Protein AF-0000000086515849 (afdb_homodimer)

Secondary structure (DSSP, 8-state):
-----HHHHHHHHHSTT---EEEETTEEEEEEE----GGGB-TTS-B-HHHHHHHHHHHHHHHHHS--S-GGG-S---TTT-SSEEEEEEEEEEEE-GGGG-TTS--SSEEEEEEEEEE-SSEEEEEEEEE-SS-SS-SEEEEEEEEEEETTT--B-PPPHHHHHHHGGG-S-SS---PPP-PPPS--EEEEEEPPHHHHHTTS-S--S-S-------HHHHHH--TTPPTTHHHHHHH-EEEEEEEE-S---TT-EEEEEEE--TT-TTEEEEEEEETTEEEEEEEEEEPPP----/-----HHHHHHHHHSTT---EEEETTEEEEEEE----GGGB-TTS-B-HHHHHHHHHHHHHHHHHS--S-GGG-S---TTT-SSEEEEEEEEEEEE-GGGG-TTS--SSEEEEEEEEEE-SSEEEEEEEEE-SS-SS-SEEEEEEEEEEETTT--B-PPPHHHHHHHGGG-S-SS---PPP-PPPS--EEEEEEPPHHHHHTT--S--S-S-------SHHHHH--TTPPTTHHHHHHH-EEEEEEEE-S---TT-EEEEEEE--TT-TTEEEEEEEETTEEEEEEEEEEPPP----

Nearest PDB structures (foldseek):
  5x04-assembly1_A  TM=7.134E-01  e=1.764E-13  Umbellularia californica
  8qs0-assembly2_CCC  TM=6.717E-01  e=4.637E-13  Lemna aequinoctialis
  8qrt-assembly2_DDD  TM=6.974E-01  e=6.341E-12  Lemna aequinoctialis
  8qs0-assembly2_DDD  TM=6.654E-01  e=2.702E-12  Lemna aequinoctialis
  8qrt-assembly2_CCC  TM=6.962E-01  e=2.215E-11  Lemna aequinoctialis

pLDDT: mean 80.99, std 18.85, range [27.3, 98.69]

Solvent-accessible surface area (backbone atoms only — not comparable to full-atom values): 31401 Å² total; per-residue (Å²): 67,88,60,78,37,66,44,54,56,48,51,40,67,63,38,91,69,15,71,75,45,70,45,63,84,42,25,29,35,35,32,36,39,75,45,65,34,73,42,56,37,47,88,61,25,35,59,51,55,56,38,47,41,32,44,50,22,52,63,62,43,41,64,65,65,51,87,62,90,50,72,89,67,53,73,60,81,56,83,88,61,49,84,63,35,39,67,40,69,38,15,38,38,37,41,42,33,72,58,63,33,33,58,71,46,62,48,58,52,23,38,39,38,38,30,39,23,20,64,56,63,35,32,38,26,44,30,39,41,31,27,39,82,87,44,93,59,53,34,30,38,36,42,37,17,33,34,29,18,26,62,85,80,64,40,83,34,66,62,54,67,70,54,51,69,64,45,48,82,17,34,70,41,94,57,81,66,80,49,77,84,74,90,78,71,92,79,52,34,71,46,80,44,66,38,45,60,73,36,10,39,49,60,46,40,68,69,71,59,67,86,75,52,38,33,28,74,58,59,47,62,51,67,65,46,60,63,61,58,59,87,60,43,65,58,22,58,51,54,17,71,29,35,40,38,33,23,44,72,45,80,38,50,71,66,37,60,33,38,42,32,32,38,63,52,86,90,36,79,50,35,43,36,36,41,35,25,45,83,90,42,63,25,36,38,37,41,39,31,31,33,70,70,71,75,79,122,64,86,62,75,38,64,42,56,56,49,51,40,67,62,39,90,70,16,71,76,46,68,45,63,83,42,26,29,34,34,34,34,38,75,44,66,35,73,40,55,37,45,90,61,24,36,60,52,56,56,37,47,41,33,42,50,24,52,63,62,44,43,64,65,67,51,86,63,90,51,70,88,68,52,74,61,83,55,82,86,60,50,84,63,36,38,65,40,68,38,16,38,38,38,40,40,33,73,56,62,31,33,61,71,48,61,49,60,54,23,40,39,37,38,30,39,22,21,62,58,64,36,34,36,25,44,32,38,40,31,28,40,82,86,43,93,60,53,34,32,39,36,42,39,16,33,34,30,17,26,62,85,80,64,39,82,34,66,62,55,67,68,55,48,70,64,44,48,82,16,33,69,42,93,56,80,64,80,48,76,82,76,89,75,69,92,78,54,35,72,47,79,44,66,36,47,59,72,35,9,40,49,60,45,37,76,67,72,54,68,86,76,54,38,32,28,72,57,60,45,62,52,67,65,46,59,63,61,59,59,90,61,44,64,57,21,59,50,55,17,69,28,35,41,37,34,23,44,72,43,82,37,50,70,67,38,61,32,37,40,32,32,39,62,53,89,92,37,80,49,35,43,38,35,41,33,22,45,84,91,41,63,25,35,38,38,42,39,31,30,32,71,69,71,75,80,123

Structure (mmCIF, N/CA/C/O backbone):
data_AF-0000000086515849-model_v1
#
loop_
_entity.id
_entity.type
_entity.pdbx_description
1 polymer 'Uncharacterized protein'
#
loop_
_atom_site.group_PDB
_atom_site.id
_atom_site.type_symbol
_atom_site.label_atom_id
_atom_site.label_alt_id
_atom_site.label_comp_id
_atom_site.label_asym_id
_atom_site.label_entity_id
_atom_site.label_seq_id
_atom_site.pdbx_PDB_ins_code
_atom_site.Cartn_x
_atom_site.Cartn_y
_atom_site.Cartn_z
_atom_site.occupancy
_atom_site.B_iso_or_equiv
_atom_site.auth_seq_id
_atom_site.auth_comp_id
_atom_site.auth_asym_id
_atom_site.auth_atom_id
_atom_site.pdbx_PDB_model_num
ATOM 1 N N . MET A 1 1 ? -14.836 15.953 -0.819 1 27.3 1 MET A N 1
ATOM 2 C CA . MET A 1 1 ? -13.844 15.32 0.049 1 27.3 1 MET A CA 1
ATOM 3 C C . MET A 1 1 ? -13.789 13.82 -0.191 1 27.3 1 MET A C 1
ATOM 5 O O . MET A 1 1 ? -14.82 13.141 -0.162 1 27.3 1 MET A O 1
ATOM 9 N N . ALA A 1 2 ? -13 13.359 -0.81 1 33.69 2 ALA A N 1
ATOM 10 C CA . ALA A 1 2 ? -13.336 11.938 -0.845 1 33.69 2 ALA A CA 1
ATOM 11 C C . ALA A 1 2 ? -13.375 11.344 0.562 1 33.69 2 ALA A C 1
ATOM 13 O O . ALA A 1 2 ? -12.414 11.492 1.328 1 33.69 2 ALA A O 1
ATOM 14 N N . ILE A 1 3 ? -14.242 11.516 1.343 1 40.44 3 ILE A N 1
ATOM 15 C CA . ILE A 1 3 ? -14.664 11.016 2.646 1 40.44 3 ILE A CA 1
ATOM 16 C C . ILE A 1 3 ? -14.008 9.664 2.914 1 40.44 3 ILE A C 1
ATOM 18 O O . ILE A 1 3 ? -14.07 8.758 2.078 1 40.44 3 ILE A O 1
ATOM 22 N N . PRO A 1 4 ? -12.812 9.75 3.682 1 51.56 4 PRO A N 1
ATOM 23 C CA . PRO A 1 4 ? -12.594 8.383 4.172 1 51.56 4 PRO A CA 1
ATOM 24 C C . PRO A 1 4 ? -13.883 7.574 4.262 1 51.56 4 PRO A C 1
ATOM 26 O O . PRO A 1 4 ? -14.961 8.141 4.48 1 51.56 4 PRO A O 1
ATOM 29 N N . GLN A 1 5 ? -13.734 6.355 3.611 1 65 5 GLN A N 1
ATOM 30 C CA . GLN A 1 5 ? -14.812 5.402 3.336 1 65 5 GLN A CA 1
ATOM 31 C C . GLN A 1 5 ? -15.578 5.062 4.605 1 65 5 GLN A C 1
ATOM 33 O O . GLN A 1 5 ? -14.984 4.703 5.625 1 65 5 GLN A O 1
ATOM 38 N N . VAL A 1 6 ? -16.641 5.758 4.805 1 73.38 6 VAL A N 1
ATOM 39 C CA . VAL A 1 6 ? -17.625 5.473 5.848 1 73.38 6 VAL A CA 1
ATOM 40 C C . VAL A 1 6 ? -17.5 4.02 6.293 1 73.38 6 VAL A C 1
ATOM 42 O O . VAL A 1 6 ? -17.484 3.729 7.492 1 73.38 6 VAL A O 1
ATOM 45 N N . ALA A 1 7 ? -17.141 3.246 5.414 1 80.5 7 ALA A N 1
ATOM 46 C CA . ALA A 1 7 ? -17.078 1.823 5.734 1 80.5 7 ALA A CA 1
ATOM 47 C C . ALA A 1 7 ? -15.836 1.509 6.574 1 80.5 7 ALA A C 1
ATOM 49 O O . ALA A 1 7 ? -15.906 0.716 7.516 1 80.5 7 ALA A O 1
ATOM 50 N N . TRP A 1 8 ? -14.797 2.135 6.27 1 86.62 8 TRP A N 1
ATOM 51 C CA . TRP A 1 8 ? -13.562 1.903 7.012 1 86.62 8 TRP A CA 1
ATOM 52 C C . TRP A 1 8 ? -13.656 2.484 8.414 1 86.62 8 TRP A C 1
ATOM 54 O O . TRP A 1 8 ? -13.258 1.838 9.391 1 86.62 8 TRP A O 1
ATOM 64 N N . MET A 1 9 ? -14.234 3.65 8.531 1 86.88 9 MET A N 1
ATOM 65 C CA . MET A 1 9 ? -14.414 4.273 9.836 1 86.88 9 MET A CA 1
ATOM 66 C C . MET A 1 9 ? -15.312 3.422 10.727 1 86.88 9 MET A C 1
ATOM 68 O O . MET A 1 9 ? -15.039 3.266 11.922 1 86.88 9 MET A O 1
ATOM 72 N N . GLN A 1 10 ? -16.25 2.891 10.117 1 85.81 10 GLN A N 1
ATOM 73 C CA . GLN A 1 10 ? -17.141 2.002 10.852 1 85.81 10 GLN A CA 1
ATOM 74 C C . GLN A 1 10 ? -16.422 0.729 11.281 1 85.81 10 GLN A C 1
ATOM 76 O O . GLN A 1 10 ? -16.672 0.211 12.375 1 85.81 10 GLN A O 1
ATOM 81 N N . HIS A 1 11 ? -15.578 0.316 10.461 1 88.62 11 HIS A N 1
ATOM 82 C CA . HIS A 1 11 ? -14.797 -0.87 10.797 1 88.62 11 HIS A CA 1
ATOM 83 C C . HIS A 1 11 ? -13.922 -0.625 12.023 1 88.62 11 HIS A C 1
ATOM 85 O O . HIS A 1 11 ? -13.906 -1.438 12.953 1 88.62 11 HIS A O 1
ATOM 91 N N . ILE A 1 12 ? -13.281 0.52 12.031 1 91.81 12 ILE A N 1
ATOM 92 C CA . ILE A 1 12 ? -12.445 0.849 13.18 1 91.81 12 ILE A CA 1
ATOM 93 C C . ILE A 1 12 ? -13.297 0.915 14.438 1 91.81 12 ILE A C 1
ATOM 95 O O . ILE A 1 12 ? -12.969 0.291 15.453 1 91.81 12 ILE A O 1
ATOM 99 N N . ALA A 1 13 ? -14.375 1.555 14.328 1 91.31 13 ALA A N 1
ATOM 100 C CA . ALA A 1 13 ? -15.234 1.798 15.477 1 91.31 13 ALA A CA 1
ATOM 101 C C . ALA A 1 13 ? -15.844 0.496 15.992 1 91.31 13 ALA A C 1
ATOM 103 O O . ALA A 1 13 ? -16.156 0.374 17.172 1 91.31 13 ALA A O 1
ATOM 104 N N . SER A 1 14 ? -15.977 -0.464 15.109 1 86.88 14 SER A N 1
ATOM 105 C CA . SER A 1 14 ? -16.688 -1.689 15.469 1 86.88 14 SER A CA 1
ATOM 106 C C . SER A 1 14 ? -15.734 -2.705 16.094 1 86.88 14 SER A C 1
ATOM 108 O O . SER A 1 14 ? -16.172 -3.742 16.594 1 86.88 14 SER A O 1
ATOM 110 N N . GLN A 1 15 ? -14.484 -2.375 16.047 1 87.5 15 GLN A N 1
ATOM 111 C CA . GLN A 1 15 ? -13.562 -3.307 16.672 1 87.5 15 GLN A CA 1
ATOM 112 C C . GLN A 1 15 ? -13.828 -3.406 18.172 1 87.5 15 GLN A C 1
ATOM 114 O O . GLN A 1 15 ? -14 -2.389 18.844 1 87.5 15 GLN A O 1
ATOM 119 N N . PRO A 1 16 ? -13.852 -4.605 18.672 1 82.25 16 PRO A N 1
ATOM 120 C CA . PRO A 1 16 ? -14.133 -4.77 20.094 1 82.25 16 PRO A CA 1
ATOM 121 C C . PRO A 1 16 ? -13.156 -4.008 20.984 1 82.25 16 PRO A C 1
ATOM 123 O O . PRO A 1 16 ? -13.539 -3.502 22.047 1 82.25 16 PRO A O 1
ATOM 126 N N . GLU A 1 17 ? -11.984 -3.846 20.5 1 85.38 17 GLU A N 1
ATOM 127 C CA . GLU A 1 17 ? -10.953 -3.229 21.328 1 85.38 17 GLU A CA 1
ATOM 128 C C . GLU A 1 17 ? -10.703 -1.781 20.906 1 85.38 17 GLU A C 1
ATOM 130 O O . GLU A 1 17 ? -9.656 -1.215 21.219 1 85.38 17 GLU A O 1
ATOM 135 N N . CYS A 1 18 ? -11.586 -1.183 20.188 1 90.88 18 CYS A N 1
ATOM 136 C CA . CYS A 1 18 ? -11.344 0.178 19.734 1 90.88 18 CYS A CA 1
ATOM 137 C C . CYS A 1 18 ? -11.078 1.118 20.906 1 90.88 18 CYS A C 1
ATOM 139 O O . CYS A 1 18 ? -10.203 1.978 20.828 1 90.88 18 CYS A O 1
ATOM 141 N N . ASN A 1 19 ? -11.773 1.131 22.078 1 92.31 19 ASN A N 1
ATOM 142 C CA . ASN A 1 19 ? -11.594 1.867 23.312 1 92.31 19 ASN A CA 1
ATOM 143 C C . ASN A 1 19 ? -11.383 3.357 23.062 1 92.31 19 ASN A C 1
ATOM 145 O O . ASN A 1 19 ? -10.43 3.949 23.562 1 92.31 19 ASN A O 1
ATOM 149 N N . PHE A 1 20 ? -12.352 4.035 22.438 1 94.88 20 PHE A N 1
ATOM 150 C CA . PHE A 1 20 ? -12.242 5.445 22.078 1 94.88 20 PHE A CA 1
ATOM 151 C C . PHE A 1 20 ? -12.523 6.332 23.281 1 94.88 20 PHE A C 1
ATOM 153 O O . PHE A 1 20 ? -13.539 6.164 23.953 1 94.88 20 PHE A O 1
ATOM 160 N N . THR A 1 21 ? -11.578 7.227 23.562 1 93.31 21 THR A N 1
ATOM 161 C CA . THR A 1 21 ? -11.75 8.172 24.656 1 93.31 21 THR A CA 1
ATOM 162 C C . THR A 1 21 ? -11.273 9.562 24.25 1 93.31 21 THR A C 1
ATOM 164 O O . THR A 1 21 ? -10.469 9.703 23.328 1 93.31 21 THR A O 1
ATOM 167 N N . VAL A 1 22 ? -11.852 10.578 24.969 1 94.12 22 VAL A N 1
ATOM 168 C CA . VAL A 1 22 ? -11.438 11.961 24.734 1 94.12 22 VAL A CA 1
ATOM 169 C C . VAL A 1 22 ? -11.102 12.617 26.078 1 94.12 22 VAL A C 1
ATOM 171 O O . VAL A 1 22 ? -11.844 12.469 27.047 1 94.12 22 VAL A O 1
ATOM 174 N N . THR A 1 23 ? -9.93 13.211 26.078 1 93.12 23 THR A N 1
ATOM 175 C CA . THR A 1 23 ? -9.57 14.086 27.172 1 93.12 23 THR A CA 1
ATOM 176 C C . THR A 1 23 ? -9.555 15.547 26.734 1 93.12 23 THR A C 1
ATOM 178 O O . THR A 1 23 ? -9.273 15.844 25.578 1 93.12 23 THR A O 1
ATOM 181 N N . GLN A 1 24 ? -9.711 16.453 27.719 1 91.25 24 GLN A N 1
ATOM 182 C CA . GLN A 1 24 ? -9.961 17.828 27.312 1 91.25 24 GLN A CA 1
ATOM 183 C C . GLN A 1 24 ? -8.734 18.719 27.562 1 91.25 24 GLN A C 1
ATOM 185 O O . GLN A 1 24 ? -8.617 19.797 26.984 1 91.25 24 GLN A O 1
ATOM 190 N N . GLN A 1 25 ? -7.859 18.344 28.453 1 91.75 25 GLN A N 1
ATOM 191 C CA . GLN A 1 25 ? -6.719 19.203 28.766 1 91.75 25 GLN A CA 1
ATOM 192 C C . GLN A 1 25 ? -5.426 18.391 28.844 1 91.75 25 GLN A C 1
ATOM 194 O O . GLN A 1 25 ? -5.062 17.906 29.922 1 91.75 25 GLN A O 1
ATOM 199 N N . PRO A 1 26 ? -4.734 18.344 27.656 1 95.19 26 PRO A N 1
ATOM 200 C CA . PRO A 1 26 ? -5.074 18.844 26.312 1 95.19 26 PRO A CA 1
ATOM 201 C C . PRO A 1 26 ? -6.16 18.016 25.641 1 95.19 26 PRO A C 1
ATOM 203 O O . PRO A 1 26 ? -6.43 16.891 26.047 1 95.19 26 PRO A O 1
ATOM 206 N N . LEU A 1 27 ? -6.805 18.672 24.672 1 95.94 27 LEU A N 1
ATOM 207 C CA . LEU A 1 27 ? -7.789 17.922 23.906 1 95.94 27 LEU A CA 1
ATOM 208 C C . LEU A 1 27 ? -7.121 16.781 23.141 1 95.94 27 LEU A C 1
ATOM 210 O O . LEU A 1 27 ? -6.297 17.016 22.25 1 95.94 27 LEU A O 1
ATOM 214 N N . ARG A 1 28 ? -7.473 15.555 23.5 1 96.56 28 ARG A N 1
ATOM 215 C CA . ARG A 1 28 ? -6.824 14.367 22.953 1 96.56 28 ARG A CA 1
ATOM 216 C C . ARG A 1 28 ? -7.824 13.234 22.781 1 96.56 28 ARG A C 1
ATOM 218 O O . ARG A 1 28 ? -8.609 12.945 23.688 1 96.56 28 ARG A O 1
ATOM 225 N N . ALA A 1 29 ? -7.863 12.719 21.578 1 96.56 29 ALA A N 1
ATOM 226 C CA . ALA A 1 29 ? -8.586 11.477 21.328 1 96.56 29 ALA A CA 1
ATOM 227 C C . ALA A 1 29 ? -7.645 10.281 21.328 1 96.56 29 ALA A C 1
ATOM 229 O O . ALA A 1 29 ? -6.562 10.336 20.734 1 96.56 29 ALA A O 1
ATOM 230 N N . SER A 1 30 ? -8.031 9.242 22 1 96.31 30 SER A N 1
ATOM 231 C CA . SER A 1 30 ? -7.266 8 22.047 1 96.31 30 SER A CA 1
ATOM 232 C C . SER A 1 30 ? -8.117 6.809 21.625 1 96.31 30 SER A C 1
ATOM 234 O O . SER A 1 30 ? -9.289 6.719 22 1 96.31 30 SER A O 1
ATOM 236 N N . TYR A 1 31 ? -7.594 5.938 20.828 1 96.88 31 TYR A N 1
ATOM 237 C CA . TYR A 1 31 ? -8.32 4.75 20.406 1 96.88 31 TYR A CA 1
ATOM 238 C C . TYR A 1 31 ? -7.371 3.689 19.859 1 96.88 31 TYR A C 1
ATOM 240 O O . TYR A 1 31 ? -6.191 3.963 19.641 1 96.88 31 TYR A O 1
ATOM 248 N N . THR A 1 32 ? -7.891 2.516 19.672 1 96.44 32 THR A N 1
ATOM 249 C CA . THR A 1 32 ? -7.129 1.418 19.094 1 96.44 32 THR A CA 1
ATOM 250 C C . THR A 1 32 ? -7.469 1.248 17.609 1 96.44 32 THR A C 1
ATOM 252 O O . THR A 1 32 ? -8.633 1.087 17.25 1 96.44 32 THR A O 1
ATOM 255 N N . HIS A 1 33 ? -6.5 1.369 16.797 1 95.88 33 HIS A N 1
ATOM 256 C CA . HIS A 1 33 ? -6.598 1.188 15.359 1 95.88 33 HIS A CA 1
ATOM 257 C C . HIS A 1 33 ? -6.234 -0.239 14.953 1 95.88 33 HIS A C 1
ATOM 259 O O . HIS A 1 33 ? -5.32 -0.834 15.523 1 95.88 33 HIS A O 1
ATOM 265 N N . PRO A 1 34 ? -6.883 -0.816 13.938 1 92.44 34 PRO A N 1
ATOM 266 C CA . PRO A 1 34 ? -6.578 -2.191 13.531 1 92.44 34 PRO A CA 1
ATOM 267 C C . PRO A 1 34 ? -5.141 -2.357 13.039 1 92.44 34 PRO A C 1
ATOM 269 O O . PRO A 1 34 ? -4.625 -3.477 13 1 92.44 34 PRO A O 1
ATOM 272 N N . GLY A 1 35 ? -4.496 -1.295 12.617 1 92.56 35 GLY A N 1
ATOM 273 C CA . GLY A 1 35 ? -3.096 -1.349 12.227 1 92.56 35 GLY A CA 1
ATOM 274 C C . GLY A 1 35 ? -2.896 -1.518 10.734 1 92.56 35 GLY A C 1
ATOM 275 O O . GLY A 1 35 ? -3.727 -1.075 9.938 1 92.56 35 GLY A O 1
ATOM 276 N N . LEU A 1 36 ? -1.711 -1.99 10.352 1 91.94 36 LEU A N 1
ATOM 277 C CA . LEU A 1 36 ? -1.284 -2.066 8.953 1 91.94 36 LEU A CA 1
ATOM 278 C C . LEU A 1 36 ? -1.395 -3.492 8.43 1 91.94 36 LEU A C 1
ATOM 280 O O . LEU A 1 36 ? -1.175 -4.453 9.172 1 91.94 36 LEU A O 1
ATOM 284 N N . SER A 1 37 ? -1.759 -3.57 7.168 1 89.75 37 SER A N 1
ATOM 285 C CA . SER A 1 37 ? -1.664 -4.855 6.48 1 89.75 37 SER A CA 1
ATOM 286 C C . SER A 1 37 ? -0.246 -5.113 5.984 1 89.75 37 SER A C 1
ATOM 288 O O . SER A 1 37 ? 0.506 -4.172 5.723 1 89.75 37 SER A O 1
ATOM 290 N N . TYR A 1 38 ? 0.026 -6.297 5.789 1 85.56 38 TYR A N 1
ATOM 291 C CA . TYR A 1 38 ? 1.383 -6.691 5.426 1 85.56 38 TYR A CA 1
ATOM 292 C C . TYR A 1 38 ? 1.766 -6.129 4.062 1 85.56 38 TYR A C 1
ATOM 294 O O . TYR A 1 38 ? 2.924 -5.766 3.838 1 85.56 38 TYR A O 1
ATOM 302 N N . CYS A 1 39 ? 0.812 -6.059 3.236 1 85.75 39 CYS A N 1
ATOM 303 C CA . CYS A 1 39 ? 1.121 -5.711 1.854 1 85.75 39 CYS A CA 1
ATOM 304 C C . CYS A 1 39 ? 1.473 -4.234 1.729 1 85.75 39 CYS A C 1
ATOM 306 O O . CYS A 1 39 ? 1.875 -3.773 0.658 1 85.75 39 CYS A O 1
ATOM 308 N N . VAL A 1 40 ? 1.41 -3.518 2.848 1 86.38 40 VAL A N 1
ATOM 309 C CA . VAL A 1 40 ? 1.782 -2.107 2.834 1 86.38 40 VAL A CA 1
ATOM 310 C C . VAL A 1 40 ? 3.303 -1.974 2.805 1 86.38 40 VAL A C 1
ATOM 312 O O . VAL A 1 40 ? 3.836 -0.972 2.322 1 86.38 40 VAL A O 1
ATOM 315 N N . PHE A 1 41 ? 3.977 -2.986 3.275 1 84.88 41 PHE A N 1
ATOM 316 C CA . PHE A 1 41 ? 5.43 -2.955 3.398 1 84.88 41 PHE A CA 1
ATOM 317 C C . PHE A 1 41 ? 6.094 -3.484 2.133 1 84.88 41 PHE A C 1
ATOM 319 O O . PHE A 1 41 ? 5.574 -4.398 1.49 1 84.88 41 PHE A O 1
ATOM 326 N N . ASP A 1 42 ? 7.191 -2.809 1.904 1 74.69 42 ASP A N 1
ATOM 327 C CA . ASP A 1 42 ? 7.996 -3.383 0.831 1 74.69 42 ASP A CA 1
ATOM 328 C C . ASP A 1 42 ? 8.914 -4.48 1.361 1 74.69 42 ASP A C 1
ATOM 330 O O . ASP A 1 42 ? 8.789 -4.906 2.512 1 74.69 42 ASP A O 1
ATOM 334 N N . ARG A 1 43 ? 9.711 -5.016 0.658 1 68.56 43 ARG A N 1
ATOM 335 C CA . ARG A 1 43 ? 10.547 -6.164 1.007 1 68.56 43 ARG A CA 1
ATOM 336 C C . ARG A 1 43 ? 11.453 -5.848 2.191 1 68.56 43 ARG A C 1
ATOM 338 O O . ARG A 1 43 ? 11.773 -6.73 2.988 1 68.56 43 ARG A O 1
ATOM 345 N N . ASP A 1 44 ? 11.836 -4.531 2.201 1 73 44 ASP A N 1
ATOM 346 C CA . ASP A 1 44 ? 12.758 -4.145 3.266 1 73 44 ASP A CA 1
ATOM 347 C C . ASP A 1 44 ? 11.992 -3.682 4.508 1 73 44 ASP A C 1
ATOM 349 O O . ASP A 1 44 ? 12.602 -3.223 5.477 1 73 44 ASP A O 1
ATOM 353 N N . GLY A 1 45 ? 10.68 -3.816 4.348 1 79.5 45 GLY A N 1
ATOM 354 C CA . GLY A 1 45 ? 9.852 -3.441 5.484 1 79.5 45 GLY A CA 1
ATOM 355 C C . GLY A 1 45 ? 9.461 -1.976 5.48 1 79.5 45 GLY A C 1
ATOM 356 O O . GLY A 1 45 ? 8.859 -1.486 6.438 1 79.5 45 GLY A O 1
ATOM 357 N N . ASN A 1 46 ? 9.805 -1.298 4.434 1 81.81 46 ASN A N 1
ATOM 358 C CA . ASN A 1 46 ? 9.523 0.132 4.371 1 81.81 46 ASN A CA 1
ATOM 359 C C . ASN A 1 46 ? 8.125 0.403 3.809 1 81.81 46 ASN A C 1
ATOM 361 O O . ASN A 1 46 ? 7.609 -0.389 3.021 1 81.81 46 ASN A O 1
ATOM 365 N N . ILE A 1 47 ? 7.605 1.488 4.25 1 84.31 47 ILE A N 1
ATOM 366 C CA . ILE A 1 47 ? 6.34 2.002 3.734 1 84.31 47 ILE A CA 1
ATOM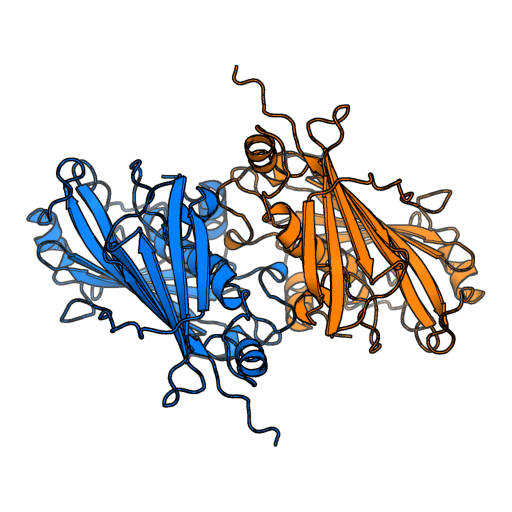 367 C C . ILE A 1 47 ? 6.602 3.195 2.818 1 84.31 47 ILE A C 1
ATOM 369 O O . ILE A 1 47 ? 7.328 4.121 3.188 1 84.31 47 ILE A O 1
ATOM 373 N N . ASP A 1 48 ? 6.047 3.096 1.656 1 75.94 48 ASP A N 1
ATOM 374 C CA . ASP A 1 48 ? 6.215 4.254 0.786 1 75.94 48 ASP A CA 1
ATOM 375 C C . ASP A 1 48 ? 5.594 5.504 1.406 1 75.94 48 ASP A C 1
ATOM 377 O O . ASP A 1 48 ? 4.617 5.41 2.15 1 75.94 48 ASP A O 1
ATOM 381 N N . VAL A 1 49 ? 6.141 6.605 1.067 1 79.12 49 VAL A N 1
ATOM 382 C CA . VAL A 1 49 ? 5.801 7.867 1.723 1 79.12 49 VAL A CA 1
ATOM 383 C C . VAL A 1 49 ? 4.316 8.164 1.529 1 79.12 49 VAL A C 1
ATOM 385 O O . VAL A 1 49 ? 3.643 8.625 2.455 1 79.12 49 VAL A O 1
ATOM 388 N N . PHE A 1 50 ? 3.797 7.824 0.399 1 75.06 50 PHE A N 1
ATOM 389 C CA . PHE A 1 50 ? 2.396 8.117 0.127 1 75.06 50 PHE A CA 1
ATOM 390 C C . PHE A 1 50 ? 1.485 7.285 1.02 1 75.06 50 PHE A C 1
ATOM 392 O O . PHE A 1 50 ? 0.526 7.805 1.595 1 75.06 50 PHE A O 1
ATOM 399 N N . ARG A 1 51 ? 1.779 6.133 1.113 1 82.25 51 ARG A N 1
ATOM 400 C CA . ARG A 1 51 ? 0.981 5.238 1.946 1 82.25 51 ARG A CA 1
ATOM 401 C C . ARG A 1 51 ? 1.134 5.586 3.424 1 82.25 51 ARG A C 1
ATOM 403 O O . ARG A 1 51 ? 0.177 5.477 4.195 1 82.25 51 ARG A O 1
ATOM 410 N N . LEU A 1 52 ? 2.346 5.938 3.715 1 87.25 52 LEU A N 1
ATOM 411 C CA . LEU A 1 52 ? 2.588 6.371 5.086 1 87.25 52 LEU A CA 1
ATOM 412 C C . LEU A 1 52 ? 1.719 7.574 5.438 1 87.25 52 LEU A C 1
ATOM 414 O O . LEU A 1 52 ? 1.072 7.594 6.488 1 87.25 52 LEU A O 1
ATOM 418 N N . LEU A 1 53 ? 1.701 8.516 4.57 1 85.56 53 LEU A N 1
ATOM 419 C CA . LEU A 1 53 ? 0.909 9.719 4.824 1 85.56 53 LEU A CA 1
ATOM 420 C C . LEU A 1 53 ? -0.582 9.398 4.82 1 85.56 53 LEU A C 1
ATOM 422 O O . LEU A 1 53 ? -1.347 9.961 5.602 1 85.56 53 LEU A O 1
ATOM 426 N N . SER A 1 54 ? -0.987 8.469 3.938 1 84.5 54 SER A N 1
ATOM 427 C CA . SER A 1 54 ? -2.375 8.016 3.934 1 84.5 54 SER A CA 1
ATOM 428 C C . SER A 1 54 ? -2.74 7.332 5.246 1 84.5 54 SER A C 1
ATOM 430 O O . SER A 1 54 ? -3.836 7.527 5.773 1 84.5 54 SER A O 1
ATOM 432 N N . PHE A 1 55 ? -1.884 6.539 5.715 1 90.5 55 PHE A N 1
ATOM 433 C CA . PHE A 1 55 ? -2.078 5.848 6.984 1 90.5 55 PHE A CA 1
ATOM 434 C C . PHE A 1 55 ? -2.223 6.844 8.125 1 90.5 55 PHE A C 1
ATOM 436 O O . PHE A 1 55 ? -3.121 6.711 8.961 1 90.5 55 PHE A O 1
ATOM 443 N N . ILE A 1 56 ? -1.376 7.824 8.125 1 91.69 56 ILE A N 1
ATOM 444 C CA . ILE A 1 56 ? -1.383 8.867 9.148 1 91.69 56 ILE A CA 1
ATOM 445 C C . ILE A 1 56 ? -2.691 9.648 9.07 1 91.69 56 ILE A C 1
ATOM 447 O O . ILE A 1 56 ? -3.32 9.914 10.102 1 91.69 56 ILE A O 1
ATOM 451 N N . ALA A 1 57 ? -3.078 9.977 7.898 1 87.62 57 ALA A N 1
ATOM 452 C CA . ALA A 1 57 ? -4.324 10.719 7.715 1 87.62 57 ALA A CA 1
ATOM 453 C C . ALA A 1 57 ? -5.516 9.914 8.227 1 87.62 57 ALA A C 1
ATOM 455 O O . ALA A 1 57 ? -6.402 10.461 8.891 1 87.62 57 ALA A O 1
ATOM 456 N N . ASP A 1 58 ? -5.473 8.703 7.926 1 86.81 58 ASP A N 1
ATOM 457 C CA . ASP A 1 58 ? -6.527 7.793 8.359 1 86.81 58 ASP A CA 1
ATOM 458 C C . ASP A 1 58 ? -6.68 7.824 9.883 1 86.81 58 ASP A C 1
ATOM 460 O O . ASP A 1 58 ? -7.793 7.973 10.398 1 86.81 58 ASP A O 1
ATOM 464 N N . MET A 1 59 ? -5.617 7.758 10.531 1 92.62 59 MET A N 1
ATOM 465 C CA . MET A 1 59 ? -5.621 7.73 11.992 1 92.62 59 MET A CA 1
ATOM 466 C C . MET A 1 59 ? -6.004 9.094 12.555 1 92.62 59 MET A C 1
ATOM 468 O O . MET A 1 59 ? -6.723 9.172 13.555 1 92.62 59 MET A O 1
ATOM 472 N N . ARG A 1 60 ? -5.578 10.109 11.93 1 89.75 60 ARG A N 1
ATOM 473 C CA . ARG A 1 60 ? -5.859 11.453 12.406 1 89.75 60 ARG A CA 1
ATOM 474 C C . ARG A 1 60 ? -7.332 11.805 12.234 1 89.75 60 ARG A C 1
ATOM 476 O O . ARG A 1 60 ? -7.914 12.5 13.062 1 89.75 60 ARG A O 1
ATOM 483 N N . PHE A 1 61 ? -7.953 11.281 11.195 1 85.38 61 PHE A N 1
ATOM 484 C CA . PHE A 1 61 ? -9.305 11.68 10.828 1 85.38 61 PHE A CA 1
ATOM 485 C C . PHE A 1 61 ? -10.336 10.875 11.617 1 85.38 61 PHE A C 1
ATOM 487 O O . PHE A 1 61 ? -11.477 11.312 11.789 1 85.38 61 PHE A O 1
ATOM 494 N N . PHE A 1 62 ? -9.969 9.836 12.07 1 90.75 62 PHE A N 1
ATOM 495 C CA . PHE A 1 62 ? -10.945 8.922 12.656 1 90.75 62 PHE A CA 1
ATOM 496 C C . PHE A 1 62 ? -11.727 9.609 13.766 1 90.75 62 PHE A C 1
ATOM 498 O O . PHE A 1 62 ? -12.953 9.516 13.812 1 90.75 62 PHE A O 1
ATOM 505 N N . PRO A 1 63 ? -11.109 10.312 14.68 1 91 63 PRO A N 1
ATOM 506 C CA . PRO A 1 63 ? -11.875 10.938 15.758 1 91 63 PRO A CA 1
ATOM 507 C C . PRO A 1 63 ? -12.922 11.922 15.242 1 91 63 PRO A C 1
ATOM 509 O O . PRO A 1 63 ? -13.938 12.148 15.906 1 91 63 PRO A O 1
ATOM 512 N N . GLU A 1 64 ? -12.68 12.438 14.133 1 80.75 64 GLU A N 1
ATOM 513 C CA . GLU A 1 64 ? -13.641 13.391 13.57 1 80.75 64 GLU A CA 1
ATOM 514 C C . GLU A 1 64 ? -14.898 12.68 13.086 1 80.75 64 GLU A C 1
ATOM 516 O O . GLU A 1 64 ? -15.977 13.281 13.031 1 80.75 64 GLU A O 1
ATOM 521 N N . TYR A 1 65 ? -14.742 11.461 12.766 1 78.62 65 TYR A N 1
ATOM 522 C CA . TYR A 1 65 ? -15.852 10.734 12.156 1 78.62 65 TYR A CA 1
ATOM 523 C C . TYR A 1 65 ? -16.453 9.742 13.141 1 78.62 65 TYR A C 1
ATOM 525 O O . TYR A 1 65 ? -17.406 9.023 12.805 1 78.62 65 TYR A O 1
ATOM 533 N N . TYR A 1 66 ? -15.875 9.727 14.227 1 84.81 66 TYR A N 1
ATOM 534 C CA . TYR A 1 66 ? -16.422 8.828 15.242 1 84.81 66 TYR A CA 1
ATOM 535 C C . TYR A 1 66 ? -17.844 9.234 15.625 1 84.81 66 TYR A C 1
ATOM 537 O O . TYR A 1 66 ? -18.172 10.422 15.664 1 84.81 66 TYR A O 1
ATOM 545 N N . SER A 1 67 ? -18.625 8.211 15.781 1 80.12 67 SER A N 1
ATOM 546 C CA . SER A 1 67 ? -20 8.453 16.188 1 80.12 67 SER A CA 1
ATOM 547 C C . SER A 1 67 ? -20.094 8.734 17.688 1 80.12 67 SER A C 1
ATOM 549 O O . SER A 1 67 ? -20.109 7.801 18.484 1 80.12 67 SER A O 1
ATOM 551 N N . TYR A 1 68 ? -20.25 10.008 17.984 1 82.12 68 TYR A N 1
ATOM 552 C CA . TYR A 1 68 ? -20.312 10.414 19.391 1 82.12 68 TYR A CA 1
ATOM 553 C C . TYR A 1 68 ? -21.734 10.352 19.906 1 82.12 68 TYR A C 1
ATOM 555 O O . TYR A 1 68 ? -22.672 10.797 19.234 1 82.12 68 TYR A O 1
ATOM 563 N N . THR A 1 69 ? -21.906 9.719 21.047 1 78 69 THR A N 1
ATOM 564 C CA . THR A 1 69 ? -23.203 9.75 21.703 1 78 69 THR A CA 1
ATOM 565 C C . THR A 1 69 ? -23.484 11.133 22.297 1 78 69 THR A C 1
ATOM 567 O O . THR A 1 69 ? -24.625 11.594 22.297 1 78 69 THR A O 1
ATOM 570 N N . ASP A 1 70 ? -22.469 11.727 22.828 1 75.75 70 ASP A N 1
ATOM 571 C CA . ASP A 1 70 ? -22.516 13.086 23.344 1 75.75 70 ASP A CA 1
ATOM 572 C C . ASP A 1 70 ? -21.812 14.062 22.422 1 75.75 70 ASP A C 1
ATOM 574 O O . ASP A 1 70 ? -20.578 14.133 22.406 1 75.75 70 ASP A O 1
ATOM 578 N N . GLN A 1 71 ? -22.641 14.75 21.734 1 69.56 71 GLN A N 1
ATOM 579 C CA . GLN A 1 71 ? -22.125 15.641 20.703 1 69.56 71 GLN A CA 1
ATOM 580 C C . GLN A 1 71 ? -21.344 16.797 21.328 1 69.56 71 GLN A C 1
ATOM 582 O O . GLN A 1 71 ? -20.484 17.391 20.672 1 69.56 71 GLN A O 1
ATOM 587 N N . GLU A 1 72 ? -21.641 17.062 22.516 1 67 72 GLU A N 1
ATOM 588 C CA . GLU A 1 72 ? -21 18.188 23.188 1 67 72 GLU A CA 1
ATOM 589 C C . GLU A 1 72 ? -19.547 17.859 23.531 1 67 72 GLU A C 1
ATOM 591 O O . GLU A 1 72 ? -18.719 18.766 23.703 1 67 72 GLU A O 1
ATOM 596 N N . ASN A 1 73 ? -19.312 16.531 23.547 1 72 73 ASN A N 1
ATOM 597 C CA . ASN A 1 73 ? -17.969 16.125 23.938 1 72 73 ASN A CA 1
ATOM 598 C C . ASN A 1 73 ? -17.219 15.477 22.797 1 72 73 ASN A C 1
ATOM 600 O O . ASN A 1 73 ? -16.453 14.523 23 1 72 73 ASN A O 1
ATOM 604 N N . LYS A 1 74 ? -17.484 16.094 21.688 1 81.19 74 LYS A N 1
ATOM 605 C CA . LYS A 1 74 ? -16.734 15.625 20.516 1 81.19 74 LYS A CA 1
ATOM 606 C C . LYS A 1 74 ? -15.289 16.094 20.562 1 81.19 74 LYS A C 1
ATOM 608 O O . LYS A 1 74 ? -14.984 17.141 21.156 1 81.19 74 LYS A O 1
ATOM 613 N N . TRP A 1 75 ? -14.352 15.352 20.062 1 85.31 75 TRP A N 1
ATOM 614 C CA . TRP A 1 75 ? -12.93 15.688 20.062 1 85.31 75 TRP A CA 1
ATOM 615 C C . TRP A 1 75 ? -12.68 17.016 19.359 1 85.31 75 TRP A C 1
ATOM 617 O O . TRP A 1 75 ? -11.984 17.891 19.891 1 85.31 75 TRP A O 1
ATOM 627 N N . PHE A 1 76 ? -13.156 17.172 18.078 1 81.62 76 PHE A N 1
ATOM 628 C CA . PHE A 1 76 ? -12.938 18.422 17.344 1 81.62 76 PHE A CA 1
ATOM 629 C C . PHE A 1 76 ? -14.117 18.719 16.438 1 81.62 76 PHE A C 1
ATOM 631 O O . PHE A 1 76 ? -14.539 17.875 15.648 1 81.62 76 PHE A O 1
ATOM 638 N N . GLN A 1 77 ? -14.703 19.875 16.594 1 78.12 77 GLN A N 1
ATOM 639 C CA . GLN A 1 77 ? -15.891 20.234 15.82 1 78.12 77 GLN A CA 1
ATOM 640 C C . GLN A 1 77 ? -15.523 21.078 14.594 1 78.12 77 GLN A C 1
ATOM 642 O O . GLN A 1 77 ? -15.477 22.297 14.664 1 78.12 77 GLN A O 1
ATOM 647 N N . TRP A 1 78 ? -15.383 20.391 13.469 1 75.75 78 TRP A N 1
ATOM 648 C CA . TRP A 1 78 ? -15.039 21.062 12.219 1 75.75 78 TRP A CA 1
ATOM 649 C C . TRP A 1 78 ? -16.281 21.688 11.578 1 75.75 78 TRP A C 1
ATOM 651 O O . TRP A 1 78 ? -16.172 22.688 10.867 1 75.75 78 TRP A O 1
ATOM 661 N N . ASP A 1 79 ? -17.391 21.078 11.68 1 69.81 79 ASP A N 1
ATOM 662 C CA . ASP A 1 79 ? -18.625 21.422 10.977 1 69.81 79 ASP A CA 1
ATOM 663 C C . ASP A 1 79 ? -18.953 22.906 11.141 1 69.81 79 ASP A C 1
ATOM 665 O O . ASP A 1 79 ? -19.438 23.547 10.203 1 69.81 79 ASP A O 1
ATOM 669 N N . GLY A 1 80 ? -18.625 23.578 12.195 1 69.06 80 GLY A N 1
ATOM 670 C CA . GLY A 1 80 ? -19.016 24.969 12.383 1 69.06 80 GLY A CA 1
ATOM 671 C C . GLY A 1 80 ? -18 25.938 11.82 1 69.06 80 GLY A C 1
ATOM 672 O O . GLY A 1 80 ? -18.234 27.156 11.812 1 69.06 80 GLY A O 1
ATOM 673 N N . VAL A 1 81 ? -16.938 25.359 11.164 1 80.25 81 VAL A N 1
ATOM 674 C CA . VAL A 1 81 ? -15.906 26.312 10.781 1 80.25 81 VAL A CA 1
ATOM 675 C C . VAL A 1 81 ? -15.586 26.156 9.297 1 80.25 81 VAL A C 1
ATOM 677 O O . VAL A 1 81 ? -15.031 27.062 8.672 1 80.25 81 VAL A O 1
ATOM 680 N N . LEU A 1 82 ? -16.109 25.156 8.602 1 79.75 82 LEU A N 1
ATOM 681 C CA . LEU A 1 82 ? -15.594 24.844 7.273 1 79.75 82 LEU A CA 1
ATOM 682 C C . LEU A 1 82 ? -16.531 25.375 6.184 1 79.75 82 LEU A C 1
ATOM 684 O O . LEU A 1 82 ? -16.266 25.172 4.992 1 79.75 82 LEU A O 1
ATOM 688 N N . HIS A 1 83 ? -17.516 26.062 6.488 1 81.38 83 HIS A N 1
ATOM 689 C CA . HIS A 1 83 ? -18.5 26.469 5.492 1 81.38 83 HIS A CA 1
ATOM 690 C C . HIS A 1 83 ? -17.906 27.5 4.527 1 81.38 83 HIS A C 1
ATOM 692 O O . HIS A 1 83 ? -18.266 27.516 3.348 1 81.38 83 HIS A O 1
ATOM 698 N N . ASP A 1 84 ? -17.062 28.391 4.938 1 85.12 84 ASP A N 1
ATOM 699 C CA . ASP A 1 84 ? -16.562 29.469 4.109 1 85.12 84 ASP A CA 1
ATOM 700 C C . ASP A 1 84 ? -15.039 29.406 3.979 1 85.12 84 ASP A C 1
ATOM 702 O O . ASP A 1 84 ? -14.414 30.297 3.402 1 85.12 84 ASP A O 1
ATOM 706 N N . ARG A 1 85 ? -14.477 28.406 4.609 1 86.75 85 ARG A N 1
ATOM 707 C CA . ARG A 1 85 ? -13.016 28.359 4.609 1 86.75 85 ARG A CA 1
ATOM 708 C C . ARG A 1 85 ? -12.508 26.984 4.223 1 86.75 85 ARG A C 1
ATOM 710 O O . ARG A 1 85 ? -13.258 26 4.266 1 86.75 85 ARG A O 1
ATOM 717 N N . THR A 1 86 ? -11.242 27 3.82 1 81.88 86 THR A N 1
ATOM 718 C CA . THR A 1 86 ? -10.469 25.797 3.559 1 81.88 86 THR A CA 1
ATOM 719 C C . THR A 1 86 ? -9.227 25.734 4.445 1 81.88 86 THR A C 1
ATOM 721 O O . THR A 1 86 ? -8.586 26.766 4.688 1 81.88 86 THR A O 1
ATOM 724 N N . LEU A 1 87 ? -9.031 24.641 5 1 84.56 87 LEU A N 1
ATOM 725 C CA . LEU A 1 87 ? -7.781 24.422 5.727 1 84.56 87 LEU A CA 1
ATOM 726 C C . LEU A 1 87 ? -6.707 23.859 4.812 1 84.56 87 LEU A C 1
ATOM 728 O O . LEU A 1 87 ? -6.906 22.797 4.203 1 84.56 87 LEU A O 1
ATOM 732 N N . VAL A 1 88 ? -5.621 24.547 4.727 1 85.19 88 VAL A N 1
ATOM 733 C CA . VAL A 1 88 ? -4.516 24.062 3.906 1 85.19 88 VAL A CA 1
ATOM 734 C C . VAL A 1 88 ? -3.332 23.688 4.797 1 85.19 88 VAL A C 1
ATOM 736 O O . VAL A 1 88 ? -3.102 24.328 5.828 1 85.19 88 VAL A O 1
ATOM 739 N N . THR A 1 89 ? -2.65 22.672 4.355 1 88.12 89 THR A N 1
ATOM 740 C CA . THR A 1 89 ? -1.464 22.266 5.098 1 88.12 89 THR A CA 1
ATOM 741 C C . THR A 1 89 ? -0.276 23.156 4.758 1 88.12 89 THR A C 1
ATOM 743 O O . THR A 1 89 ? -0.001 23.422 3.582 1 88.12 89 THR A O 1
ATOM 746 N N . SER A 1 90 ? 0.35 23.672 5.758 1 90 90 SER A N 1
ATOM 747 C CA . SER A 1 90 ? 1.533 24.484 5.512 1 90 90 SER A CA 1
ATOM 748 C C . SER A 1 90 ? 2.811 23.734 5.879 1 90 90 SER A C 1
ATOM 750 O O . SER A 1 90 ? 3.861 23.969 5.273 1 90 90 SER A O 1
ATOM 752 N N . SER A 1 91 ? 2.668 22.922 6.926 1 92.62 91 SER A N 1
ATOM 753 C CA . SER A 1 91 ? 3.84 22.219 7.426 1 92.62 91 SER A CA 1
ATOM 754 C C . SER A 1 91 ? 3.463 20.844 7.965 1 92.62 91 SER A C 1
ATOM 756 O O . SER A 1 91 ? 2.404 20.672 8.57 1 92.62 91 SER A O 1
ATOM 758 N N . LEU A 1 92 ? 4.367 19.891 7.73 1 93 92 LEU A N 1
ATOM 759 C CA . LEU A 1 92 ? 4.137 18.516 8.18 1 93 92 LEU A CA 1
ATOM 760 C C . LEU A 1 92 ? 5.449 17.844 8.57 1 93 92 LEU A C 1
ATOM 762 O O . LEU A 1 92 ? 6.465 18.016 7.891 1 93 92 LEU A O 1
ATOM 766 N N . GLN A 1 93 ? 5.414 17.172 9.656 1 96.62 93 GLN A N 1
ATOM 767 C CA . GLN A 1 93 ? 6.551 16.344 10.078 1 96.62 93 GLN A CA 1
ATOM 768 C C . GLN A 1 93 ? 6.102 14.945 10.469 1 96.62 93 GLN A C 1
ATOM 770 O O . GLN A 1 93 ? 5.074 14.781 11.133 1 96.62 93 GLN A O 1
ATOM 775 N N . VAL A 1 94 ? 6.832 13.977 10.039 1 96.38 94 VAL A N 1
ATOM 776 C CA . VAL A 1 94 ? 6.68 12.594 10.484 1 96.38 94 VAL A CA 1
ATOM 777 C C . VAL A 1 94 ? 8.008 12.078 11.031 1 96.38 94 VAL A C 1
ATOM 779 O O . VAL A 1 94 ? 9.047 12.219 10.383 1 96.38 94 VAL A O 1
ATOM 782 N N . ALA A 1 95 ? 7.98 11.586 12.188 1 98.44 95 ALA A N 1
ATOM 783 C CA . ALA A 1 95 ? 9.133 10.891 12.758 1 98.44 95 ALA A CA 1
ATOM 784 C C . ALA A 1 95 ? 8.82 9.422 13.016 1 98.44 95 ALA A C 1
ATOM 786 O O . ALA A 1 95 ? 7.789 9.094 13.602 1 98.44 95 ALA A O 1
ATOM 787 N N . LEU A 1 96 ? 9.75 8.617 12.586 1 97.31 96 LEU A N 1
ATOM 788 C CA . LEU A 1 96 ? 9.516 7.18 12.656 1 97.31 96 LEU A CA 1
ATOM 789 C C . LEU A 1 96 ? 10.555 6.504 13.539 1 97.31 96 LEU A C 1
ATOM 791 O O . LEU A 1 96 ? 11.734 6.867 13.508 1 97.31 96 LEU A O 1
ATOM 795 N N . SER A 1 97 ? 10.047 5.539 14.281 1 96.38 97 SER A N 1
ATOM 796 C CA . SER A 1 97 ? 10.969 4.609 14.938 1 96.38 97 SER A CA 1
ATOM 797 C C . SER A 1 97 ? 11.477 3.555 13.961 1 96.38 97 SER A C 1
ATOM 799 O O . SER A 1 97 ? 10.773 3.191 13.008 1 96.38 97 SER A O 1
ATOM 801 N N . ARG A 1 98 ? 12.617 3.008 14.281 1 92.75 98 ARG A N 1
ATOM 802 C CA . ARG A 1 98 ? 13.133 1.917 13.453 1 92.75 98 ARG A CA 1
ATOM 803 C C . ARG A 1 98 ? 12.188 0.718 13.484 1 92.75 98 ARG A C 1
ATOM 805 O O . ARG A 1 98 ? 12.133 -0.06 12.531 1 92.75 98 ARG A O 1
ATOM 812 N N . ASN A 1 99 ? 11.445 0.632 14.5 1 92.62 99 ASN A N 1
ATOM 813 C CA . ASN A 1 99 ? 10.555 -0.501 14.703 1 92.62 99 ASN A CA 1
ATOM 814 C C . ASN A 1 99 ? 9.43 -0.52 13.68 1 92.62 99 ASN A C 1
ATOM 816 O O . ASN A 1 99 ? 8.828 -1.567 13.422 1 92.62 99 ASN A O 1
ATOM 820 N N . ILE A 1 100 ? 9.156 0.612 13.078 1 93.31 100 ILE A N 1
ATOM 821 C CA . ILE A 1 100 ? 8.094 0.644 12.078 1 93.31 100 ILE A CA 1
ATOM 822 C C . ILE A 1 100 ? 8.531 -0.116 10.828 1 93.31 100 ILE A C 1
ATOM 824 O O . ILE A 1 100 ? 7.699 -0.635 10.086 1 93.31 100 ILE A O 1
ATOM 828 N N . HIS A 1 101 ? 9.852 -0.218 10.664 1 89.81 101 HIS A N 1
ATOM 829 C CA . HIS A 1 101 ? 10.414 -0.851 9.477 1 89.81 101 HIS A CA 1
ATOM 830 C C . HIS A 1 101 ? 10.781 -2.307 9.75 1 89.81 101 HIS A C 1
ATOM 832 O O . HIS A 1 101 ? 11.227 -3.016 8.844 1 89.81 101 HIS A O 1
ATOM 838 N N . ASN A 1 102 ? 10.57 -2.727 10.969 1 87.5 102 ASN A N 1
ATOM 839 C CA . ASN A 1 102 ? 10.914 -4.086 11.367 1 87.5 102 ASN A CA 1
ATOM 840 C C . ASN A 1 102 ? 9.719 -5.023 11.258 1 87.5 102 ASN A C 1
ATOM 842 O O . ASN A 1 102 ? 8.758 -4.902 12.016 1 87.5 102 ASN A O 1
ATOM 846 N N . TYR A 1 103 ? 9.836 -6.031 10.438 1 79.69 103 TYR A N 1
ATOM 847 C CA . TYR A 1 103 ? 8.742 -6.953 10.148 1 79.69 103 TYR A CA 1
ATOM 848 C C . TYR A 1 103 ? 8.375 -7.766 11.383 1 79.69 103 TYR A C 1
ATOM 850 O O . TYR A 1 103 ? 7.273 -8.312 11.469 1 79.69 103 TYR A O 1
ATOM 858 N N . GLN A 1 104 ? 9.234 -7.824 12.266 1 82.81 104 GLN A N 1
ATOM 859 C CA . GLN A 1 104 ? 9 -8.672 13.438 1 82.81 104 GLN A CA 1
ATOM 860 C C . GLN A 1 104 ? 8.258 -7.902 14.531 1 82.81 104 GLN A C 1
ATOM 862 O O . GLN A 1 104 ? 7.793 -8.5 15.5 1 82.81 104 GLN A O 1
ATOM 867 N N . VAL A 1 105 ? 8.188 -6.637 14.336 1 88.94 105 VAL A N 1
ATOM 868 C CA . VAL A 1 105 ? 7.441 -5.832 15.297 1 88.94 105 VAL A CA 1
ATOM 869 C C . VAL A 1 105 ? 5.984 -5.707 14.852 1 88.94 105 VAL A C 1
ATOM 871 O O . VAL A 1 105 ? 5.707 -5.219 13.758 1 88.94 105 VAL A O 1
ATOM 874 N N . PRO A 1 106 ? 5.16 -6.16 15.703 1 89.94 106 PRO A N 1
ATOM 875 C CA . PRO A 1 106 ? 3.742 -6.098 15.336 1 89.94 106 PRO A CA 1
ATOM 876 C C . PRO A 1 106 ? 3.246 -4.664 15.141 1 89.94 106 PRO A C 1
ATOM 878 O O . PRO A 1 106 ? 3.57 -3.785 15.945 1 89.94 106 PRO A O 1
ATOM 881 N N . LYS A 1 107 ? 2.494 -4.48 14.102 1 92.44 107 LYS A N 1
ATOM 882 C CA . LYS A 1 107 ? 1.857 -3.195 13.82 1 92.44 107 LYS A CA 1
ATOM 883 C C . LYS A 1 107 ? 0.337 -3.33 13.797 1 92.44 107 LYS A C 1
ATOM 885 O O . LYS A 1 107 ? -0.337 -2.668 13.008 1 92.44 107 LYS A O 1
ATOM 890 N N . TRP A 1 108 ? -0.161 -4.305 14.633 1 88.94 108 TRP A N 1
ATOM 891 C CA . TRP A 1 108 ? -1.584 -4.613 14.727 1 88.94 108 TRP A CA 1
ATOM 892 C C . TRP A 1 108 ? -1.922 -5.219 16.078 1 88.94 108 TRP A C 1
ATOM 894 O O . TRP A 1 108 ? -1.287 -6.184 16.516 1 88.94 108 TRP A O 1
ATOM 904 N N . PRO A 1 109 ? -2.752 -4.688 16.828 1 91.81 109 PRO A N 1
ATOM 905 C CA . PRO A 1 109 ? -3.348 -3.361 16.641 1 91.81 109 PRO A CA 1
ATOM 906 C C . PRO A 1 109 ? -2.412 -2.23 17.062 1 91.81 109 PRO A C 1
ATOM 908 O O . PRO A 1 109 ? -1.324 -2.486 17.578 1 91.81 109 PRO A O 1
ATOM 911 N N . LEU A 1 110 ? -2.766 -1.04 16.75 1 96 110 LEU A N 1
ATOM 912 C CA . LEU A 1 110 ? -1.984 0.138 17.109 1 96 110 LEU A CA 1
ATOM 913 C C . LEU A 1 110 ? -2.803 1.092 17.969 1 96 110 LEU A C 1
ATOM 915 O O . LEU A 1 110 ? -4.004 1.261 17.75 1 96 110 LEU A O 1
ATOM 919 N N . GLN A 1 111 ? -2.133 1.699 18.875 1 97.38 111 GLN A N 1
ATOM 920 C CA . GLN A 1 111 ? -2.75 2.758 19.672 1 97.38 111 GLN A CA 1
ATOM 921 C C . GLN A 1 111 ? -2.467 4.133 19.078 1 97.38 111 GLN A C 1
ATOM 923 O O . GLN A 1 111 ? -1.314 4.469 18.797 1 97.38 111 GLN A O 1
ATOM 928 N N . ALA A 1 112 ? -3.518 4.852 18.906 1 97.81 112 ALA A N 1
ATOM 929 C CA . ALA A 1 112 ? -3.396 6.188 18.328 1 97.81 112 ALA A CA 1
ATOM 930 C C . ALA A 1 112 ? -3.801 7.262 19.344 1 97.81 112 ALA A C 1
ATOM 932 O O . ALA A 1 112 ? -4.785 7.098 20.062 1 97.81 112 ALA A O 1
ATOM 933 N N . GLU A 1 113 ? -3.047 8.297 19.391 1 98.12 113 GLU A N 1
ATOM 934 C CA . GLU A 1 113 ? -3.371 9.508 20.141 1 98.12 113 GLU A CA 1
ATOM 935 C C . GLU A 1 113 ? -3.336 10.742 19.25 1 98.12 113 GLU A C 1
ATOM 937 O O . GLU A 1 113 ? -2.268 11.148 18.781 1 98.12 113 GLU A O 1
ATOM 942 N N . VAL A 1 114 ? -4.484 11.297 19.062 1 97.38 114 VAL A N 1
ATOM 943 C CA . VAL A 1 114 ? -4.617 12.523 18.281 1 97.38 114 VAL A CA 1
ATOM 944 C C . VAL A 1 114 ? -4.832 13.719 19.203 1 97.38 114 VAL A C 1
ATOM 946 O O . VAL A 1 114 ? -5.816 13.766 19.938 1 97.38 114 VAL A O 1
ATOM 949 N N . THR A 1 115 ? -3.939 14.68 19.125 1 97.94 115 THR A N 1
ATOM 950 C CA . THR A 1 115 ? -3.961 15.781 20.078 1 97.94 115 THR A CA 1
ATOM 951 C C . THR A 1 115 ? -4.008 17.125 19.359 1 97.94 115 THR A C 1
ATOM 953 O O . THR A 1 115 ? -3.316 17.328 18.359 1 97.94 115 THR A O 1
ATOM 956 N N . LEU A 1 116 ? -4.832 17.984 19.906 1 96.81 116 LEU A N 1
ATOM 957 C CA . LEU A 1 116 ? -4.789 19.359 19.422 1 96.81 116 LEU A CA 1
ATOM 958 C C . LEU A 1 116 ? -3.49 20.047 19.844 1 96.81 116 LEU A C 1
ATOM 960 O O . LEU A 1 116 ? -3.209 20.172 21.047 1 96.81 116 LEU A O 1
ATOM 964 N N . GLY A 1 117 ? -2.729 20.438 18.906 1 97.38 117 GLY A N 1
ATOM 965 C CA . GLY A 1 117 ? -1.44 21.047 19.188 1 97.38 117 GLY A CA 1
ATOM 966 C C . GLY A 1 117 ? -1.546 22.516 19.516 1 97.38 117 GLY A C 1
ATOM 967 O O . GLY A 1 117 ? -1.267 22.922 20.656 1 97.38 117 GLY A O 1
ATOM 968 N N . TYR A 1 118 ? -2.072 23.234 18.547 1 97.56 118 TYR A N 1
ATOM 969 C CA . TYR A 1 118 ? -2.064 24.688 18.641 1 97.56 118 TYR A CA 1
ATOM 970 C C . TYR A 1 118 ? -3.227 25.297 17.859 1 97.56 118 TYR A C 1
ATOM 972 O O . TYR A 1 118 ? -3.629 24.75 16.828 1 97.56 118 TYR A O 1
ATOM 980 N N . VAL A 1 119 ? -3.771 26.344 18.438 1 96.38 119 VAL A N 1
ATOM 981 C CA . VAL A 1 119 ? -4.727 27.172 17.703 1 96.38 119 VAL A CA 1
ATOM 982 C C . VAL A 1 119 ? -4.285 28.625 17.75 1 96.38 119 VAL A C 1
ATOM 984 O O . VAL A 1 119 ? -4.145 29.219 18.828 1 96.38 119 VAL A O 1
ATOM 987 N N . GLY A 1 120 ? -3.99 29.062 16.562 1 96 120 GLY A N 1
ATOM 988 C CA . GLY A 1 120 ? -3.73 30.484 16.391 1 96 120 GLY A CA 1
ATOM 989 C C . GLY A 1 120 ? -4.891 31.234 15.773 1 96 120 GLY A C 1
ATOM 990 O O . GLY A 1 120 ? -6.02 30.734 15.75 1 96 120 GLY A O 1
ATOM 991 N N . LYS A 1 121 ? -4.602 32.438 15.305 1 95.31 121 LYS A N 1
ATOM 992 C CA . LYS A 1 121 ? -5.652 33.281 14.711 1 95.31 121 LYS A CA 1
ATOM 993 C C . LYS A 1 121 ? -6.227 32.625 13.461 1 95.31 121 LYS A C 1
ATOM 995 O O . LYS A 1 121 ? -7.445 32.531 13.297 1 95.31 121 LYS A O 1
ATOM 1000 N N . SER A 1 122 ? -5.367 32.156 12.617 1 95.12 122 SER A N 1
ATOM 1001 C CA . SER A 1 122 ? -5.793 31.547 11.367 1 95.12 122 SER A CA 1
ATOM 1002 C C . SER A 1 122 ? -5.047 30.25 11.117 1 95.12 122 SER A C 1
ATOM 1004 O O . SER A 1 122 ? -4.887 29.828 9.961 1 95.12 122 SER A O 1
ATOM 1006 N N . SER A 1 123 ? -4.527 29.656 12.188 1 94.69 123 SER A N 1
ATOM 1007 C CA . SER A 1 123 ? -3.773 28.422 12.016 1 94.69 123 SER A CA 1
ATOM 1008 C C . SER A 1 123 ? -4.035 27.453 13.164 1 94.69 123 SER A C 1
ATOM 1010 O O . SER A 1 123 ? -4.484 27.859 14.242 1 94.69 123 SER A O 1
ATOM 1012 N N . LEU A 1 124 ? -3.838 26.219 12.891 1 94.62 124 LEU A N 1
ATOM 1013 C CA . LEU A 1 124 ? -3.941 25.203 13.945 1 94.62 124 LEU A CA 1
ATOM 1014 C C . LEU A 1 124 ? -3.061 24 13.633 1 94.62 124 LEU A C 1
ATOM 1016 O O . LEU A 1 124 ? -2.727 23.766 12.469 1 94.62 124 LEU A O 1
ATOM 1020 N N . SER A 1 125 ? -2.635 23.359 14.672 1 96.62 125 SER A N 1
ATOM 1021 C CA . SER A 1 125 ? -1.825 22.156 14.5 1 96.62 125 SER A CA 1
ATOM 1022 C C . SER A 1 125 ? -2.449 20.969 15.219 1 96.62 125 SER A C 1
ATOM 1024 O O . SER A 1 125 ? -3.133 21.125 16.234 1 96.62 125 SER A O 1
ATOM 1026 N N . ILE A 1 126 ? -2.303 19.844 14.648 1 95.75 126 ILE A N 1
ATOM 1027 C CA . ILE A 1 126 ? -2.707 18.562 15.219 1 95.75 126 ILE A CA 1
ATOM 1028 C C . ILE A 1 126 ? -1.511 17.609 15.266 1 95.75 126 ILE A C 1
ATOM 1030 O O . ILE A 1 126 ? -0.717 17.562 14.328 1 95.75 126 ILE A O 1
ATOM 1034 N N . SER A 1 127 ? -1.38 16.938 16.375 1 97.69 127 SER A N 1
ATOM 1035 C CA . SER A 1 127 ? -0.324 15.93 16.5 1 97.69 127 SER A CA 1
ATOM 1036 C C . SER A 1 127 ? -0.904 14.523 16.641 1 97.69 127 SER A C 1
ATOM 1038 O O . SER A 1 127 ? -2.047 14.359 17.062 1 97.69 127 SER A O 1
ATOM 1040 N N . LEU A 1 128 ? -0.17 13.547 16.188 1 98.06 128 LEU A N 1
ATOM 1041 C CA . LEU A 1 128 ? -0.503 12.133 16.281 1 98.06 128 LEU A CA 1
ATOM 1042 C C . LEU A 1 128 ? 0.678 11.328 16.828 1 98.06 128 LEU A C 1
ATOM 1044 O O . LEU A 1 128 ? 1.819 11.547 16.406 1 98.06 128 LEU A O 1
ATOM 1048 N N . ALA A 1 129 ? 0.424 10.539 17.781 1 98.69 129 ALA A N 1
ATOM 1049 C CA . ALA A 1 129 ? 1.367 9.516 18.219 1 98.69 129 ALA A CA 1
ATOM 1050 C C . ALA A 1 129 ? 0.77 8.117 18.078 1 98.69 129 ALA A C 1
ATOM 1052 O O . ALA A 1 129 ? -0.396 7.895 18.406 1 98.69 129 ALA A O 1
ATOM 1053 N N . VAL A 1 130 ? 1.533 7.211 17.531 1 98.44 130 VAL A N 1
ATOM 1054 C CA . VAL A 1 130 ? 1.088 5.844 17.281 1 98.44 130 VAL A CA 1
ATOM 1055 C C . VAL A 1 130 ? 1.993 4.863 18.031 1 98.44 130 VAL A C 1
ATOM 1057 O O . VAL A 1 130 ? 3.217 4.906 17.875 1 98.44 130 VAL A O 1
ATOM 1060 N N . TYR A 1 131 ? 1.391 3.988 18.734 1 97.94 131 TYR A N 1
ATOM 1061 C CA . TYR A 1 131 ? 2.139 3.051 19.578 1 97.94 131 TYR A CA 1
ATOM 1062 C C . TYR A 1 131 ? 1.81 1.61 19.203 1 97.94 131 TYR A C 1
ATOM 1064 O O . TYR A 1 131 ? 0.669 1.298 18.844 1 97.94 131 TYR A O 1
ATOM 1072 N N . GLY A 1 132 ? 2.855 0.807 19.234 1 93.88 132 GLY A N 1
ATOM 1073 C CA . GLY A 1 132 ? 2.656 -0.631 19.156 1 93.88 132 GLY A CA 1
ATOM 1074 C C . GLY A 1 132 ? 2.531 -1.297 20.516 1 93.88 132 GLY A C 1
ATOM 1075 O O . GLY A 1 132 ? 2.389 -0.619 21.531 1 93.88 132 GLY A O 1
ATOM 1076 N N . SER A 1 133 ? 2.592 -2.596 20.469 1 87 133 SER A N 1
ATOM 1077 C CA . SER A 1 133 ? 2.359 -3.352 21.703 1 87 133 SER A CA 1
ATOM 1078 C C . SER A 1 133 ? 3.67 -3.643 22.422 1 87 133 SER A C 1
ATOM 1080 O O . SER A 1 133 ? 3.666 -3.992 23.609 1 87 133 SER A O 1
ATOM 1082 N N . ILE A 1 134 ? 4.738 -3.445 21.797 1 86.56 134 ILE A N 1
ATOM 1083 C CA . ILE A 1 134 ? 5.977 -3.994 22.344 1 86.56 134 ILE A CA 1
ATOM 1084 C C . ILE A 1 134 ? 6.73 -2.908 23.109 1 86.56 134 ILE A C 1
ATOM 1086 O O . ILE A 1 134 ? 7.473 -3.203 24.047 1 86.56 134 ILE A O 1
ATOM 1090 N N . SER A 1 135 ? 6.602 -1.647 22.719 1 88.5 135 SER A N 1
ATOM 1091 C CA . SER A 1 135 ? 7.363 -0.548 23.297 1 88.5 135 SER A CA 1
ATOM 1092 C C . SER A 1 135 ? 6.453 0.618 23.672 1 88.5 135 SER A C 1
ATOM 1094 O O . SER A 1 135 ? 5.48 0.9 22.969 1 88.5 135 SER A O 1
ATOM 1096 N N . PRO A 1 136 ? 6.816 1.212 24.781 1 92.75 136 PRO A N 1
ATOM 1097 C CA . PRO A 1 136 ? 6.07 2.426 25.125 1 92.75 136 PRO A CA 1
ATOM 1098 C C . PRO A 1 136 ? 6.441 3.613 24.234 1 92.75 136 PRO A C 1
ATOM 1100 O O . PRO A 1 136 ? 5.75 4.637 24.25 1 92.75 136 PRO A O 1
ATOM 1103 N N . GLU A 1 137 ? 7.539 3.488 23.562 1 95.81 137 GLU A N 1
ATOM 1104 C CA . GLU A 1 137 ? 7.914 4.547 22.625 1 95.81 137 GLU A CA 1
ATOM 1105 C C . GLU A 1 137 ? 7.07 4.488 21.359 1 95.81 137 GLU A C 1
ATOM 1107 O O . GLU A 1 137 ? 6.785 3.402 20.844 1 95.81 137 GLU A O 1
ATOM 1112 N N . PRO A 1 138 ? 6.727 5.629 20.938 1 98 138 PRO A N 1
ATOM 1113 C CA . PRO A 1 138 ? 5.883 5.605 19.734 1 98 138 PRO A CA 1
ATOM 1114 C C . PRO A 1 138 ? 6.613 5.051 18.516 1 98 138 PRO A C 1
ATOM 1116 O O . PRO A 1 138 ? 7.812 5.285 18.344 1 98 138 PRO A O 1
ATOM 1119 N N . LEU A 1 139 ? 5.895 4.336 17.703 1 97.56 139 LEU A N 1
ATOM 1120 C CA . LEU A 1 139 ? 6.375 3.889 16.406 1 97.56 139 LEU A CA 1
ATOM 1121 C C . LEU A 1 139 ? 6.473 5.055 15.43 1 97.56 139 LEU A C 1
ATOM 1123 O O . LEU A 1 139 ? 7.32 5.055 14.531 1 97.56 139 LEU A O 1
ATOM 1127 N N . LEU A 1 140 ? 5.602 5.988 15.602 1 97.69 140 LEU A N 1
ATOM 1128 C CA . LEU A 1 140 ? 5.477 7.125 14.703 1 97.69 140 LEU A CA 1
ATOM 1129 C C . LEU A 1 140 ? 4.887 8.336 15.422 1 97.69 140 LEU A C 1
ATOM 1131 O O . LEU A 1 140 ? 3.961 8.188 16.219 1 97.69 140 LEU A O 1
ATOM 1135 N N . THR A 1 141 ? 5.465 9.484 15.203 1 98.5 141 THR A N 1
ATOM 1136 C CA . THR A 1 141 ? 4.832 10.742 15.578 1 98.5 141 THR A CA 1
ATOM 1137 C C . THR A 1 141 ? 4.641 11.641 14.359 1 98.5 141 THR A C 1
ATOM 1139 O O . THR A 1 141 ? 5.387 11.539 13.383 1 98.5 141 THR A O 1
ATOM 1142 N N . HIS A 1 142 ? 3.645 12.398 14.438 1 97.75 142 HIS A N 1
ATOM 1143 C CA . HIS A 1 142 ? 3.266 13.273 13.328 1 97.75 142 HIS A CA 1
ATOM 1144 C C . HIS A 1 142 ? 2.764 14.617 13.836 1 97.75 142 HIS A C 1
ATOM 1146 O O . HIS A 1 142 ? 2.072 14.688 14.852 1 97.75 142 HIS A O 1
ATOM 1152 N N . LEU A 1 143 ? 3.211 15.664 13.18 1 97.81 143 LEU A N 1
ATOM 1153 C CA . LEU A 1 143 ? 2.74 17.016 13.43 1 97.81 143 LEU A CA 1
ATOM 1154 C C . LEU A 1 143 ? 2.391 17.719 12.117 1 97.81 143 LEU A C 1
ATOM 1156 O O . LEU A 1 143 ? 3.176 17.703 11.172 1 97.81 143 LEU A O 1
ATOM 1160 N N . ILE A 1 144 ? 1.164 18.25 12.125 1 94.25 144 ILE A N 1
ATOM 1161 C CA . ILE A 1 144 ? 0.714 18.938 10.922 1 94.25 144 ILE A CA 1
ATOM 1162 C C . ILE A 1 144 ? 0.179 20.328 11.297 1 94.25 144 ILE A C 1
ATOM 1164 O O . ILE A 1 144 ? -0.481 20.484 12.328 1 94.25 144 ILE A O 1
ATOM 1168 N N . GLN A 1 145 ? 0.534 21.297 10.445 1 94.56 145 GLN A N 1
ATOM 1169 C CA . GLN A 1 145 ? 0.054 22.672 10.602 1 94.56 145 GLN A CA 1
ATOM 1170 C C . GLN A 1 145 ? -0.882 23.062 9.469 1 94.56 145 GLN A C 1
ATOM 1172 O O . GLN A 1 145 ? -0.523 22.953 8.289 1 94.56 145 GLN A O 1
ATOM 1177 N N . PHE A 1 146 ? -2.033 23.484 9.898 1 91.06 146 PHE A N 1
ATOM 1178 C CA . PHE A 1 146 ? -3.016 23.953 8.938 1 91.06 146 PHE A CA 1
ATOM 1179 C C . PHE A 1 146 ? -3.127 25.484 8.992 1 91.06 146 PHE A C 1
ATOM 1181 O O . PHE A 1 146 ? -2.904 26.094 10.039 1 91.06 146 PHE A O 1
ATOM 1188 N N . VAL A 1 147 ? -3.475 26 7.871 1 90.56 147 VAL A N 1
ATOM 1189 C CA . VAL A 1 147 ? -3.818 27.422 7.781 1 90.56 147 VAL A CA 1
ATOM 1190 C C . VAL A 1 147 ? -5.234 27.578 7.227 1 90.56 147 VAL A C 1
ATOM 1192 O O . VAL A 1 147 ? -5.59 26.938 6.234 1 90.56 147 VAL A O 1
ATOM 1195 N N . SER A 1 148 ? -5.992 28.359 7.906 1 91.25 148 SER A N 1
ATOM 1196 C CA . SER A 1 148 ? -7.348 28.688 7.473 1 91.25 148 SER A CA 1
ATOM 1197 C C . SER A 1 148 ? -7.348 29.781 6.418 1 91.25 148 SER A C 1
ATOM 1199 O O . SER A 1 148 ? -6.844 30.875 6.664 1 91.25 148 SER A O 1
ATOM 1201 N N . ILE A 1 149 ? -7.934 29.406 5.285 1 88.56 149 ILE A N 1
ATOM 1202 C CA . ILE A 1 149 ? -8.008 30.422 4.234 1 88.56 149 ILE A CA 1
ATOM 1203 C C . ILE A 1 149 ? -9.445 30.531 3.73 1 88.56 149 ILE A C 1
ATOM 1205 O O . ILE A 1 149 ? -10.219 29.578 3.816 1 88.56 149 ILE A O 1
ATOM 1209 N N . ASP A 1 150 ? -9.734 31.703 3.266 1 89.94 150 ASP A N 1
ATOM 1210 C CA . ASP A 1 150 ? -11.016 31.875 2.584 1 89.94 150 ASP A CA 1
ATOM 1211 C C . ASP A 1 150 ? -11.062 31.062 1.297 1 89.94 150 ASP A C 1
ATOM 1213 O O . ASP A 1 150 ? -10.156 31.125 0.472 1 89.94 150 ASP A O 1
ATOM 1217 N N . THR A 1 151 ? -12.164 30.344 1.148 1 85.56 151 THR A N 1
ATOM 1218 C CA . THR A 1 151 ? -12.258 29.422 0.021 1 85.56 151 THR A CA 1
ATOM 1219 C C . THR A 1 151 ? -12.25 30.188 -1.302 1 85.56 151 THR A C 1
ATOM 1221 O O . THR A 1 151 ? -11.688 29.719 -2.291 1 85.56 151 THR A O 1
ATOM 1224 N N . GLU A 1 152 ? -12.766 31.312 -1.378 1 87.25 152 GLU A N 1
ATOM 1225 C CA . GLU A 1 152 ? -12.914 32.062 -2.615 1 87.25 152 GLU A CA 1
ATOM 1226 C C . GLU A 1 152 ? -11.68 32.906 -2.893 1 87.25 152 GLU A C 1
ATOM 1228 O O . GLU A 1 152 ? -11.133 32.875 -3.994 1 87.25 152 GLU A O 1
ATOM 1233 N N . THR A 1 153 ? -11.211 33.625 -1.938 1 90.19 153 THR A N 1
ATOM 1234 C CA . THR A 1 153 ? -10.148 34.594 -2.152 1 90.19 153 THR A CA 1
ATOM 1235 C C . THR A 1 153 ? -8.781 33.969 -1.931 1 90.19 153 THR A C 1
ATOM 1237 O O . THR A 1 153 ? -7.758 34.531 -2.332 1 90.19 153 THR A O 1
ATOM 1240 N N . ARG A 1 154 ? -8.797 32.906 -1.144 1 84.5 154 ARG A N 1
ATOM 1241 C CA . ARG A 1 154 ? -7.594 32.125 -0.82 1 84.5 154 ARG A CA 1
ATOM 1242 C C . ARG A 1 154 ? -6.684 32.906 0.123 1 84.5 154 ARG A C 1
ATOM 1244 O O . ARG A 1 154 ? -5.484 32.625 0.207 1 84.5 154 ARG A O 1
ATOM 1251 N N . LYS A 1 155 ? -7.258 33.875 0.742 1 90.56 155 LYS A N 1
ATOM 1252 C CA . LYS A 1 155 ? -6.527 34.656 1.75 1 90.56 155 LYS A CA 1
ATOM 1253 C C . LYS A 1 155 ? -6.762 34.062 3.146 1 90.56 155 LYS A C 1
ATOM 1255 O O . LYS A 1 155 ? -7.793 33.438 3.402 1 90.56 155 LYS A O 1
ATOM 1260 N N . PRO A 1 156 ? -5.742 34.344 4.004 1 92.5 156 PRO A N 1
ATOM 1261 C CA . PRO A 1 156 ? -5.918 33.875 5.379 1 92.5 156 PRO A CA 1
ATOM 1262 C C . PRO A 1 156 ? -7.195 34.375 6.027 1 92.5 156 PRO A C 1
ATOM 1264 O O . PRO A 1 156 ? -7.559 35.562 5.836 1 92.5 156 PRO A O 1
ATOM 1267 N N . MET A 1 157 ? -7.883 33.531 6.734 1 94.44 157 MET A N 1
ATOM 1268 C CA . MET A 1 157 ? -9.141 33.844 7.406 1 94.44 157 MET A CA 1
ATOM 1269 C C . MET A 1 157 ? -9.102 33.406 8.867 1 94.44 157 MET A C 1
ATOM 1271 O O . MET A 1 157 ? -8.938 32.219 9.156 1 94.44 157 MET A O 1
ATOM 1275 N N . PRO A 1 158 ? -9.289 34.344 9.773 1 96 158 PRO A N 1
ATOM 1276 C CA . PRO A 1 158 ? -9.258 34 11.195 1 96 158 PRO A CA 1
ATOM 1277 C C . PRO A 1 158 ? -10.383 33.031 11.586 1 96 158 PRO A C 1
ATOM 1279 O O . PRO A 1 158 ? -11.469 33.062 10.984 1 96 158 PRO A O 1
ATOM 1282 N N . PHE A 1 159 ? -10.109 32.25 12.609 1 95.19 159 PHE A N 1
ATOM 1283 C CA . PHE A 1 159 ? -11.156 31.422 13.18 1 95.19 159 PHE A CA 1
ATOM 1284 C C . PHE A 1 159 ? -12.172 32.281 13.93 1 95.19 159 PHE A C 1
ATOM 1286 O O . PHE A 1 159 ? -11.844 33.344 14.461 1 95.19 159 PHE A O 1
ATOM 1293 N N . PRO A 1 160 ? -13.398 31.766 13.922 1 93.19 160 PRO A N 1
ATOM 1294 C CA . PRO A 1 160 ? -14.406 32.5 14.68 1 93.19 160 PRO A CA 1
ATOM 1295 C C . PRO A 1 160 ? -14.148 32.5 16.188 1 93.19 160 PRO A C 1
ATOM 1297 O O . PRO A 1 160 ? -13.484 31.578 16.688 1 93.19 160 PRO A O 1
ATOM 1300 N N . ASP A 1 161 ? -14.766 33.438 16.875 1 93.75 161 ASP A N 1
ATOM 1301 C CA . ASP A 1 161 ? -14.531 33.625 18.297 1 93.75 161 ASP A CA 1
ATOM 1302 C C . ASP A 1 161 ? -14.922 32.375 19.094 1 93.75 161 ASP A C 1
ATOM 1304 O O . ASP A 1 161 ? -14.227 31.969 20.031 1 93.75 161 ASP A O 1
ATOM 1308 N N . TRP A 1 162 ? -16 31.797 18.719 1 91.19 162 TRP A N 1
ATOM 1309 C CA . TRP A 1 162 ? -16.453 30.625 19.484 1 91.19 162 TRP A CA 1
ATOM 1310 C C . TRP A 1 162 ? -15.43 29.516 19.438 1 91.19 162 TRP A C 1
ATOM 1312 O O . TRP A 1 162 ? -15.211 28.812 20.422 1 91.19 162 TRP A O 1
ATOM 1322 N N . PHE A 1 163 ? -14.859 29.359 18.297 1 92.56 163 PHE A N 1
ATOM 1323 C CA . PHE A 1 163 ? -13.844 28.344 18.078 1 92.56 163 PHE A CA 1
ATOM 1324 C C . PHE A 1 163 ? -12.602 28.625 18.922 1 92.56 163 PHE A C 1
ATOM 1326 O O . PHE A 1 163 ? -12.102 27.734 19.609 1 92.56 163 PHE A O 1
ATOM 1333 N N . MET A 1 164 ? -12.195 29.844 18.891 1 94.25 164 MET A N 1
ATOM 1334 C CA . MET A 1 164 ? -11.031 30.266 19.656 1 94.25 164 MET A CA 1
ATOM 1335 C C . MET A 1 164 ? -11.281 30.094 21.156 1 94.25 164 MET A C 1
ATOM 1337 O O . MET A 1 164 ? -10.422 29.578 21.875 1 94.25 164 MET A O 1
ATOM 1341 N N . ASN A 1 165 ? -12.391 30.453 21.531 1 93.25 165 ASN A N 1
ATOM 1342 C CA . ASN A 1 165 ? -12.75 30.375 22.953 1 93.25 165 ASN A CA 1
ATOM 1343 C C . ASN A 1 165 ? -12.797 28.922 23.422 1 93.25 165 ASN A C 1
ATOM 1345 O O . ASN A 1 165 ? -12.414 28.625 24.562 1 93.25 165 ASN A O 1
ATOM 1349 N N . LYS A 1 166 ? -13.195 28.156 22.578 1 91.25 166 LYS A N 1
ATOM 1350 C CA . LYS A 1 166 ? -13.383 26.766 22.938 1 91.25 166 LYS A CA 1
ATOM 1351 C C . LYS A 1 166 ? -12.055 26.016 22.984 1 91.25 166 LYS A C 1
ATOM 1353 O O . LYS A 1 166 ? -11.805 25.219 23.891 1 91.25 166 LYS A O 1
ATOM 1358 N N . TYR A 1 167 ? -11.188 26.297 22.031 1 94.19 167 TYR A N 1
ATOM 1359 C CA . TYR A 1 167 ? -10.125 25.328 21.797 1 94.19 167 TYR A CA 1
ATOM 1360 C C . TYR A 1 167 ? -8.773 25.875 22.234 1 94.19 167 TYR A C 1
ATOM 1362 O O . TYR A 1 167 ? -7.828 25.125 22.469 1 94.19 167 TYR A O 1
ATOM 1370 N N . THR A 1 168 ? -8.562 27.141 22.359 1 95 168 THR A N 1
ATOM 1371 C CA . THR A 1 168 ? -7.254 27.719 22.625 1 95 168 THR A CA 1
ATOM 1372 C C . THR A 1 168 ? -6.688 27.188 23.938 1 95 168 THR A C 1
ATOM 1374 O O . THR A 1 168 ? -5.48 26.984 24.062 1 95 168 THR A O 1
ATOM 1377 N N . LYS A 1 169 ? -7.512 26.906 24.906 1 94.88 169 LYS A N 1
ATOM 1378 C CA . LYS A 1 169 ? -7.047 26.484 26.219 1 94.88 169 LYS A CA 1
ATOM 1379 C C . LYS A 1 169 ? -6.852 24.969 26.266 1 94.88 169 LYS A C 1
ATOM 1381 O O . LYS A 1 169 ? -6.414 24.422 27.281 1 94.88 169 LYS A O 1
ATOM 1386 N N . GLN A 1 170 ? -7.148 24.344 25.188 1 95.5 170 GLN A N 1
ATOM 1387 C CA . GLN A 1 170 ? -7.082 22.891 25.172 1 95.5 170 GLN A CA 1
ATOM 1388 C C . GLN A 1 170 ? -5.883 22.406 24.359 1 95.5 170 GLN A C 1
ATOM 1390 O O . GLN A 1 170 ? -5.797 21.219 24 1 95.5 170 GLN A O 1
ATOM 1395 N N . CYS A 1 171 ? -4.969 23.312 24.062 1 97.31 171 CYS A N 1
ATOM 1396 C CA . CYS A 1 171 ? -3.822 23.031 23.203 1 97.31 171 CYS A CA 1
ATOM 1397 C C . CYS A 1 171 ? -2.684 22.406 24 1 97.31 171 CYS A C 1
ATOM 1399 O O . CYS A 1 171 ? -2.521 22.703 25.188 1 97.31 171 CYS A O 1
ATOM 1401 N N . SER A 1 172 ? -1.895 21.562 23.297 1 97.94 172 SER A N 1
ATOM 1402 C CA . SER A 1 172 ? -0.754 20.922 23.938 1 97.94 172 SER A CA 1
ATOM 1403 C C . SER A 1 172 ? 0.537 21.688 23.672 1 97.94 172 SER A C 1
ATOM 1405 O O . SER A 1 172 ? 1.562 21.422 24.297 1 97.94 172 SER A O 1
ATOM 1407 N N . MET A 1 173 ? 0.536 22.594 22.719 1 97.5 173 MET A N 1
ATOM 1408 C CA . MET A 1 173 ? 1.721 23.344 22.328 1 97.5 173 MET A CA 1
ATOM 1409 C C . MET A 1 173 ? 1.526 24.828 22.562 1 97.5 173 MET A C 1
ATOM 1411 O O . MET A 1 173 ? 0.401 25.328 22.516 1 97.5 173 MET A O 1
ATOM 1415 N N . GLU A 1 174 ? 2.617 25.484 22.734 1 94.88 174 GLU A N 1
ATOM 1416 C CA . GLU A 1 174 ? 2.57 26.922 23.031 1 94.88 174 GLU A CA 1
ATOM 1417 C C . GLU A 1 174 ? 2.627 27.75 21.75 1 94.88 174 GLU A C 1
ATOM 1419 O O . GLU A 1 174 ? 2.293 28.938 21.75 1 94.88 174 GLU A O 1
ATOM 1424 N N . ALA A 1 175 ? 3.117 27.125 20.781 1 96.06 175 ALA A N 1
ATOM 1425 C CA . ALA A 1 175 ? 3.262 27.844 19.516 1 96.06 175 ALA A CA 1
ATOM 1426 C C . ALA A 1 175 ? 2.973 26.922 18.328 1 96.06 175 ALA A C 1
ATOM 1428 O O . ALA A 1 175 ? 2.904 25.703 18.484 1 96.06 175 ALA A O 1
ATOM 1429 N N . GLY A 1 176 ? 2.736 27.625 17.188 1 96.31 176 GLY A N 1
ATOM 1430 C CA . GLY A 1 176 ? 2.516 26.875 15.953 1 96.31 176 GLY A CA 1
ATOM 1431 C C . GLY A 1 176 ? 3.754 26.141 15.477 1 96.31 176 GLY A C 1
ATOM 1432 O O . GLY A 1 176 ? 4.848 26.344 16.016 1 96.31 176 GLY A O 1
ATOM 1433 N N . PHE A 1 177 ? 3.535 25.266 14.547 1 96.75 177 PHE A N 1
ATOM 1434 C CA . PHE A 1 177 ? 4.562 24.438 13.938 1 96.75 177 PHE A CA 1
ATOM 1435 C C . PHE A 1 177 ? 4.875 24.906 12.523 1 96.75 177 PHE A C 1
ATOM 1437 O O . PHE A 1 177 ? 3.965 25.234 11.766 1 96.75 177 PHE A O 1
ATOM 1444 N N . ARG A 1 178 ? 6.164 25.047 12.281 1 96.5 178 ARG A N 1
ATOM 1445 C CA . ARG A 1 178 ? 6.543 25.5 10.953 1 96.5 178 ARG A CA 1
ATOM 1446 C C . ARG A 1 178 ? 7.801 24.781 10.461 1 96.5 178 ARG A C 1
ATOM 1448 O O . ARG A 1 178 ? 8.805 24.734 11.18 1 96.5 178 ARG A O 1
ATOM 1455 N N . VAL A 1 179 ? 7.672 24.203 9.242 1 96.25 179 VAL A N 1
ATOM 1456 C CA . VAL A 1 179 ? 8.844 23.719 8.523 1 96.25 179 VAL A CA 1
ATOM 1457 C C . VAL A 1 179 ? 9.352 24.797 7.574 1 96.25 179 VAL A C 1
ATOM 1459 O O . VAL A 1 179 ? 8.602 25.297 6.734 1 96.25 179 VAL A O 1
ATOM 1462 N N . GLU A 1 180 ? 10.602 25.109 7.676 1 96.62 180 GLU A N 1
ATOM 1463 C CA . GLU A 1 180 ? 11.164 26.188 6.871 1 96.62 180 GLU A CA 1
ATOM 1464 C C . GLU A 1 180 ? 11.586 25.688 5.496 1 96.62 180 GLU A C 1
ATOM 1466 O O . GLU A 1 180 ? 12.031 24.547 5.352 1 96.62 180 GLU A O 1
ATOM 1471 N N . THR A 1 181 ? 11.391 26.641 4.586 1 95.62 181 THR A N 1
ATOM 1472 C CA . THR A 1 181 ? 11.945 26.344 3.268 1 95.62 181 THR A CA 1
ATOM 1473 C C . THR A 1 181 ? 13.469 26.391 3.307 1 95.62 181 THR A C 1
ATOM 1475 O O . THR A 1 181 ? 14.062 26.906 4.25 1 95.62 181 THR A O 1
ATOM 1478 N N . PHE A 1 182 ? 14.062 25.781 2.334 1 96.06 182 PHE A N 1
ATOM 1479 C CA . PHE A 1 182 ? 15.516 25.781 2.213 1 96.06 182 PHE A CA 1
ATOM 1480 C C . PHE A 1 182 ? 15.938 26.047 0.776 1 96.06 182 PHE A C 1
ATOM 1482 O O . PHE A 1 182 ? 15.172 25.812 -0.16 1 96.06 182 PHE A O 1
ATOM 1489 N N . PRO A 1 183 ? 17.109 26.625 0.644 1 95.19 183 PRO A N 1
ATOM 1490 C CA . PRO A 1 183 ? 17.562 26.953 -0.712 1 95.19 183 PRO A CA 1
ATOM 1491 C C . PRO A 1 183 ? 17.859 25.703 -1.549 1 95.19 183 PRO A C 1
ATOM 1493 O O . PRO A 1 183 ? 18.406 24.719 -1.03 1 95.19 183 PRO A O 1
ATOM 1496 N N . ARG A 1 184 ? 17.516 25.766 -2.764 1 93.31 184 ARG A N 1
ATOM 1497 C CA . ARG A 1 184 ? 17.875 24.734 -3.73 1 93.31 184 ARG A CA 1
ATOM 1498 C C . ARG A 1 184 ? 19.172 25.078 -4.441 1 93.31 184 ARG A C 1
ATOM 1500 O O . ARG A 1 184 ? 19.328 26.203 -4.945 1 93.31 184 ARG A O 1
ATOM 1507 N N . PRO A 1 185 ? 20.062 24.141 -4.586 1 93.56 185 PRO A N 1
ATOM 1508 C CA . PRO A 1 185 ? 21.266 24.406 -5.379 1 93.56 185 PRO A CA 1
ATOM 1509 C C . PRO A 1 185 ? 20.969 24.484 -6.875 1 93.56 185 PRO A C 1
ATOM 1511 O O . PRO A 1 185 ? 19.891 24.078 -7.324 1 93.56 185 PRO A O 1
ATOM 1514 N N . ALA A 1 186 ? 21.953 25 -7.559 1 92.19 186 ALA A N 1
ATOM 1515 C CA . ALA A 1 186 ? 21.797 25.188 -9 1 92.19 186 ALA A CA 1
ATOM 1516 C C . ALA A 1 186 ? 21.766 23.844 -9.719 1 92.19 186 ALA A C 1
ATOM 1518 O O . ALA A 1 186 ? 21 23.672 -10.68 1 92.19 186 ALA A O 1
ATOM 1519 N N . LYS A 1 187 ? 22.531 22.938 -9.25 1 88.88 187 LYS A N 1
ATOM 1520 C CA . LYS A 1 187 ? 22.609 21.625 -9.898 1 88.88 187 LYS A CA 1
ATOM 1521 C C . LYS A 1 187 ? 21.859 20.578 -9.078 1 88.88 187 LYS A C 1
ATOM 1523 O O . LYS A 1 187 ? 22.219 20.312 -7.934 1 88.88 187 LYS A O 1
ATOM 1528 N N . THR A 1 188 ? 20.812 20.062 -9.656 1 88.19 188 THR A N 1
ATOM 1529 C CA . THR A 1 188 ? 20.016 19 -9.055 1 88.19 188 THR A CA 1
ATOM 1530 C C . THR A 1 188 ? 19.625 17.969 -10.109 1 88.19 188 THR A C 1
ATOM 1532 O O . THR A 1 188 ? 19.766 18.203 -11.305 1 88.19 188 THR A O 1
ATOM 1535 N N . PHE A 1 189 ? 19.359 16.812 -9.648 1 81.06 189 PHE A N 1
ATOM 1536 C CA . PHE A 1 189 ? 18.641 15.898 -10.531 1 81.06 189 PHE A CA 1
ATOM 1537 C C . PHE A 1 189 ? 17.188 16.359 -10.711 1 81.06 189 PHE A C 1
ATOM 1539 O O . PHE A 1 189 ? 16.453 16.516 -9.742 1 81.06 189 PHE A O 1
ATOM 1546 N N . MET A 1 190 ? 16.891 16.609 -11.969 1 81 190 MET A N 1
ATOM 1547 C CA . MET A 1 190 ? 15.562 17.172 -12.219 1 81 190 MET A CA 1
ATOM 1548 C C . MET A 1 190 ? 14.734 16.266 -13.109 1 81 190 MET A C 1
ATOM 1550 O O . MET A 1 190 ? 15.242 15.727 -14.094 1 81 190 MET A O 1
ATOM 1554 N N . GLN A 1 191 ? 13.539 16.062 -12.695 1 72.44 191 GLN A N 1
ATOM 1555 C CA . GLN A 1 191 ? 12.562 15.359 -13.523 1 72.44 191 GLN A CA 1
ATOM 1556 C C . GLN A 1 191 ? 11.312 16.203 -13.727 1 72.44 191 GLN A C 1
ATOM 1558 O O . GLN A 1 191 ? 10.742 16.719 -12.766 1 72.44 191 GLN A O 1
ATOM 1563 N N . ARG A 1 192 ? 10.93 16.438 -15.023 1 79.25 192 ARG A N 1
ATOM 1564 C CA . ARG A 1 192 ? 9.695 17.141 -15.352 1 79.25 192 ARG A CA 1
ATOM 1565 C C . ARG A 1 192 ? 8.531 16.156 -15.492 1 79.25 192 ARG A C 1
ATOM 1567 O O . ARG A 1 192 ? 8.68 15.086 -16.078 1 79.25 192 ARG A O 1
ATOM 1574 N N . ARG A 1 193 ? 7.387 16.469 -14.844 1 70.69 193 ARG A N 1
ATOM 1575 C CA . ARG A 1 193 ? 6.223 15.594 -14.945 1 70.69 193 ARG A CA 1
ATOM 1576 C C . ARG A 1 193 ? 4.93 16.406 -14.906 1 70.69 193 ARG A C 1
ATOM 1578 O O . ARG A 1 193 ? 4.918 17.547 -14.453 1 70.69 193 ARG A O 1
ATOM 1585 N N . GLU A 1 194 ? 3.969 15.773 -15.438 1 69.62 194 GLU A N 1
ATOM 1586 C CA . GLU A 1 194 ? 2.623 16.328 -15.305 1 69.62 194 GLU A CA 1
ATOM 1587 C C . GLU A 1 194 ? 1.95 15.852 -14.023 1 69.62 194 GLU A C 1
ATOM 1589 O O . GLU A 1 194 ? 1.984 14.664 -13.703 1 69.62 194 GLU A O 1
ATOM 1594 N N . GLN A 1 195 ? 1.571 16.828 -13.352 1 65.31 195 GLN A N 1
ATOM 1595 C CA . GLN A 1 195 ? 0.892 16.5 -12.102 1 65.31 195 GLN A CA 1
ATOM 1596 C C . GLN A 1 195 ? -0.446 15.812 -12.367 1 65.31 195 GLN A C 1
ATOM 1598 O O . GLN A 1 195 ? -1.31 16.375 -13.055 1 65.31 195 GLN A O 1
ATOM 1603 N N . LYS A 1 196 ? -0.454 14.516 -11.867 1 54.34 196 LYS A N 1
ATOM 1604 C CA . LYS A 1 196 ? -1.69 13.758 -12.031 1 54.34 196 LYS A CA 1
ATOM 1605 C C . LYS A 1 196 ? -2.541 13.805 -10.766 1 54.34 196 LYS A C 1
ATOM 1607 O O . LYS A 1 196 ? -2.029 14.086 -9.68 1 54.34 196 LYS A O 1
ATOM 1612 N N . TRP A 1 197 ? -3.85 13.633 -11.008 1 45.41 197 TRP A N 1
ATOM 1613 C CA . TRP A 1 197 ? -4.832 13.773 -9.938 1 45.41 197 TRP A CA 1
ATOM 1614 C C . TRP A 1 197 ? -4.484 12.883 -8.758 1 45.41 197 TRP A C 1
ATOM 1616 O O . TRP A 1 197 ? -4.621 13.289 -7.598 1 45.41 197 TRP A O 1
ATOM 1626 N N . GLU A 1 198 ? -4.133 11.578 -9.062 1 45.03 198 GLU A N 1
ATOM 1627 C CA . GLU A 1 198 ? -3.893 10.578 -8.023 1 45.03 198 GLU A CA 1
ATOM 1628 C C . GLU A 1 198 ? -2.861 11.07 -7.012 1 45.03 198 GLU A C 1
ATOM 1630 O O . GLU A 1 198 ? -2.912 10.711 -5.836 1 45.03 198 GLU A O 1
ATOM 1635 N N . GLN A 1 199 ? -1.946 11.805 -7.637 1 40.5 199 GLN A N 1
ATOM 1636 C CA . GLN A 1 199 ? -0.794 12.242 -6.855 1 40.5 199 GLN A CA 1
ATOM 1637 C C . GLN A 1 199 ? -1.11 13.523 -6.082 1 40.5 199 GLN A C 1
ATOM 1639 O O . GLN A 1 199 ? -0.419 13.852 -5.117 1 40.5 199 GLN A O 1
ATOM 1644 N N . VAL A 1 200 ? -2.252 14.016 -6.535 1 35.16 200 VAL A N 1
ATOM 1645 C CA . VAL A 1 200 ? -2.607 15.32 -5.977 1 35.16 200 VAL A CA 1
ATOM 1646 C C . VAL A 1 200 ? -3.23 15.133 -4.594 1 35.16 200 VAL A C 1
ATOM 1648 O O . VAL A 1 200 ? -3.025 15.953 -3.699 1 35.16 200 VAL A O 1
ATOM 1651 N N . GLN A 1 201 ? -4.008 13.938 -4.402 1 38.34 201 GLN A N 1
ATOM 1652 C CA . GLN A 1 201 ? -4.887 13.891 -3.24 1 38.34 201 GLN A CA 1
ATOM 1653 C C . GLN A 1 201 ? -4.109 13.531 -1.979 1 38.34 201 GLN A C 1
ATOM 1655 O O . GLN A 1 201 ? -4.477 13.938 -0.876 1 38.34 201 GLN A O 1
ATOM 1660 N N . HIS A 1 202 ? -3.422 12.344 -2.041 1 36.56 202 HIS A N 1
ATOM 1661 C CA . HIS A 1 202 ? -2.939 11.852 -0.757 1 36.56 202 HIS A CA 1
ATOM 1662 C C . HIS A 1 202 ? -2.119 12.906 -0.029 1 36.56 202 HIS A C 1
ATOM 1664 O O . HIS A 1 202 ? -1.82 12.766 1.158 1 36.56 202 HIS A O 1
ATOM 1670 N N . MET A 1 203 ? -1.433 13.484 -0.756 1 32.59 203 MET A N 1
ATOM 1671 C CA . MET A 1 203 ? -0.864 14.648 -0.081 1 32.59 203 MET A CA 1
ATOM 1672 C C . MET A 1 203 ? -1.949 15.445 0.638 1 32.59 203 MET A C 1
ATOM 1674 O O . MET A 1 203 ? -1.652 16.422 1.332 1 32.59 203 MET A O 1
ATOM 1678 N N . ASN A 1 204 ? -3.156 15.344 0.073 1 30.83 204 ASN A N 1
ATOM 1679 C CA . ASN A 1 204 ? -4.266 15.938 0.81 1 30.83 204 ASN A CA 1
ATOM 1680 C C . ASN A 1 204 ? -4.551 15.18 2.104 1 30.83 204 ASN A C 1
ATOM 1682 O O . ASN A 1 204 ? -5.324 14.219 2.105 1 30.83 204 ASN A O 1
ATOM 1686 N N . CYS A 1 205 ? -3.674 14.586 2.713 1 30.52 205 CYS A N 1
ATOM 1687 C CA . CYS A 1 205 ? -4.062 14.062 4.02 1 30.52 205 CYS A CA 1
ATOM 1688 C C . CYS A 1 205 ? -5.469 14.508 4.395 1 30.52 205 CYS A C 1
ATOM 1690 O O . CYS A 1 205 ? -6.332 13.68 4.684 1 30.52 205 CYS A O 1
ATOM 1692 N N . GLY A 1 206 ? -5.617 15.102 5.602 1 28.47 206 GLY A N 1
ATOM 1693 C CA . GLY A 1 206 ? -6.875 15.297 6.312 1 28.47 206 GLY A CA 1
ATOM 1694 C C . GLY A 1 206 ? -7.965 15.891 5.445 1 28.47 206 GLY A C 1
ATOM 1695 O O . GLY A 1 206 ? -9.156 15.664 5.691 1 28.47 206 GLY A O 1
ATOM 1696 N N . LEU A 1 207 ? -7.863 17.234 5.203 1 28.73 207 LEU A N 1
ATOM 1697 C CA . LEU A 1 207 ? -9.008 18.109 5.43 1 28.73 207 LEU A CA 1
ATOM 1698 C C . LEU A 1 207 ? -10.094 17.859 4.391 1 28.73 207 LEU A C 1
ATOM 1700 O O . LEU A 1 207 ? -9.836 17.25 3.35 1 28.73 207 LEU A O 1
ATOM 1704 N N . SER A 1 208 ? -11.016 18.938 4.316 1 27.8 208 SER A N 1
ATOM 1705 C CA . SER A 1 208 ? -12.422 19.156 3.973 1 27.8 208 SER A CA 1
ATOM 1706 C C . SER A 1 208 ? -12.703 18.766 2.527 1 27.8 208 SER A C 1
ATOM 1708 O O . SER A 1 208 ? -11.781 18.656 1.714 1 27.8 208 SER A O 1
ATOM 1710 N N . ASN A 1 209 ? -13.906 18.766 2.057 1 28.03 209 ASN A N 1
ATOM 1711 C CA . ASN A 1 209 ? -14.898 18.797 0.994 1 28.03 209 ASN A CA 1
ATOM 1712 C C . ASN A 1 209 ? -14.32 19.375 -0.295 1 28.03 209 ASN A C 1
ATOM 1714 O O . ASN A 1 209 ? -15.023 19.484 -1.304 1 28.03 209 ASN A O 1
ATOM 1718 N N . SER A 1 210 ? -13.742 20.656 -0.234 1 28.14 210 SER A N 1
ATOM 1719 C CA . SER A 1 210 ? -13.734 21.453 -1.454 1 28.14 210 SER A CA 1
ATOM 1720 C C . SER A 1 210 ? -12.719 20.922 -2.459 1 28.14 210 SER A C 1
ATOM 1722 O O . SER A 1 210 ? -11.789 20.203 -2.088 1 28.14 210 SER A O 1
ATOM 1724 N N . GLY A 1 211 ? -12.852 21.266 -3.744 1 28.02 211 GLY A N 1
ATOM 1725 C CA . GLY A 1 211 ? -12.289 21.25 -5.086 1 28.02 211 GLY A CA 1
ATOM 1726 C C . GLY A 1 211 ? -10.773 21.312 -5.102 1 28.02 211 GLY A C 1
ATOM 1727 O O . GLY A 1 211 ? -10.148 21.125 -6.152 1 28.02 211 GLY A O 1
ATOM 1728 N N . SER A 1 212 ? -10.25 22.266 -4.258 1 28.36 212 SER A N 1
ATOM 1729 C CA . SER A 1 212 ? -8.852 22.547 -4.574 1 28.36 212 SER A CA 1
ATOM 1730 C C . SER A 1 212 ? -7.93 21.453 -4.074 1 28.36 212 SER A C 1
ATOM 1732 O O . SER A 1 212 ? -7.59 21.406 -2.889 1 28.36 212 SER A O 1
ATOM 1734 N N . GLN A 1 213 ? -8.164 20.328 -4.383 1 31.09 213 GLN A N 1
ATOM 1735 C CA . GLN A 1 213 ? -7.301 19.188 -4.094 1 31.09 213 GLN A CA 1
ATOM 1736 C C . GLN A 1 213 ? -5.84 19.516 -4.398 1 31.09 213 GLN A C 1
ATOM 1738 O O . GLN A 1 213 ? -5.488 19.797 -5.547 1 31.09 213 GLN A O 1
ATOM 1743 N N . GLU A 1 214 ? -5.277 20.312 -3.418 1 29.77 214 GLU A N 1
ATOM 1744 C CA . GLU A 1 214 ? -3.865 20.672 -3.547 1 29.77 214 GLU A CA 1
ATOM 1745 C C . GLU A 1 214 ? -3.006 19.422 -3.754 1 29.77 214 GLU A C 1
ATOM 1747 O O . GLU A 1 214 ? -3.254 18.375 -3.139 1 29.77 214 GLU A O 1
ATOM 1752 N N . SER A 1 215 ? -2.371 19.344 -4.824 1 31.92 215 SER A N 1
ATOM 1753 C CA . SER A 1 215 ? -1.41 18.453 -5.465 1 31.92 215 SER A CA 1
ATOM 1754 C C . SER A 1 215 ? -0.176 18.25 -4.594 1 31.92 215 SER A C 1
ATOM 1756 O O . SER A 1 215 ? 0.523 19.203 -4.262 1 31.92 215 SER A O 1
ATOM 1758 N N . VAL A 1 216 ? -0.346 17.609 -3.4 1 34.09 216 VAL A N 1
ATOM 1759 C CA . VAL A 1 216 ? 1.014 17.391 -2.924 1 34.09 216 VAL A CA 1
ATOM 1760 C C . VAL A 1 216 ? 1.736 16.422 -3.865 1 34.09 216 VAL A C 1
ATOM 1762 O O . VAL A 1 216 ? 1.131 15.484 -4.391 1 34.09 216 VAL A O 1
ATOM 1765 N N . VAL A 1 217 ? 2.828 16.797 -4.336 1 37 217 VAL A N 1
ATOM 1766 C CA . VAL A 1 217 ? 3.775 16.156 -5.246 1 37 217 VAL A CA 1
ATOM 1767 C C . VAL A 1 217 ? 4.066 14.734 -4.781 1 37 217 VAL A C 1
ATOM 1769 O O . VAL A 1 217 ? 4.27 14.492 -3.588 1 37 217 VAL A O 1
ATOM 1772 N N . PRO A 1 218 ? 3.629 13.836 -5.469 1 39.59 218 PRO A N 1
ATOM 1773 C CA . PRO A 1 218 ? 3.977 12.438 -5.215 1 39.59 218 PRO A CA 1
ATOM 1774 C C . PRO A 1 218 ? 5.438 12.258 -4.805 1 39.59 218 PRO A C 1
ATOM 1776 O O . PRO A 1 218 ? 6.32 12.203 -5.664 1 39.59 218 PRO A O 1
ATOM 1779 N N . VAL A 1 219 ? 5.773 12.516 -3.59 1 41.06 219 VAL A N 1
ATOM 1780 C CA . VAL A 1 219 ? 7.109 12.375 -3.023 1 41.06 219 VAL A CA 1
ATOM 1781 C C . VAL A 1 219 ? 7.727 11.055 -3.486 1 41.06 219 VAL A C 1
ATOM 1783 O O . VAL A 1 219 ? 8.922 10.992 -3.777 1 41.06 219 VAL A O 1
ATOM 1786 N N . PRO A 1 220 ? 6.949 9.953 -3.33 1 42.31 220 PRO A N 1
ATOM 1787 C CA . PRO A 1 220 ? 7.586 8.633 -3.408 1 42.31 220 PRO A CA 1
ATOM 1788 C C . PRO A 1 220 ? 8.32 8.414 -4.727 1 42.31 220 PRO A C 1
ATOM 1790 O O . PRO A 1 220 ? 9.328 7.699 -4.762 1 42.31 220 PRO A O 1
ATOM 1793 N N . GLN A 1 221 ? 7.688 9.016 -5.82 1 44.75 221 GLN A N 1
ATOM 1794 C CA . GLN A 1 221 ? 8.352 8.688 -7.074 1 44.75 221 GLN A CA 1
ATOM 1795 C C . GLN A 1 221 ? 9.758 9.266 -7.121 1 44.75 221 GLN A C 1
ATOM 1797 O O . GLN A 1 221 ? 10.609 8.797 -7.883 1 44.75 221 GLN A O 1
ATOM 1802 N N . ILE A 1 222 ? 9.938 10.211 -6.352 1 42.41 222 ILE A N 1
ATOM 1803 C CA . ILE A 1 222 ? 11.227 10.891 -6.32 1 42.41 222 ILE A CA 1
ATOM 1804 C C . ILE A 1 222 ? 12.297 9.93 -5.797 1 42.41 222 ILE A C 1
ATOM 1806 O O . ILE A 1 222 ? 13.43 9.922 -6.293 1 42.41 222 ILE A O 1
ATOM 1810 N N . THR A 1 223 ? 11.859 9.312 -4.672 1 43.56 223 THR A N 1
ATOM 1811 C CA . THR A 1 223 ? 12.914 8.484 -4.098 1 43.56 223 THR A CA 1
ATOM 1812 C C . THR A 1 223 ? 13.258 7.324 -5.031 1 43.56 223 THR A C 1
ATOM 1814 O O . THR A 1 223 ? 14.383 6.82 -5.016 1 43.56 223 THR A O 1
ATOM 1817 N N . LYS A 1 224 ? 12.242 7.055 -5.695 1 45.59 224 LYS A N 1
ATOM 1818 C CA . LYS A 1 224 ? 12.539 5.945 -6.594 1 45.59 224 LYS A CA 1
ATOM 1819 C C . LYS A 1 224 ? 13.422 6.398 -7.754 1 45.59 224 LYS A C 1
ATOM 1821 O O . LYS A 1 224 ? 14.172 5.598 -8.32 1 45.59 224 LYS A O 1
ATOM 1826 N N . SER A 1 225 ? 13.266 7.727 -8.047 1 42.66 225 SER A N 1
ATOM 1827 C CA . SER A 1 225 ? 14.164 8.203 -9.094 1 42.66 225 SER A CA 1
ATOM 1828 C C . SER A 1 225 ? 15.602 8.297 -8.594 1 42.66 225 SER A C 1
ATOM 1830 O O . SER A 1 225 ? 15.891 9.062 -7.676 1 42.66 225 SER A O 1
ATOM 1832 N N . ARG A 1 226 ? 16.156 7.23 -8.469 1 50.22 226 ARG A N 1
ATOM 1833 C CA . ARG A 1 226 ? 17.516 7.098 -7.969 1 50.22 226 ARG A CA 1
ATOM 1834 C C . ARG A 1 226 ? 18.484 7.926 -8.805 1 50.22 226 ARG A C 1
ATOM 1836 O O . ARG A 1 226 ? 19.703 7.824 -8.625 1 50.22 226 ARG A O 1
ATOM 1843 N N . GLY A 1 227 ? 17.781 8.75 -9.609 1 52.97 227 GLY A N 1
ATOM 1844 C CA . GLY A 1 227 ? 18.766 9.57 -10.289 1 52.97 227 GLY A CA 1
ATOM 1845 C C . GLY A 1 227 ? 19.281 10.719 -9.43 1 52.97 227 GLY A C 1
ATOM 1846 O O . GLY A 1 227 ? 18.531 11.289 -8.641 1 52.97 227 GLY A O 1
ATOM 1847 N N . GLY A 1 228 ? 20.609 10.82 -9.18 1 60.38 228 GLY A N 1
ATOM 1848 C CA . GLY A 1 228 ? 21.266 11.93 -8.5 1 60.38 228 GLY A CA 1
ATOM 1849 C C . GLY A 1 228 ? 21.688 11.594 -7.086 1 60.38 228 GLY A C 1
ATOM 1850 O O . GLY A 1 228 ? 22.234 12.445 -6.383 1 60.38 228 GLY A O 1
ATOM 1851 N N . LEU A 1 229 ? 21.172 10.359 -6.719 1 71.19 229 LEU A N 1
ATOM 1852 C CA . LEU A 1 229 ? 21.531 10.023 -5.348 1 71.19 229 LEU A CA 1
ATOM 1853 C C . LEU A 1 229 ? 22.938 9.438 -5.293 1 71.19 229 LEU A C 1
ATOM 1855 O O . LEU A 1 229 ? 23.391 8.812 -6.25 1 71.19 229 LEU A O 1
ATOM 1859 N N . ARG A 1 230 ? 23.547 9.852 -4.211 1 70.12 230 ARG A N 1
ATOM 1860 C CA . ARG A 1 230 ? 24.906 9.383 -4 1 70.12 230 ARG A CA 1
ATOM 1861 C C . ARG A 1 230 ? 24.938 7.879 -3.773 1 70.12 230 ARG A C 1
ATOM 1863 O O . ARG A 1 230 ? 23.922 7.273 -3.432 1 70.12 230 ARG A O 1
ATOM 1870 N N . GLU A 1 231 ? 26.109 7.461 -3.973 1 65.25 231 GLU A N 1
ATOM 1871 C CA . GLU A 1 231 ? 26.359 6.051 -3.68 1 65.25 231 GLU A CA 1
ATOM 1872 C C . GLU A 1 231 ? 26.047 5.73 -2.219 1 65.25 231 GLU A C 1
ATOM 1874 O O . GLU A 1 231 ? 26.359 6.523 -1.327 1 65.25 231 GLU A O 1
ATOM 1879 N N . GLY A 1 232 ? 25.422 4.746 -1.847 1 64.81 232 GLY A N 1
ATOM 1880 C CA . GLY A 1 232 ? 25.109 4.344 -0.486 1 64.81 232 GLY A CA 1
ATOM 1881 C C . GLY A 1 232 ? 23.688 4.699 -0.072 1 64.81 232 GLY A C 1
ATOM 1882 O O . GLY A 1 232 ? 23.156 4.117 0.871 1 64.81 232 GLY A O 1
ATOM 1883 N N . MET A 1 233 ? 23.297 5.781 -0.736 1 66.38 233 MET A N 1
ATOM 1884 C CA . MET A 1 233 ? 21.969 6.219 -0.365 1 66.38 233 MET A CA 1
ATOM 1885 C C . MET A 1 233 ? 20.953 5.102 -0.587 1 66.38 233 MET A C 1
ATOM 1887 O O . MET A 1 233 ? 19.969 4.992 0.152 1 66.38 233 MET A O 1
ATOM 1891 N N . ARG A 1 234 ? 21.344 4.23 -1.355 1 65.56 234 ARG A N 1
ATOM 1892 C CA . ARG A 1 234 ? 20.453 3.104 -1.611 1 65.56 234 ARG A CA 1
ATOM 1893 C C . ARG A 1 234 ? 20.328 2.219 -0.376 1 65.56 234 ARG A C 1
ATOM 1895 O O . ARG A 1 234 ? 19.219 1.782 -0.031 1 65.56 234 ARG A O 1
ATOM 1902 N N . ASP A 1 235 ? 21.375 2.045 0.252 1 70 235 ASP A N 1
ATOM 1903 C CA . ASP A 1 235 ? 21.359 1.229 1.462 1 70 235 ASP A CA 1
ATOM 1904 C C . ASP A 1 235 ? 20.609 1.924 2.59 1 70 235 ASP A C 1
ATOM 1906 O O . ASP A 1 235 ? 19.906 1.273 3.367 1 70 235 ASP A O 1
ATOM 1910 N N . MET A 1 236 ? 20.766 3.172 2.551 1 71.81 236 MET A N 1
ATOM 1911 C CA . MET A 1 236 ? 20.078 3.926 3.6 1 71.81 236 MET A CA 1
ATOM 1912 C C . MET A 1 236 ? 18.562 3.898 3.398 1 71.81 236 MET A C 1
ATOM 1914 O O . MET A 1 236 ? 17.812 3.785 4.363 1 71.81 236 MET A O 1
ATOM 1918 N N . ILE A 1 237 ? 18.219 3.951 2.223 1 72.44 237 ILE A N 1
ATOM 1919 C CA . ILE A 1 237 ? 16.797 3.879 1.913 1 72.44 237 ILE A CA 1
ATOM 1920 C C . ILE A 1 237 ? 16.234 2.527 2.355 1 72.44 237 ILE A C 1
ATOM 1922 O O . ILE A 1 237 ? 15.117 2.447 2.875 1 72.44 237 ILE A O 1
ATOM 1926 N N . ARG A 1 238 ? 17.094 1.603 2.334 1 73.31 238 ARG A N 1
ATOM 1927 C CA . ARG A 1 238 ? 16.688 0.264 2.762 1 73.31 238 ARG A CA 1
ATOM 1928 C C . ARG A 1 238 ? 16.5 0.204 4.273 1 73.31 238 ARG A C 1
ATOM 1930 O O . ARG A 1 238 ? 15.656 -0.534 4.77 1 73.31 238 ARG A O 1
ATOM 1937 N N . ASP A 1 239 ? 17.188 1.054 4.895 1 83.75 239 ASP A N 1
ATOM 1938 C CA . ASP A 1 239 ? 17.109 1.062 6.352 1 83.75 239 ASP A CA 1
ATOM 1939 C C . ASP A 1 239 ? 15.891 1.826 6.84 1 83.75 239 ASP A C 1
ATOM 1941 O O . ASP A 1 239 ? 15.516 1.73 8.008 1 83.75 239 ASP A O 1
ATOM 1945 N N . GLY A 1 240 ? 15.344 2.564 5.953 1 88.31 240 GLY A N 1
ATOM 1946 C CA . GLY A 1 240 ? 14.031 3.113 6.242 1 88.31 240 GLY A CA 1
ATOM 1947 C C . GLY A 1 240 ? 14.062 4.598 6.562 1 88.31 240 GLY A C 1
ATOM 1948 O O . GLY A 1 240 ? 15.07 5.109 7.051 1 88.31 240 GLY A O 1
ATOM 1949 N N . LEU A 1 241 ? 13.016 5.266 6.348 1 91 241 LEU A N 1
ATOM 1950 C CA . LEU A 1 241 ? 12.82 6.684 6.625 1 91 241 LEU A CA 1
ATOM 1951 C C . LEU A 1 241 ? 12.773 6.945 8.125 1 91 241 LEU A C 1
ATOM 1953 O O . LEU A 1 241 ? 12.133 6.195 8.867 1 91 241 LEU A O 1
ATOM 1957 N N . LYS A 1 242 ? 13.492 7.914 8.508 1 95.56 242 LYS A N 1
ATOM 1958 C CA . LYS A 1 242 ? 13.539 8.305 9.914 1 95.56 242 LYS A CA 1
ATOM 1959 C C . LYS A 1 242 ? 12.672 9.539 10.172 1 95.56 242 LYS A C 1
ATOM 1961 O O . LYS A 1 242 ? 11.859 9.555 11.102 1 95.56 242 LYS A O 1
ATOM 1966 N N . VAL A 1 243 ? 12.867 10.547 9.328 1 96.5 243 VAL A N 1
ATOM 1967 C CA . VAL A 1 243 ? 12.117 11.789 9.492 1 96.5 243 VAL A CA 1
ATOM 1968 C C . VAL A 1 243 ? 11.719 12.336 8.117 1 96.5 243 VAL A C 1
ATOM 1970 O O . VAL A 1 243 ? 12.523 12.312 7.18 1 96.5 243 VAL A O 1
ATOM 1973 N N . LEU A 1 244 ? 10.523 12.781 8.031 1 93.19 244 LEU A N 1
ATOM 1974 C CA . LEU A 1 244 ? 10 13.484 6.863 1 93.19 244 LEU A CA 1
ATOM 1975 C C . LEU A 1 244 ? 9.492 14.867 7.242 1 93.19 244 LEU A C 1
ATOM 1977 O O . LEU A 1 244 ? 8.641 15 8.125 1 93.19 244 LEU A O 1
ATOM 1981 N N . ASN A 1 245 ? 10.055 15.867 6.645 1 94.12 245 ASN A N 1
ATOM 1982 C CA . ASN A 1 245 ? 9.547 17.234 6.746 1 94.12 245 ASN A CA 1
ATOM 1983 C C . ASN A 1 245 ? 9.055 17.75 5.395 1 94.12 245 ASN A C 1
ATOM 1985 O O . ASN A 1 245 ? 9.727 17.594 4.379 1 94.12 245 ASN A O 1
ATOM 1989 N N . ILE A 1 246 ? 7.91 18.328 5.434 1 89.56 246 ILE A N 1
ATOM 1990 C CA . ILE A 1 246 ? 7.371 18.922 4.215 1 89.56 246 ILE A CA 1
ATOM 1991 C C . ILE A 1 246 ? 6.914 20.344 4.5 1 89.56 246 ILE A C 1
ATOM 1993 O O . ILE A 1 246 ? 6.223 20.594 5.492 1 89.56 246 ILE A O 1
ATOM 1997 N N . CYS A 1 247 ? 7.32 21.25 3.709 1 91.62 247 CYS A N 1
ATOM 1998 C CA . CYS A 1 247 ? 6.785 22.594 3.709 1 91.62 247 CYS A CA 1
ATOM 1999 C C . CYS A 1 247 ? 5.996 22.875 2.436 1 91.62 247 CYS A C 1
ATOM 2001 O O . CYS A 1 247 ? 6.508 22.703 1.329 1 91.62 247 CYS A O 1
ATOM 2003 N N . TYR A 1 248 ? 4.816 23.266 2.594 1 87.44 248 TYR A N 1
ATOM 2004 C CA . TYR A 1 248 ? 3.947 23.625 1.479 1 87.44 248 TYR A CA 1
ATOM 2005 C C . TYR A 1 248 ? 3.863 25.141 1.32 1 87.44 248 TYR A C 1
ATOM 2007 O O . TYR A 1 248 ? 3.555 25.859 2.277 1 87.44 248 TYR A O 1
ATOM 2015 N N . VAL A 1 249 ? 4.105 25.562 0.08 1 88.06 249 VAL A N 1
ATOM 2016 C CA . VAL A 1 249 ? 4.219 27 -0.125 1 88.06 249 VAL A CA 1
ATOM 2017 C C . VAL A 1 249 ? 3.094 27.484 -1.04 1 88.06 249 VAL A C 1
ATOM 2019 O O . VAL A 1 249 ? 2.441 28.5 -0.756 1 88.06 249 VAL A O 1
ATOM 2022 N N . ASN A 1 250 ? 2.891 26.75 -2.143 1 83.75 250 ASN A N 1
ATOM 2023 C CA . ASN A 1 250 ? 1.841 27.109 -3.09 1 83.75 250 ASN A CA 1
ATOM 2024 C C . ASN A 1 250 ? 1.027 25.891 -3.514 1 83.75 250 ASN A C 1
ATOM 2026 O O . ASN A 1 250 ? 1.443 24.75 -3.291 1 83.75 250 ASN A O 1
ATOM 2030 N N . GLU A 1 251 ? -0.094 26.219 -4.105 1 76.81 251 GLU A N 1
ATOM 2031 C CA . GLU A 1 251 ? -0.985 25.156 -4.535 1 76.81 251 GLU A CA 1
ATOM 2032 C C . GLU A 1 251 ? -0.602 24.641 -5.918 1 76.81 251 GLU A C 1
ATOM 2034 O O . GLU A 1 251 ? -0.003 25.359 -6.715 1 76.81 251 GLU A O 1
ATOM 2039 N N . CYS A 1 252 ? -0.81 23.391 -6.121 1 75.31 252 CYS A N 1
ATOM 2040 C CA . CYS A 1 252 ? -0.638 22.75 -7.422 1 75.31 252 CYS A CA 1
ATOM 2041 C C . CYS A 1 252 ? -1.953 22.172 -7.918 1 75.31 252 CYS A C 1
ATOM 2043 O O . CYS A 1 252 ? -2.787 21.734 -7.121 1 75.31 252 CYS A O 1
ATOM 2045 N N . HIS A 1 253 ? -2.168 22.172 -9.242 1 70.94 253 HIS A N 1
ATOM 2046 C CA . HIS A 1 253 ? -3.404 21.656 -9.828 1 70.94 253 HIS A CA 1
ATOM 2047 C C . HIS A 1 253 ? -3.125 20.516 -10.797 1 70.94 253 HIS A C 1
ATOM 2049 O O . HIS A 1 253 ? -1.998 20.359 -11.273 1 70.94 253 HIS A O 1
ATOM 2055 N N . GLU A 1 254 ? -4.18 19.734 -10.898 1 67.19 254 GLU A N 1
ATOM 2056 C CA . GLU A 1 254 ? -4.062 18.672 -11.898 1 67.19 254 GLU A CA 1
ATOM 2057 C C . GLU A 1 254 ? -3.717 19.25 -13.273 1 67.19 254 GLU A C 1
ATOM 2059 O O . GLU A 1 254 ? -4.277 20.266 -13.68 1 67.19 254 GLU A O 1
ATOM 2064 N N . GLY A 1 255 ? -2.758 18.562 -13.898 1 68.25 255 GLY A N 1
ATOM 2065 C CA . GLY A 1 255 ? -2.363 19 -15.227 1 68.25 255 GLY A CA 1
ATOM 2066 C C . GLY A 1 255 ? -1.165 19.938 -15.219 1 68.25 255 GLY A C 1
ATOM 2067 O O . GLY A 1 255 ? -0.544 20.172 -16.25 1 68.25 255 GLY A O 1
ATOM 2068 N N . ASP A 1 256 ? -0.857 20.469 -14.078 1 74.5 256 ASP A N 1
ATOM 2069 C CA . ASP A 1 256 ? 0.323 21.328 -13.992 1 74.5 256 ASP A CA 1
ATOM 2070 C C . ASP A 1 256 ? 1.585 20.562 -14.383 1 74.5 256 ASP A C 1
ATOM 2072 O O . ASP A 1 256 ? 1.732 19.391 -14.047 1 74.5 256 ASP A O 1
ATOM 2076 N N . ILE A 1 257 ? 2.398 21.25 -15.086 1 81.25 257 ILE A N 1
ATOM 2077 C CA . ILE A 1 257 ? 3.727 20.703 -15.344 1 81.25 257 ILE A CA 1
ATOM 2078 C C . ILE A 1 257 ? 4.688 21.156 -14.242 1 81.25 257 ILE A C 1
ATOM 2080 O O . ILE A 1 257 ? 4.891 22.344 -14.031 1 81.25 257 ILE A O 1
ATOM 2084 N N . ILE A 1 258 ? 5.223 20.109 -13.539 1 80.69 258 ILE A N 1
ATOM 2085 C CA . ILE A 1 258 ? 6.055 20.453 -12.398 1 80.69 258 ILE A CA 1
ATOM 2086 C C . ILE A 1 258 ? 7.457 19.875 -12.594 1 80.69 258 ILE A C 1
ATOM 2088 O O . ILE A 1 258 ? 7.633 18.875 -13.273 1 80.69 258 ILE A O 1
ATOM 2092 N N . ASP A 1 259 ? 8.375 20.609 -11.992 1 83.25 259 ASP A N 1
ATOM 2093 C CA . ASP A 1 259 ? 9.758 20.156 -11.914 1 83.25 259 ASP A CA 1
ATOM 2094 C C . ASP A 1 259 ? 10.094 19.656 -10.508 1 83.25 259 ASP A C 1
ATOM 2096 O O . ASP A 1 259 ? 9.914 20.391 -9.531 1 83.25 259 ASP A O 1
ATOM 2100 N N . VAL A 1 260 ? 10.531 18.359 -10.477 1 80.38 260 VAL A N 1
ATOM 2101 C CA . VAL A 1 260 ? 10.953 17.781 -9.203 1 80.38 260 VAL A CA 1
ATOM 2102 C C . VAL A 1 260 ? 12.484 17.75 -9.141 1 80.38 260 VAL A C 1
ATOM 2104 O O . VAL A 1 260 ? 13.125 17.031 -9.914 1 80.38 260 VAL A O 1
ATOM 2107 N N . HIS A 1 261 ? 12.977 18.531 -8.211 1 84.38 261 HIS A N 1
ATOM 2108 C CA . HIS A 1 261 ? 14.414 18.578 -7.988 1 84.38 261 HIS A CA 1
ATOM 2109 C C . HIS A 1 261 ? 14.812 17.75 -6.77 1 84.38 261 HIS A C 1
ATOM 2111 O O . HIS A 1 261 ? 14.242 17.922 -5.691 1 84.38 261 HIS A O 1
ATOM 2117 N N . VAL A 1 262 ? 15.805 16.859 -6.973 1 83.5 262 VAL A N 1
ATOM 2118 C CA . VAL A 1 262 ? 16.281 16 -5.879 1 83.5 262 VAL A CA 1
ATOM 2119 C C . VAL A 1 262 ? 17.797 16.141 -5.742 1 83.5 262 VAL A C 1
ATOM 2121 O O . VAL A 1 262 ? 18.516 16.109 -6.738 1 83.5 262 VAL A O 1
ATOM 2124 N N . TRP A 1 263 ? 18.203 16.328 -4.512 1 84.75 263 TRP A N 1
ATOM 2125 C CA . TRP A 1 263 ? 19.641 16.391 -4.297 1 84.75 263 TRP A CA 1
ATOM 2126 C C . TRP A 1 263 ? 20 15.984 -2.871 1 84.75 263 TRP A C 1
ATOM 2128 O O . TRP A 1 263 ? 19.125 15.773 -2.037 1 84.75 263 TRP A O 1
ATOM 2138 N N . GLN A 1 264 ? 21.297 15.781 -2.701 1 87.19 264 GLN A N 1
ATOM 2139 C CA . GLN A 1 264 ? 21.875 15.531 -1.389 1 87.19 264 GLN A CA 1
ATOM 2140 C C . GLN A 1 264 ? 23 16.516 -1.087 1 87.19 264 GLN A C 1
ATOM 2142 O O . GLN A 1 264 ? 23.766 16.891 -1.977 1 87.19 264 GLN A O 1
ATOM 2147 N N . GLU A 1 265 ? 22.938 16.984 0.142 1 88.25 265 GLU A N 1
ATOM 2148 C CA . GLU A 1 265 ? 24.047 17.828 0.583 1 88.25 265 GLU A CA 1
ATOM 2149 C C . GLU A 1 265 ? 25.188 16.984 1.151 1 88.25 265 GLU A C 1
ATOM 2151 O O . GLU A 1 265 ? 24.953 15.984 1.829 1 88.25 265 GLU A O 1
ATOM 2156 N N . ASP A 1 266 ? 26.359 17.406 0.992 1 83.69 266 ASP A N 1
ATOM 2157 C CA . ASP A 1 266 ? 27.547 16.656 1.43 1 83.69 266 ASP A CA 1
ATOM 2158 C C . ASP A 1 266 ? 27.562 16.516 2.949 1 83.69 266 ASP A C 1
ATOM 2160 O O . ASP A 1 266 ? 28.031 15.5 3.471 1 83.69 266 ASP A O 1
ATOM 2164 N N . SER A 1 267 ? 27.047 17.484 3.578 1 86.31 267 SER A N 1
ATOM 2165 C CA . SER A 1 267 ? 27.109 17.516 5.035 1 86.31 267 SER A CA 1
ATOM 2166 C C . SER A 1 267 ? 26.062 16.609 5.66 1 86.31 267 SER A C 1
ATOM 2168 O O . SER A 1 267 ? 26.094 16.344 6.863 1 86.31 267 SER A O 1
ATOM 2170 N N . GLU A 1 268 ? 25.156 16.141 4.922 1 86.38 268 GLU A N 1
ATOM 2171 C CA . GLU A 1 268 ? 24.062 15.297 5.426 1 86.38 268 GLU A CA 1
ATOM 2172 C C . GLU A 1 268 ? 23.922 14.023 4.598 1 86.38 268 GLU A C 1
ATOM 2174 O O . GLU A 1 268 ? 23.031 13.922 3.758 1 86.38 268 GLU A O 1
ATOM 2179 N N . ALA A 1 269 ? 24.609 12.992 4.965 1 82.62 269 ALA A N 1
ATOM 2180 C CA . ALA A 1 269 ? 24.734 11.805 4.125 1 82.62 269 ALA A CA 1
ATOM 2181 C C . ALA A 1 269 ? 23.438 11 4.102 1 82.62 269 ALA A C 1
ATOM 2183 O O . ALA A 1 269 ? 23.156 10.297 3.131 1 82.62 269 ALA A O 1
ATOM 2184 N N . CYS A 1 270 ? 22.641 11.211 5.133 1 88.69 270 CYS A N 1
ATOM 2185 C CA . CYS A 1 270 ? 21.453 10.367 5.215 1 88.69 270 CYS A CA 1
ATOM 2186 C C . CYS A 1 270 ? 20.188 11.148 4.844 1 88.69 270 CYS A C 1
ATOM 2188 O O . CYS A 1 270 ? 19.078 10.703 5.109 1 88.69 270 CYS A O 1
ATOM 2190 N N . THR A 1 271 ? 20.469 12.32 4.207 1 90.44 271 THR A N 1
ATOM 2191 C CA . THR A 1 271 ? 19.312 13.188 3.969 1 90.44 271 THR A CA 1
ATOM 2192 C C . THR A 1 271 ? 19.141 13.461 2.477 1 90.44 271 THR A C 1
ATOM 2194 O O . THR A 1 271 ? 20.125 13.742 1.775 1 90.44 271 THR A O 1
ATOM 2197 N N . VAL A 1 272 ? 17.906 13.289 2.029 1 86.62 272 VAL A N 1
ATOM 2198 C CA . VAL A 1 272 ? 17.531 13.648 0.669 1 86.62 272 VAL A CA 1
ATOM 2199 C C . VAL A 1 272 ? 16.609 14.875 0.698 1 86.62 272 VAL A C 1
ATOM 2201 O O . VAL A 1 272 ? 15.695 14.953 1.52 1 86.62 272 VAL A O 1
ATOM 2204 N N . ARG A 1 273 ? 16.906 15.797 -0.188 1 89.44 273 ARG A N 1
ATOM 2205 C CA . ARG A 1 273 ? 16.078 17 -0.305 1 89.44 273 ARG A CA 1
ATOM 2206 C C . ARG A 1 273 ? 15.375 17.047 -1.656 1 89.44 273 ARG A C 1
ATOM 2208 O O . ARG A 1 273 ? 15.93 16.594 -2.666 1 89.44 273 ARG A O 1
ATOM 2215 N N . CYS A 1 274 ? 14.195 17.547 -1.592 1 86.25 274 CYS A N 1
ATOM 2216 C CA . CYS A 1 274 ? 13.383 17.672 -2.799 1 86.25 274 CYS A CA 1
ATOM 2217 C C . CYS A 1 274 ? 12.695 19.016 -2.861 1 86.25 274 CYS A C 1
ATOM 2219 O O . CYS A 1 274 ? 12.188 19.516 -1.85 1 86.25 274 CYS A O 1
ATOM 2221 N N . SER A 1 275 ? 12.773 19.609 -4.055 1 88 275 SER A N 1
ATOM 2222 C CA . SER A 1 275 ? 12.008 20.812 -4.34 1 88 275 SER A CA 1
ATOM 2223 C C . SER A 1 275 ? 11.086 20.609 -5.539 1 88 275 SER A C 1
ATOM 2225 O O . SER A 1 275 ? 11.523 20.156 -6.598 1 88 275 SER A O 1
ATOM 2227 N N . ILE A 1 276 ? 9.852 20.875 -5.312 1 85.12 276 ILE A N 1
ATOM 2228 C CA . ILE A 1 276 ? 8.859 20.781 -6.383 1 85.12 276 ILE A CA 1
ATOM 2229 C C . ILE A 1 276 ? 8.43 22.188 -6.816 1 85.12 276 ILE A C 1
ATOM 2231 O O . ILE A 1 276 ? 7.984 22.984 -5.992 1 85.12 276 ILE A O 1
ATOM 2235 N N . GLU A 1 277 ? 8.531 22.359 -8.125 1 87.69 277 GLU A N 1
ATOM 2236 C CA . GLU A 1 277 ? 8.344 23.719 -8.633 1 87.69 277 GLU A CA 1
ATOM 2237 C C . GLU A 1 277 ? 7.508 23.719 -9.906 1 87.69 277 GLU A C 1
ATOM 2239 O O . GLU A 1 277 ? 7.527 22.766 -10.672 1 87.69 277 GLU A O 1
ATOM 2244 N N . LYS A 1 278 ? 6.75 24.703 -10.031 1 87.44 278 LYS A N 1
ATOM 2245 C CA . LYS A 1 278 ? 6.051 25.031 -11.266 1 87.44 278 LYS A CA 1
ATOM 2246 C C . LYS A 1 278 ? 6.605 26.312 -11.891 1 87.44 278 LYS A C 1
ATOM 2248 O O . LYS A 1 278 ? 6.242 27.406 -11.484 1 87.44 278 LYS A O 1
ATOM 2253 N N . GLY A 1 279 ? 7.402 26.094 -12.945 1 89.56 279 GLY A N 1
ATOM 2254 C CA . GLY A 1 279 ? 8.164 27.25 -13.406 1 89.56 279 GLY A CA 1
ATOM 2255 C C . GLY A 1 279 ? 9.039 27.844 -12.328 1 89.56 279 GLY A C 1
ATOM 2256 O O . GLY A 1 279 ? 9.875 27.156 -11.742 1 89.56 279 GLY A O 1
ATOM 2257 N N . SER A 1 280 ? 8.789 29.109 -11.992 1 90.5 280 SER A N 1
ATOM 2258 C CA . SER A 1 280 ? 9.586 29.781 -10.969 1 90.5 280 SER A CA 1
ATOM 2259 C C . SER A 1 280 ? 8.898 29.734 -9.609 1 90.5 280 SER A C 1
ATOM 2261 O O . SER A 1 280 ? 9.469 30.172 -8.609 1 90.5 280 SER A O 1
ATOM 2263 N N . GLN A 1 281 ? 7.762 29.125 -9.578 1 91.19 281 GLN A N 1
ATOM 2264 C CA . GLN A 1 281 ? 7 29.109 -8.336 1 91.19 281 GLN A CA 1
ATOM 2265 C C . GLN A 1 281 ? 7.312 27.859 -7.523 1 91.19 281 GLN A C 1
ATOM 2267 O O . GLN A 1 281 ? 7.176 26.734 -8.023 1 91.19 281 GLN A O 1
ATOM 2272 N N . LEU A 1 282 ? 7.699 28.141 -6.293 1 91.12 282 LEU A N 1
ATOM 2273 C CA . LEU A 1 282 ? 7.902 27.031 -5.371 1 91.12 282 LEU A CA 1
ATOM 2274 C C . LEU A 1 282 ? 6.566 26.484 -4.863 1 91.12 282 LEU A C 1
ATOM 2276 O O . LEU A 1 282 ? 5.738 27.25 -4.363 1 91.12 282 LEU A O 1
ATOM 2280 N N . LEU A 1 283 ? 6.41 25.172 -5 1 85.56 283 LEU A N 1
ATOM 2281 C CA . LEU A 1 283 ? 5.176 24.562 -4.531 1 85.56 283 LEU A CA 1
ATOM 2282 C C . LEU A 1 283 ? 5.371 23.922 -3.156 1 85.56 283 LEU A C 1
ATOM 2284 O O . LEU A 1 283 ? 4.617 24.219 -2.225 1 85.56 283 LEU A O 1
ATOM 2288 N N . CYS A 1 284 ? 6.324 23.078 -3.045 1 88.19 284 CYS A N 1
ATOM 2289 C CA . CYS A 1 284 ? 6.629 22.453 -1.761 1 88.19 284 CYS A CA 1
ATOM 2290 C C . CYS A 1 284 ? 8.055 21.922 -1.739 1 88.19 284 CYS A C 1
ATOM 2292 O O . CYS A 1 284 ? 8.68 21.766 -2.789 1 88.19 284 CYS A O 1
ATOM 2294 N N . GLN A 1 285 ? 8.562 21.734 -0.554 1 89.06 285 GLN A N 1
ATOM 2295 C CA . GLN A 1 285 ? 9.883 21.141 -0.346 1 89.06 285 GLN A CA 1
ATOM 2296 C C . GLN A 1 285 ? 9.82 20.016 0.694 1 89.06 285 GLN A C 1
ATOM 2298 O O . GLN A 1 285 ? 9.039 20.094 1.644 1 89.06 285 GLN A O 1
ATOM 2303 N N . LEU A 1 286 ? 10.594 19 0.456 1 89.38 286 LEU A N 1
ATOM 2304 C CA . LEU A 1 286 ? 10.664 17.859 1.354 1 89.38 286 LEU A CA 1
ATOM 2305 C C . LEU A 1 286 ? 12.102 17.625 1.814 1 89.38 286 LEU A C 1
ATOM 2307 O O . LEU A 1 286 ? 13.039 17.781 1.032 1 89.38 286 LEU A O 1
ATOM 2311 N N . ARG A 1 287 ? 12.188 17.312 2.984 1 91.25 287 ARG A N 1
ATOM 2312 C CA . ARG A 1 287 ? 13.422 16.781 3.557 1 91.25 287 ARG A CA 1
ATOM 2313 C C . ARG A 1 287 ? 13.211 15.398 4.156 1 91.25 287 ARG A C 1
ATOM 2315 O O . ARG A 1 287 ? 12.438 15.234 5.102 1 91.25 287 ARG A O 1
ATOM 2322 N N . LEU A 1 288 ? 13.891 14.391 3.564 1 90.38 288 LEU A N 1
ATOM 2323 C CA . LEU A 1 288 ? 13.797 13.008 4.008 1 90.38 288 LEU A CA 1
ATOM 2324 C C . LEU A 1 288 ? 15.102 12.555 4.66 1 90.38 288 LEU A C 1
ATOM 2326 O O . LEU A 1 288 ? 16.141 12.508 4.004 1 90.38 288 LEU A O 1
ATOM 2330 N N . GLU A 1 289 ? 15 12.312 5.875 1 93.19 289 GLU A N 1
ATOM 2331 C CA . GLU A 1 289 ? 16.141 11.75 6.59 1 93.19 289 GLU A CA 1
ATOM 2332 C C . GLU A 1 289 ? 15.969 10.258 6.824 1 93.19 289 GLU A C 1
ATOM 2334 O O . GLU A 1 289 ? 14.938 9.828 7.352 1 93.19 289 GLU A O 1
ATOM 2339 N N . TYR A 1 290 ? 16.953 9.492 6.457 1 90.75 290 TYR A N 1
ATOM 2340 C CA . TYR A 1 290 ? 16.906 8.039 6.609 1 90.75 290 TYR A CA 1
ATOM 2341 C C . TYR A 1 290 ? 17.812 7.578 7.746 1 90.75 290 TYR A C 1
ATOM 2343 O O . TYR A 1 290 ? 18.734 8.297 8.148 1 90.75 290 TYR A O 1
ATOM 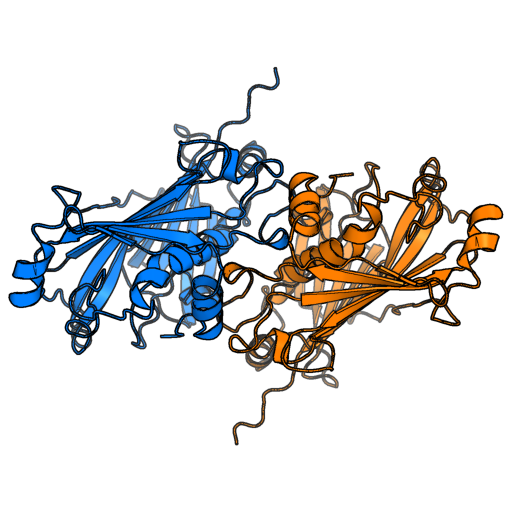2351 N N . PHE A 1 291 ? 17.469 6.379 8.281 1 92.81 291 PHE A N 1
ATOM 2352 C CA . PHE A 1 291 ? 18.328 5.785 9.297 1 92.81 291 PHE A CA 1
ATOM 2353 C C . PHE A 1 291 ? 19.688 5.41 8.703 1 92.81 291 PHE A C 1
ATOM 2355 O O . PHE A 1 291 ? 19.766 4.914 7.582 1 92.81 291 PHE A O 1
ATOM 2362 N N . ALA A 1 292 ? 20.672 5.684 9.477 1 86.81 292 ALA A N 1
ATOM 2363 C CA . ALA A 1 292 ? 22 5.203 9.094 1 86.81 292 ALA A CA 1
ATOM 2364 C C . ALA A 1 292 ? 22.078 3.686 9.211 1 86.81 292 ALA A C 1
ATOM 2366 O O . ALA A 1 292 ? 21.391 3.078 10.023 1 86.81 292 ALA A O 1
ATOM 2367 N N . PRO A 1 293 ? 22.875 3.125 8.219 1 78.25 293 PRO A N 1
ATOM 2368 C CA . PRO A 1 293 ? 23.031 1.676 8.359 1 78.25 293 PRO A CA 1
ATOM 2369 C C . PRO A 1 293 ? 23.531 1.265 9.742 1 78.25 293 PRO A C 1
ATOM 2371 O O . PRO A 1 293 ? 24.344 1.978 10.344 1 78.25 293 PRO A O 1
ATOM 2374 N N . LEU A 1 294 ? 22.812 0.257 10.227 1 66.25 294 LEU A N 1
ATOM 2375 C CA . LEU A 1 294 ? 23.297 -0.267 11.5 1 66.25 294 LEU A CA 1
ATOM 2376 C C . LEU A 1 294 ? 24.672 -0.893 11.352 1 66.25 294 LEU A C 1
ATOM 2378 O O . LEU A 1 294 ? 24.969 -1.526 10.336 1 66.25 294 LEU A O 1
ATOM 2382 N N . ALA A 1 295 ? 25.625 -0.219 12.039 1 50.62 295 ALA A N 1
ATOM 2383 C CA . ALA A 1 295 ? 26.953 -0.825 12.008 1 50.62 295 ALA A CA 1
ATOM 2384 C C . ALA A 1 295 ? 26.875 -2.344 12.133 1 50.62 295 ALA A C 1
ATOM 2386 O O . ALA A 1 295 ? 26.109 -2.863 12.953 1 50.62 295 ALA A O 1
ATOM 2387 N N . LYS A 1 296 ? 26.953 -2.992 10.875 1 44.53 296 LYS A N 1
ATOM 2388 C CA . LYS A 1 296 ? 27.156 -4.434 11.016 1 44.53 296 LYS A CA 1
ATOM 2389 C C . LYS A 1 296 ? 28.047 -4.754 12.211 1 44.53 296 LYS A C 1
ATOM 2391 O O . LYS A 1 296 ? 29.141 -4.199 12.328 1 44.53 296 LYS A O 1
ATOM 2396 N N . LEU A 1 297 ? 27.469 -5.078 13.367 1 28.3 297 LEU A N 1
ATOM 2397 C CA . LEU A 1 297 ? 28.422 -5.676 14.289 1 28.3 297 LEU A CA 1
ATOM 2398 C C . LEU A 1 297 ? 29.078 -6.906 13.672 1 28.3 297 LEU A C 1
ATOM 2400 O O . LEU A 1 297 ? 28.422 -7.676 12.961 1 28.3 297 LEU A O 1
ATOM 2404 N N . MET B 1 1 ? 14.711 -17.188 2.289 1 27.7 1 MET B N 1
ATOM 2405 C CA . MET B 1 1 ? 13.297 -16.906 2.051 1 27.7 1 MET B CA 1
ATOM 2406 C C . MET B 1 1 ? 12.867 -15.625 2.773 1 27.7 1 MET B C 1
ATOM 2408 O O . MET B 1 1 ? 13.109 -15.484 3.975 1 27.7 1 MET B O 1
ATOM 2412 N N . ALA B 1 2 ? 12.766 -14.672 2.209 1 33.88 2 ALA B N 1
ATOM 2413 C CA . ALA B 1 2 ? 12.367 -13.688 3.209 1 33.88 2 ALA B CA 1
ATOM 2414 C C . ALA B 1 2 ? 11.086 -14.117 3.922 1 33.88 2 ALA B C 1
ATOM 2416 O O . ALA B 1 2 ? 10.086 -14.43 3.275 1 33.88 2 ALA B O 1
ATOM 2417 N N . ILE B 1 3 ? 11.023 -14.883 4.773 1 40.12 3 ILE B N 1
ATOM 2418 C CA . ILE B 1 3 ? 10.023 -15.43 5.684 1 40.12 3 ILE B CA 1
ATOM 2419 C C . ILE B 1 3 ? 8.906 -14.414 5.898 1 40.12 3 ILE B C 1
ATOM 2421 O O . ILE B 1 3 ? 9.164 -13.266 6.277 1 40.12 3 ILE B O 1
ATOM 2425 N N . PRO B 1 4 ? 7.824 -14.555 5.008 1 51.59 4 PRO B N 1
ATOM 2426 C CA . PRO B 1 4 ? 6.734 -13.82 5.652 1 51.59 4 PRO B CA 1
ATOM 2427 C C . PRO B 1 4 ? 6.883 -13.75 7.168 1 51.59 4 PRO B C 1
ATOM 2429 O O . PRO B 1 4 ? 7.469 -14.648 7.773 1 51.59 4 PRO B O 1
ATOM 2432 N N . GLN B 1 5 ? 6.75 -12.453 7.609 1 65.44 5 GLN B N 1
ATOM 2433 C CA . GLN B 1 5 ? 7.004 -12.023 8.984 1 65.44 5 GLN B CA 1
ATOM 2434 C C . GLN B 1 5 ? 6.227 -12.875 9.984 1 65.44 5 GLN B C 1
ATOM 2436 O O . GLN B 1 5 ? 5.004 -13 9.883 1 65.44 5 GLN B O 1
ATOM 2441 N N . VAL B 1 6 ? 6.883 -13.891 10.438 1 73.5 6 VAL B N 1
ATOM 2442 C CA . VAL B 1 6 ? 6.398 -14.734 11.531 1 73.5 6 VAL B CA 1
ATOM 2443 C C . VAL B 1 6 ? 5.391 -13.961 12.375 1 73.5 6 VAL B C 1
ATOM 2445 O O . VAL B 1 6 ? 4.328 -14.484 12.719 1 73.5 6 VAL B O 1
ATOM 2448 N N . ALA B 1 7 ? 5.617 -12.75 12.453 1 80.75 7 ALA B N 1
ATOM 2449 C CA . ALA B 1 7 ? 4.746 -11.945 13.312 1 80.75 7 ALA B CA 1
ATOM 2450 C C . ALA B 1 7 ? 3.383 -11.734 12.656 1 80.75 7 ALA B C 1
ATOM 2452 O O . ALA B 1 7 ? 2.35 -11.797 13.328 1 80.75 7 ALA B O 1
ATOM 2453 N N . TRP B 1 8 ? 3.396 -11.555 11.414 1 86.62 8 TRP B N 1
ATOM 2454 C CA . TRP B 1 8 ? 2.145 -11.344 10.695 1 86.62 8 TRP B CA 1
ATOM 2455 C C . TRP B 1 8 ? 1.33 -12.633 10.633 1 86.62 8 TRP B C 1
ATOM 2457 O O . TRP B 1 8 ? 0.117 -12.617 10.859 1 86.62 8 TRP B O 1
ATOM 2467 N N . MET B 1 9 ? 1.999 -13.734 10.406 1 86.88 9 MET B N 1
ATOM 2468 C CA . MET B 1 9 ? 1.324 -15.031 10.367 1 86.88 9 MET B CA 1
ATOM 2469 C C . MET B 1 9 ? 0.694 -15.352 11.719 1 86.88 9 MET B C 1
ATOM 2471 O O . MET B 1 9 ? -0.427 -15.859 11.781 1 86.88 9 MET B O 1
ATOM 2475 N N . GLN B 1 10 ? 1.378 -15 12.688 1 85.94 10 GLN B N 1
ATOM 2476 C CA . GLN B 1 10 ? 0.857 -15.195 14.031 1 85.94 10 GLN B CA 1
ATOM 2477 C C . GLN B 1 10 ? -0.346 -14.297 14.297 1 85.94 10 GLN B C 1
ATOM 2479 O O . GLN B 1 10 ? -1.298 -14.703 14.969 1 85.94 10 GLN B O 1
ATOM 2484 N N . HIS B 1 11 ? -0.255 -13.172 13.758 1 88.5 11 HIS B N 1
ATOM 2485 C CA . HIS B 1 11 ? -1.372 -12.25 13.906 1 88.5 11 HIS B CA 1
ATOM 2486 C C . HIS B 1 11 ? -2.637 -12.797 13.258 1 88.5 11 HIS B C 1
ATOM 2488 O O . HIS B 1 11 ? -3.707 -12.797 13.875 1 88.5 11 HIS B O 1
ATOM 2494 N N . ILE B 1 12 ? -2.463 -13.336 12.07 1 91.81 12 ILE B N 1
ATOM 2495 C CA . ILE B 1 12 ? -3.615 -13.906 11.391 1 91.81 12 ILE B CA 1
ATOM 2496 C C . ILE B 1 12 ? -4.176 -15.062 12.211 1 91.81 12 ILE B C 1
ATOM 2498 O O . ILE B 1 12 ? -5.379 -15.117 12.484 1 91.81 12 ILE B O 1
ATOM 2502 N N . ALA B 1 13 ? -3.332 -15.875 12.664 1 91.38 13 ALA B N 1
ATOM 2503 C CA . ALA B 1 13 ? -3.73 -17.094 13.375 1 91.38 13 ALA B CA 1
ATOM 2504 C C . ALA B 1 13 ? -4.387 -16.766 14.711 1 91.38 13 ALA B C 1
ATOM 2506 O O . ALA B 1 13 ? -5.223 -17.516 15.203 1 91.38 13 ALA B O 1
ATOM 2507 N N . SER B 1 14 ? -4.031 -15.625 15.242 1 87 14 SER B N 1
ATOM 2508 C CA . SER B 1 14 ? -4.488 -15.289 16.594 1 87 14 SER B CA 1
ATOM 2509 C C . SER B 1 14 ? -5.844 -14.594 16.547 1 87 14 SER B C 1
ATOM 2511 O O . SER B 1 14 ? -6.457 -14.367 17.594 1 87 14 SER B O 1
ATOM 2513 N N . GLN B 1 15 ? -6.246 -14.273 15.367 1 87.56 15 GLN B N 1
ATOM 2514 C CA . GLN B 1 15 ? -7.559 -13.641 15.297 1 87.56 15 GLN B CA 1
ATOM 2515 C C . GLN B 1 15 ? -8.656 -14.586 15.789 1 87.56 15 GLN B C 1
ATOM 2517 O O . GLN B 1 15 ? -8.68 -15.758 15.422 1 87.56 15 GLN B O 1
ATOM 2522 N N . PRO B 1 16 ? -9.516 -14.07 16.625 1 82.38 16 PRO B N 1
ATOM 2523 C CA . PRO B 1 16 ? -10.57 -14.93 17.156 1 82.38 16 PRO B CA 1
ATOM 2524 C C . PRO B 1 16 ? -11.406 -15.586 16.062 1 82.38 16 PRO B C 1
ATOM 2526 O O . PRO B 1 16 ? -11.844 -16.734 16.203 1 82.38 16 PRO B O 1
ATOM 2529 N N . GLU B 1 17 ? -11.523 -14.938 14.961 1 85.62 17 GLU B N 1
ATOM 2530 C CA . GLU B 1 17 ? -12.398 -15.438 13.906 1 85.62 17 GLU B CA 1
ATOM 2531 C C . GLU B 1 17 ? -11.586 -16.078 12.773 1 85.62 17 GLU B C 1
ATOM 2533 O O . GLU B 1 17 ? -12.086 -16.219 11.656 1 85.62 17 GLU B O 1
ATOM 2538 N N . CYS B 1 18 ? -10.375 -16.406 12.992 1 91 18 CYS B N 1
ATOM 2539 C CA . CYS B 1 18 ? -9.562 -16.953 11.914 1 91 18 CYS B CA 1
ATOM 2540 C C . CYS B 1 18 ? -10.211 -18.203 11.32 1 91 18 CYS B C 1
ATOM 2542 O O . CYS B 1 18 ? -10.211 -18.375 10.102 1 91 18 CYS B O 1
ATOM 2544 N N . ASN B 1 19 ? -10.781 -19.203 12.031 1 92.31 19 ASN B N 1
ATOM 2545 C CA . ASN B 1 19 ? -11.539 -20.391 11.641 1 92.31 19 ASN B CA 1
ATOM 2546 C C . ASN B 1 19 ? -10.82 -21.172 10.539 1 92.31 19 ASN B C 1
ATOM 2548 O O . ASN B 1 19 ? -11.414 -21.484 9.508 1 92.31 19 ASN B O 1
ATOM 2552 N N . PHE B 1 20 ? -9.586 -21.641 10.789 1 94.94 20 PHE B N 1
ATOM 2553 C CA . PHE B 1 20 ? -8.773 -22.344 9.797 1 94.94 20 PHE B CA 1
ATOM 2554 C C . PHE B 1 20 ? -9.219 -23.797 9.672 1 94.94 20 PHE B C 1
ATOM 2556 O O . PHE B 1 20 ? -9.344 -24.5 10.672 1 94.94 20 PHE B O 1
ATOM 2563 N N . THR B 1 21 ? -9.5 -24.188 8.43 1 93.5 21 THR B N 1
ATOM 2564 C CA . THR B 1 21 ? -9.891 -25.578 8.156 1 93.5 21 THR B CA 1
ATOM 2565 C C . THR B 1 21 ? -9.227 -26.078 6.883 1 93.5 21 THR B C 1
ATOM 2567 O O . THR B 1 21 ? -8.828 -25.281 6.023 1 93.5 21 THR B O 1
ATOM 2570 N N . VAL B 1 22 ? -9.086 -27.438 6.82 1 94.44 22 VAL B N 1
ATOM 2571 C CA . VAL B 1 22 ? -8.547 -28.078 5.625 1 94.44 22 VAL B CA 1
ATOM 2572 C C . VAL B 1 22 ? -9.477 -29.188 5.172 1 94.44 22 VAL B C 1
ATOM 2574 O O . VAL B 1 22 ? -9.945 -29.984 5.988 1 94.44 22 VAL B O 1
ATOM 2577 N N . THR B 1 23 ? -9.781 -29.109 3.91 1 93.31 23 THR B N 1
ATOM 2578 C CA . THR B 1 23 ? -10.453 -30.234 3.266 1 93.31 23 THR B CA 1
ATOM 2579 C C . THR B 1 23 ? -9.516 -30.953 2.307 1 93.31 23 THR B C 1
ATOM 2581 O O . THR B 1 23 ? -8.609 -30.344 1.734 1 93.31 23 THR B O 1
ATOM 2584 N N . GLN B 1 24 ? -9.844 -32.25 2.023 1 91.31 24 GLN B N 1
ATOM 2585 C CA . GLN B 1 24 ? -8.844 -33.031 1.325 1 91.31 24 GLN B CA 1
ATOM 2586 C C . GLN B 1 24 ? -9.25 -33.281 -0.127 1 91.31 24 GLN B C 1
ATOM 2588 O O . GLN B 1 24 ? -8.406 -33.625 -0.963 1 91.31 24 GLN B O 1
ATOM 2593 N N . GLN B 1 25 ? -10.516 -33.188 -0.464 1 91.81 25 GLN B N 1
ATOM 2594 C CA . GLN B 1 25 ? -10.938 -33.5 -1.827 1 91.81 25 GLN B CA 1
ATOM 2595 C C . GLN B 1 25 ? -11.93 -32.469 -2.342 1 91.81 25 GLN B C 1
ATOM 2597 O O . GLN B 1 25 ? -13.141 -32.625 -2.176 1 91.81 25 GLN B O 1
ATOM 2602 N N . PRO B 1 26 ? -11.32 -31.422 -3.025 1 95.25 26 PRO B N 1
ATOM 2603 C CA . PRO B 1 26 ? -9.914 -31.109 -3.262 1 95.25 26 PRO B CA 1
ATOM 2604 C C . PRO B 1 26 ? -9.211 -30.578 -2.014 1 95.25 26 PRO B C 1
ATOM 2606 O O . PRO B 1 26 ? -9.875 -30.156 -1.059 1 95.25 26 PRO B O 1
ATOM 2609 N N . LEU B 1 27 ? -7.902 -30.719 -2.045 1 96.06 27 LEU B N 1
ATOM 2610 C CA . LEU B 1 27 ? -7.148 -30.141 -0.937 1 96.06 27 LEU B CA 1
ATOM 2611 C C . LEU B 1 27 ? -7.328 -28.625 -0.886 1 96.06 27 LEU B C 1
ATOM 2613 O O . LEU B 1 27 ? -6.918 -27.922 -1.809 1 96.06 27 LEU B O 1
ATOM 2617 N N . ARG B 1 28 ? -7.957 -28.156 0.175 1 96.69 28 ARG B N 1
ATOM 2618 C CA . ARG B 1 28 ? -8.32 -26.75 0.3 1 96.69 28 ARG B CA 1
ATOM 2619 C C . ARG B 1 28 ? -8.188 -26.281 1.744 1 96.69 28 ARG B C 1
ATOM 2621 O O . ARG B 1 28 ? -8.648 -26.953 2.668 1 96.69 28 ARG B O 1
ATOM 2628 N N . ALA B 1 29 ? -7.449 -25.219 1.903 1 96.69 29 ALA B N 1
ATOM 2629 C CA . ALA B 1 29 ? -7.426 -24.516 3.184 1 96.69 29 ALA B CA 1
ATOM 2630 C C . ALA B 1 29 ? -8.352 -23.297 3.162 1 96.69 29 ALA B C 1
ATOM 2632 O O . ALA B 1 29 ? -8.375 -22.547 2.189 1 96.69 29 ALA B O 1
ATOM 2633 N N . SER B 1 30 ? -9.133 -23.172 4.191 1 96.44 30 SER B N 1
ATOM 2634 C CA . SER B 1 30 ? -10.023 -22.031 4.344 1 96.44 30 SER B CA 1
ATOM 2635 C C . SER B 1 30 ? -9.789 -21.328 5.672 1 96.44 30 SER B C 1
ATOM 2637 O O . SER B 1 30 ? -9.578 -21.969 6.699 1 96.44 30 SER B O 1
ATOM 2639 N N . TYR B 1 31 ? -9.766 -20.031 5.664 1 96.88 31 TYR B N 1
ATOM 2640 C CA . TYR B 1 31 ? -9.586 -19.25 6.891 1 96.88 31 TYR B CA 1
ATOM 2641 C C . TYR B 1 31 ? -10.047 -17.812 6.707 1 96.88 31 TYR B C 1
ATOM 2643 O O . TYR B 1 31 ? -10.312 -17.375 5.582 1 96.88 31 TYR B O 1
ATOM 2651 N N . THR B 1 32 ? -10.148 -17.109 7.793 1 96.5 32 THR B N 1
ATOM 2652 C CA . THR B 1 32 ? -10.5 -15.695 7.77 1 96.5 32 THR B CA 1
ATOM 2653 C C . THR B 1 32 ? -9.258 -14.82 7.922 1 96.5 32 THR B C 1
ATOM 2655 O O . THR B 1 32 ? -8.508 -14.969 8.883 1 96.5 32 THR B O 1
ATOM 2658 N N . HIS B 1 33 ? -9.016 -14.031 6.973 1 95.94 33 HIS B N 1
ATOM 2659 C CA . HIS B 1 33 ? -7.914 -13.07 6.941 1 95.94 33 HIS B CA 1
ATOM 2660 C C . HIS B 1 33 ? -8.359 -11.711 7.465 1 95.94 33 HIS B C 1
ATOM 2662 O O . HIS B 1 33 ? -9.477 -11.273 7.199 1 95.94 33 HIS B O 1
ATOM 2668 N N . PRO B 1 34 ? -7.492 -10.953 8.172 1 92.5 34 PRO B N 1
ATOM 2669 C CA . PRO B 1 34 ? -7.891 -9.656 8.711 1 92.5 34 PRO B CA 1
ATOM 2670 C C . PRO B 1 34 ? -8.25 -8.648 7.621 1 92.5 34 PRO B C 1
ATOM 2672 O O . PRO B 1 34 ? -8.93 -7.652 7.891 1 92.5 34 PRO B O 1
ATOM 2675 N N . GLY B 1 35 ? -7.77 -8.859 6.402 1 92.5 35 GLY B N 1
ATOM 2676 C CA . GLY B 1 35 ? -8.156 -8.016 5.285 1 92.5 35 GLY B CA 1
ATOM 2677 C C . GLY B 1 35 ? -7.148 -6.914 5 1 92.5 35 GLY B C 1
ATOM 2678 O O . GLY B 1 35 ? -5.957 -7.074 5.262 1 92.5 35 GLY B O 1
ATOM 2679 N N . LEU B 1 36 ? -7.613 -5.871 4.297 1 91.94 36 LEU B N 1
ATOM 2680 C CA . LEU B 1 36 ? -6.758 -4.805 3.789 1 91.94 36 LEU B CA 1
ATOM 2681 C C . LEU B 1 36 ? -6.898 -3.545 4.637 1 91.94 36 LEU B C 1
ATOM 2683 O O . LEU B 1 36 ? -8 -3.201 5.062 1 91.94 36 LEU B O 1
ATOM 2687 N N . SER B 1 37 ? -5.758 -2.908 4.852 1 89.75 37 SER B N 1
ATOM 2688 C CA . SER B 1 37 ? -5.797 -1.576 5.449 1 89.75 37 SER B CA 1
ATOM 2689 C C . SER B 1 37 ? -6.172 -0.52 4.414 1 89.75 37 SER B C 1
ATOM 2691 O O . SER B 1 37 ? -5.93 -0.698 3.219 1 89.75 37 SER B O 1
ATOM 2693 N N . TYR B 1 38 ? -6.645 0.515 4.887 1 85.69 38 TYR B N 1
ATOM 2694 C CA . TYR B 1 38 ? -7.156 1.557 4.004 1 85.69 38 TYR B CA 1
ATOM 2695 C C . TYR B 1 38 ? -6.035 2.154 3.16 1 85.69 38 TYR B C 1
ATOM 2697 O O . TYR B 1 38 ? -6.246 2.516 2 1 85.69 38 TYR B O 1
ATOM 2705 N N . CYS B 1 39 ? -4.906 2.217 3.736 1 85.88 39 CYS B N 1
ATOM 2706 C CA . CYS B 1 39 ? -3.824 2.941 3.08 1 85.88 39 CYS B CA 1
ATOM 2707 C C . CYS B 1 39 ? -3.277 2.152 1.896 1 85.88 39 CYS B C 1
ATOM 2709 O O . CYS B 1 39 ? -2.438 2.65 1.146 1 85.88 39 CYS B O 1
ATOM 2711 N N . VAL B 1 40 ? -3.836 0.958 1.673 1 86.44 40 VAL B N 1
ATOM 2712 C CA . VAL B 1 40 ? -3.422 0.154 0.527 1 86.44 40 VAL B CA 1
ATOM 2713 C C . VAL B 1 40 ? -4.059 0.706 -0.747 1 86.44 40 VAL B C 1
ATOM 2715 O O . VAL B 1 40 ? -3.516 0.534 -1.842 1 86.44 40 VAL B O 1
ATOM 2718 N N . PHE B 1 41 ? -5.152 1.388 -0.587 1 85.12 41 PHE B N 1
ATOM 2719 C CA . PHE B 1 41 ? -5.914 1.888 -1.726 1 85.12 41 PHE B CA 1
ATOM 2720 C C . PHE B 1 41 ? -5.457 3.289 -2.109 1 85.12 41 PHE B C 1
ATOM 2722 O O . PHE B 1 41 ? -5.094 4.09 -1.245 1 85.12 41 PHE B O 1
ATOM 2729 N N . ASP B 1 42 ? -5.523 3.418 -3.41 1 75.06 42 ASP B N 1
ATOM 2730 C CA . ASP B 1 42 ? -5.301 4.793 -3.846 1 75.06 42 ASP B CA 1
ATOM 2731 C C . ASP B 1 42 ? -6.602 5.594 -3.824 1 75.06 42 ASP B C 1
ATOM 2733 O O . ASP B 1 42 ? -7.613 5.129 -3.295 1 75.06 42 ASP B O 1
ATOM 2737 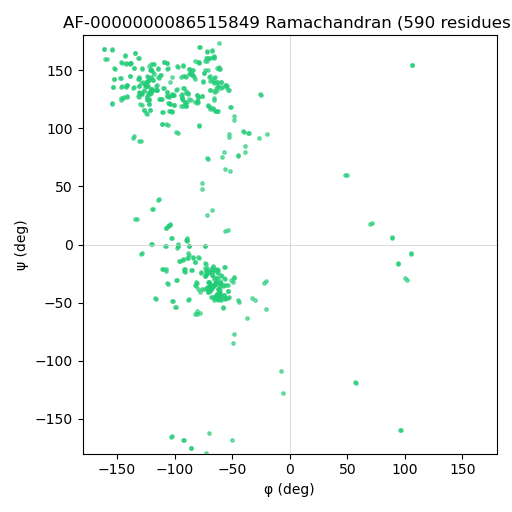N N . ARG B 1 43 ? -6.648 6.707 -4.23 1 68.5 43 ARG B N 1
ATOM 2738 C CA . ARG B 1 43 ? -7.785 7.613 -4.129 1 68.5 43 ARG B CA 1
ATOM 2739 C C . ARG B 1 43 ? -9 7.051 -4.855 1 68.5 43 ARG B C 1
ATOM 2741 O O . ARG B 1 43 ? -10.141 7.297 -4.453 1 68.5 43 ARG B O 1
ATOM 2748 N N . ASP B 1 44 ? -8.641 6.32 -5.965 1 72.94 44 ASP B N 1
ATOM 2749 C CA . ASP B 1 44 ? -9.742 5.789 -6.766 1 72.94 44 ASP B CA 1
ATOM 2750 C C . ASP B 1 44 ? -10.164 4.41 -6.262 1 72.94 44 ASP B C 1
ATOM 2752 O O . ASP B 1 44 ? -11.023 3.76 -6.867 1 72.94 44 ASP B O 1
ATOM 2756 N N . GLY B 1 45 ? -9.477 4.07 -5.18 1 79.94 45 GLY B N 1
ATOM 2757 C CA . GLY B 1 45 ? -9.82 2.783 -4.594 1 79.94 45 GLY B CA 1
ATOM 2758 C C . GLY B 1 45 ? -9.031 1.629 -5.18 1 79.94 45 GLY B C 1
ATOM 2759 O O . GLY B 1 45 ? -9.297 0.466 -4.867 1 79.94 45 GLY B O 1
ATOM 2760 N N . ASN B 1 46 ? -8.086 1.945 -6.008 1 81.94 46 ASN B N 1
ATOM 2761 C CA . ASN B 1 46 ? -7.309 0.896 -6.664 1 81.94 46 ASN B CA 1
ATOM 2762 C C . ASN B 1 46 ? -6.109 0.477 -5.82 1 81.94 46 ASN B C 1
ATOM 2764 O O . ASN B 1 46 ? -5.586 1.273 -5.039 1 81.94 46 ASN B O 1
ATOM 2768 N N . ILE B 1 47 ? -5.758 -0.748 -6 1 84.38 47 ILE B N 1
ATOM 2769 C CA . ILE B 1 47 ? -4.551 -1.307 -5.398 1 84.38 47 ILE B CA 1
ATOM 2770 C C . ILE B 1 47 ? -3.465 -1.455 -6.461 1 84.38 47 ILE B C 1
ATOM 2772 O O . ILE B 1 47 ? -3.709 -2.012 -7.535 1 84.38 47 ILE B O 1
ATOM 2776 N N . ASP B 1 48 ? -2.342 -0.901 -6.141 1 76.12 48 ASP B N 1
ATOM 2777 C CA . ASP B 1 48 ? -1.262 -1.089 -7.105 1 76.12 48 ASP B CA 1
ATOM 2778 C C . ASP B 1 48 ? -0.936 -2.57 -7.281 1 76.12 48 ASP B C 1
ATOM 2780 O O . ASP B 1 48 ? -1.093 -3.361 -6.352 1 76.12 48 ASP B O 1
ATOM 2784 N N . VAL B 1 49 ? -0.473 -2.906 -8.438 1 78.88 49 VAL B N 1
ATOM 2785 C CA . VAL B 1 49 ? -0.304 -4.301 -8.836 1 78.88 49 VAL B CA 1
ATOM 2786 C C . VAL B 1 49 ? 0.667 -4.996 -7.887 1 78.88 49 VAL B C 1
ATOM 2788 O O . VAL B 1 49 ? 0.451 -6.148 -7.5 1 78.88 49 VAL B O 1
ATOM 2791 N N . PHE B 1 50 ? 1.649 -4.289 -7.441 1 75.06 50 PHE B N 1
ATOM 2792 C CA . PHE B 1 50 ? 2.639 -4.902 -6.562 1 75.06 50 PHE B CA 1
ATOM 2793 C C . PHE B 1 50 ? 2.023 -5.25 -5.211 1 75.06 50 PHE B C 1
ATOM 2795 O O . PHE B 1 50 ? 2.236 -6.348 -4.691 1 75.06 50 PHE B O 1
ATOM 2802 N N . ARG B 1 51 ? 1.335 -4.395 -4.734 1 82.38 51 ARG B N 1
ATOM 2803 C CA . ARG B 1 51 ? 0.689 -4.621 -3.445 1 82.38 51 ARG B CA 1
ATOM 2804 C C . ARG B 1 51 ? -0.39 -5.691 -3.555 1 82.38 51 ARG B C 1
ATOM 2806 O O . ARG B 1 51 ? -0.59 -6.477 -2.625 1 82.38 51 ARG B O 1
ATOM 2813 N N . LEU B 1 52 ? -1.041 -5.609 -4.672 1 87.25 52 LEU B N 1
ATOM 2814 C CA . LEU B 1 52 ? -2.047 -6.637 -4.918 1 87.25 52 LEU B CA 1
ATOM 2815 C C . LEU B 1 52 ? -1.416 -8.023 -4.914 1 87.25 52 LEU B C 1
ATOM 2817 O O . LEU B 1 52 ? -1.923 -8.938 -4.262 1 87.25 52 LEU B O 1
ATOM 2821 N N . LEU B 1 53 ? -0.342 -8.164 -5.605 1 85.25 53 LEU B N 1
ATOM 2822 C CA . LEU B 1 53 ? 0.325 -9.461 -5.672 1 85.25 53 LEU B CA 1
ATOM 2823 C C . LEU B 1 53 ? 0.894 -9.852 -4.312 1 85.25 53 LEU B C 1
ATOM 2825 O O . LEU B 1 53 ? 0.866 -11.023 -3.936 1 85.25 53 LEU B O 1
ATOM 2829 N N . SER B 1 54 ? 1.399 -8.844 -3.568 1 84.44 54 SER B N 1
ATOM 2830 C CA . SER B 1 54 ? 1.869 -9.109 -2.211 1 84.44 54 SER B CA 1
ATOM 2831 C C . SER B 1 54 ? 0.732 -9.586 -1.315 1 84.44 54 SER B C 1
ATOM 2833 O O . SER B 1 54 ? 0.917 -10.492 -0.5 1 84.44 54 SER B O 1
ATOM 2835 N N . PHE B 1 55 ? -0.361 -8.977 -1.438 1 90.44 55 PHE B N 1
ATOM 2836 C CA . PHE B 1 55 ? -1.544 -9.359 -0.673 1 90.44 55 PHE B CA 1
ATOM 2837 C C . PHE B 1 55 ? -1.96 -10.789 -0.99 1 90.44 55 PHE B C 1
ATOM 2839 O O . PHE B 1 55 ? -2.242 -11.57 -0.083 1 90.44 55 PHE B O 1
ATOM 2846 N N . ILE B 1 56 ? -1.956 -11.094 -2.238 1 91.5 56 ILE B N 1
ATOM 2847 C CA . ILE B 1 56 ? -2.324 -12.422 -2.711 1 91.5 56 ILE B CA 1
ATOM 2848 C C . ILE B 1 56 ? -1.335 -13.453 -2.172 1 91.5 56 ILE B C 1
ATOM 2850 O O . ILE B 1 56 ? -1.735 -14.516 -1.688 1 91.5 56 ILE B O 1
ATOM 2854 N N . ALA B 1 57 ? -0.099 -13.133 -2.248 1 87.44 57 ALA B N 1
ATOM 2855 C CA . ALA B 1 57 ? 0.93 -14.039 -1.747 1 87.44 57 ALA B CA 1
ATOM 2856 C C . ALA B 1 57 ? 0.757 -14.297 -0.252 1 87.44 57 ALA B C 1
ATOM 2858 O O . ALA B 1 57 ? 0.876 -15.43 0.209 1 87.44 57 ALA B O 1
ATOM 2859 N N . ASP B 1 58 ? 0.476 -13.25 0.397 1 86.62 58 ASP B N 1
ATOM 2860 C CA . ASP B 1 58 ? 0.254 -13.328 1.837 1 86.62 58 ASP B CA 1
ATOM 2861 C C . ASP B 1 58 ? -0.853 -14.32 2.17 1 86.62 58 ASP B C 1
ATOM 2863 O O . ASP B 1 58 ? -0.674 -15.195 3.021 1 86.62 58 ASP B O 1
ATOM 2867 N N . MET B 1 59 ? -1.885 -14.234 1.475 1 92.5 59 MET B N 1
ATOM 2868 C CA . MET B 1 59 ? -3.037 -15.094 1.716 1 92.5 59 MET B CA 1
ATOM 2869 C C . MET B 1 59 ? -2.744 -16.531 1.278 1 92.5 59 MET B C 1
ATOM 2871 O O . MET B 1 59 ? -3.15 -17.484 1.945 1 92.5 59 MET B O 1
ATOM 2875 N N . ARG B 1 60 ? -2.043 -16.672 0.235 1 89.5 60 ARG B N 1
ATOM 2876 C CA . ARG B 1 60 ? -1.732 -18 -0.288 1 89.5 60 ARG B CA 1
ATOM 2877 C C . ARG B 1 60 ? -0.759 -18.734 0.626 1 89.5 60 ARG B C 1
ATOM 2879 O O . ARG B 1 60 ? -0.853 -19.953 0.791 1 89.5 60 ARG B O 1
ATOM 2886 N N . PHE B 1 61 ? 0.124 -18 1.274 1 85.19 61 PHE B N 1
ATOM 2887 C CA . PHE B 1 61 ? 1.208 -18.609 2.037 1 85.19 61 PHE B CA 1
ATOM 2888 C C . PHE B 1 61 ? 0.747 -18.953 3.447 1 85.19 61 PHE B C 1
ATOM 2890 O O . PHE B 1 61 ? 1.325 -19.828 4.098 1 85.19 61 PHE B O 1
ATOM 2897 N N . PHE B 1 62 ? -0.2 -18.359 3.859 1 90.69 62 PHE B N 1
ATOM 2898 C CA . PHE B 1 62 ? -0.574 -18.5 5.262 1 90.69 62 PHE B CA 1
ATOM 2899 C C . PHE B 1 62 ? -0.794 -19.953 5.633 1 90.69 62 PHE B C 1
ATOM 2901 O O . PHE B 1 62 ? -0.287 -20.422 6.652 1 90.69 62 PHE B O 1
ATOM 2908 N N . PRO B 1 63 ? -1.512 -20.734 4.848 1 91.06 63 PRO B N 1
ATOM 2909 C CA . PRO B 1 63 ? -1.738 -22.125 5.238 1 91.06 63 PRO B CA 1
ATOM 2910 C C . PRO B 1 63 ? -0.44 -22.906 5.383 1 91.06 6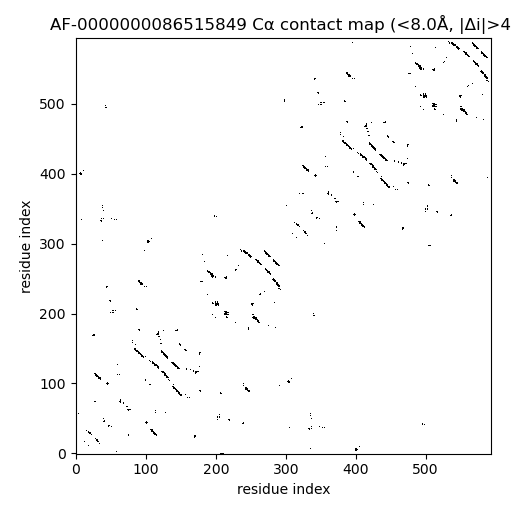3 PRO B C 1
ATOM 2912 O O . PRO B 1 63 ? -0.386 -23.891 6.137 1 91.06 63 PRO B O 1
ATOM 2915 N N . GLU B 1 64 ? 0.511 -22.5 4.699 1 80.69 64 GLU B N 1
ATOM 2916 C CA . GLU B 1 64 ? 1.788 -23.203 4.785 1 80.69 64 GLU B CA 1
ATOM 2917 C C . GLU B 1 64 ? 2.473 -22.938 6.121 1 80.69 64 GLU B C 1
ATOM 2919 O O . GLU B 1 64 ? 3.264 -23.766 6.594 1 80.69 64 GLU B O 1
ATOM 2924 N N . TYR B 1 65 ? 2.15 -21.859 6.695 1 78.5 65 TYR B N 1
ATOM 2925 C CA . TYR B 1 65 ? 2.85 -21.453 7.91 1 78.5 65 TYR B CA 1
ATOM 2926 C C . TYR B 1 65 ? 1.957 -21.609 9.133 1 78.5 65 TYR B C 1
ATOM 2928 O O . TYR B 1 65 ? 2.369 -21.297 10.258 1 78.5 65 TYR B O 1
ATOM 2936 N N . TYR B 1 66 ? 0.839 -22.016 8.852 1 84.94 66 TYR B N 1
ATOM 2937 C CA . TYR B 1 66 ? -0.066 -22.234 9.977 1 84.94 66 TYR B CA 1
ATOM 2938 C C . TYR B 1 66 ? 0.471 -23.312 10.898 1 84.94 66 TYR B C 1
ATOM 2940 O O . TYR B 1 66 ? 1.081 -24.281 10.445 1 84.94 66 TYR B O 1
ATOM 2948 N N . SER B 1 67 ? 0.297 -23.031 12.141 1 80.69 67 SER B N 1
ATOM 2949 C CA . SER B 1 67 ? 0.731 -24 13.141 1 80.69 67 SER B CA 1
ATOM 2950 C C . SER B 1 67 ? -0.284 -25.141 13.289 1 80.69 67 SER B C 1
ATOM 2952 O O . SER B 1 67 ? -1.291 -24.984 13.984 1 80.69 67 SER B O 1
ATOM 2954 N N . TYR B 1 68 ? 0.069 -26.25 12.688 1 82.62 68 TYR B N 1
ATOM 2955 C CA . TYR B 1 68 ? -0.831 -27.406 12.711 1 82.62 68 TYR B CA 1
ATOM 2956 C C . TYR B 1 68 ? -0.582 -28.266 13.945 1 82.62 68 TYR B C 1
ATOM 2958 O O . TYR B 1 68 ? 0.568 -28.547 14.297 1 82.62 68 TYR B O 1
ATOM 2966 N N . THR B 1 69 ? -1.661 -28.562 14.648 1 78.38 69 THR B N 1
ATOM 2967 C CA . THR B 1 69 ? -1.536 -29.516 15.742 1 78.38 69 THR B CA 1
ATOM 2968 C C . THR B 1 69 ? -1.322 -30.938 15.211 1 78.38 69 THR B C 1
ATOM 2970 O O . THR B 1 69 ? -0.607 -31.734 15.82 1 78.38 69 THR B O 1
ATOM 2973 N N . ASP B 1 70 ? -1.973 -31.25 14.148 1 75.56 70 ASP B N 1
ATOM 2974 C CA . ASP B 1 70 ? -1.829 -32.531 13.445 1 75.56 70 ASP B CA 1
ATOM 2975 C C . ASP B 1 70 ? -1.062 -32.344 12.133 1 75.56 70 ASP B C 1
ATOM 2977 O O . ASP B 1 70 ? -1.62 -31.859 11.141 1 75.56 70 ASP B O 1
ATOM 2981 N N . GLN B 1 71 ? 0.136 -32.75 12.242 1 69.56 71 GLN B N 1
ATOM 2982 C CA . GLN B 1 71 ? 1.035 -32.531 11.109 1 69.56 71 GLN B CA 1
ATOM 2983 C C . GLN B 1 71 ? 0.624 -33.375 9.906 1 69.56 71 GLN B C 1
ATOM 2985 O O . GLN B 1 71 ? 0.951 -33.062 8.766 1 69.56 71 GLN B O 1
ATOM 2990 N N . GLU B 1 72 ? -0.062 -34.406 10.18 1 66.94 72 GLU B N 1
ATOM 2991 C CA . GLU B 1 72 ? -0.461 -35.312 9.102 1 66.94 72 GLU B CA 1
ATOM 2992 C C . GLU B 1 72 ? -1.545 -34.688 8.234 1 66.94 72 GLU B C 1
ATOM 2994 O O . GLU B 1 72 ? -1.703 -35.062 7.066 1 66.94 72 GLU B O 1
ATOM 2999 N N . ASN B 1 73 ? -2.197 -33.688 8.859 1 72 73 ASN B N 1
ATOM 3000 C CA . ASN B 1 73 ? -3.301 -33.094 8.117 1 72 73 ASN B CA 1
ATOM 3001 C C . ASN B 1 73 ? -3.004 -31.641 7.754 1 72 73 ASN B C 1
ATOM 3003 O O . ASN B 1 73 ? -3.904 -30.797 7.754 1 72 73 ASN B O 1
ATOM 3007 N N . LYS B 1 74 ? -1.751 -31.516 7.438 1 81.88 74 LYS B N 1
ATOM 3008 C CA . LYS B 1 74 ? -1.354 -30.188 6.961 1 81.88 74 LYS B CA 1
ATOM 3009 C C . LYS B 1 74 ? -1.862 -29.953 5.543 1 81.88 74 LYS B C 1
ATOM 3011 O O . LYS B 1 74 ? -2.033 -30.891 4.766 1 81.88 74 LYS B O 1
ATOM 3016 N N . TRP B 1 75 ? -2.195 -28.75 5.18 1 85.62 75 TRP B N 1
ATOM 3017 C CA . TRP B 1 75 ? -2.715 -28.391 3.865 1 85.62 75 TRP B CA 1
ATOM 3018 C C . TRP B 1 75 ? -1.729 -28.781 2.768 1 85.62 75 TRP B C 1
ATOM 3020 O O . TRP B 1 75 ? -2.109 -29.406 1.77 1 85.62 75 TRP B O 1
ATOM 3030 N N . PHE B 1 76 ? -0.436 -28.328 2.867 1 81.75 76 PHE B N 1
ATOM 3031 C CA . PHE B 1 76 ? 0.555 -28.656 1.847 1 81.75 76 PHE B CA 1
ATOM 3032 C C . PHE B 1 76 ? 1.938 -28.812 2.467 1 81.75 76 PHE B C 1
ATOM 3034 O O . PHE B 1 76 ? 2.393 -27.938 3.215 1 81.75 76 PHE B O 1
ATOM 3041 N N . GLN B 1 77 ? 2.572 -29.906 2.242 1 78.12 77 GLN B N 1
ATOM 3042 C CA . GLN B 1 77 ? 3.873 -30.172 2.844 1 78.12 77 GLN B CA 1
ATOM 3043 C C . GLN B 1 77 ? 5.004 -29.875 1.869 1 78.12 77 GLN B C 1
ATOM 3045 O O . GLN B 1 77 ? 5.418 -30.734 1.094 1 78.12 77 GLN B O 1
ATOM 3050 N N . TRP B 1 78 ? 5.562 -28.656 2.018 1 75.69 78 TRP B N 1
ATOM 3051 C CA . TRP B 1 78 ? 6.656 -28.234 1.15 1 75.69 78 TRP B CA 1
ATOM 3052 C C . TRP B 1 78 ? 7.988 -28.781 1.651 1 75.69 78 TRP B C 1
ATOM 3054 O O . TRP B 1 78 ? 8.914 -28.984 0.865 1 75.69 78 TRP B O 1
ATOM 3064 N N . ASP B 1 79 ? 8.188 -28.891 2.92 1 69.5 79 ASP B N 1
ATOM 3065 C CA . ASP B 1 79 ? 9.453 -29.203 3.578 1 69.5 79 ASP B CA 1
ATOM 3066 C C . ASP B 1 79 ? 10.109 -30.422 2.951 1 69.5 79 ASP B C 1
ATOM 3068 O O . ASP B 1 79 ? 11.328 -30.484 2.801 1 69.5 79 ASP B O 1
ATOM 3072 N N . GLY B 1 80 ? 9.398 -31.406 2.445 1 69 80 GLY B N 1
ATOM 3073 C CA . GLY B 1 80 ? 10.016 -32.625 1.927 1 69 80 GLY B CA 1
ATOM 3074 C C . GLY B 1 80 ? 10.367 -32.531 0.454 1 69 80 GLY B C 1
ATOM 3075 O O . GLY B 1 80 ? 10.984 -33.438 -0.103 1 69 80 GLY B O 1
ATOM 3076 N N . VAL B 1 81 ? 10.156 -31.281 -0.13 1 80 81 VAL B N 1
ATOM 3077 C CA . VAL B 1 81 ? 10.352 -31.266 -1.576 1 80 81 VAL B CA 1
ATOM 3078 C C . VAL B 1 81 ? 11.305 -30.125 -1.953 1 80 81 VAL B C 1
ATOM 3080 O O . VAL B 1 81 ? 11.906 -30.156 -3.025 1 80 81 VAL B O 1
ATOM 3083 N N . LEU B 1 82 ? 11.672 -29.25 -1.035 1 79.5 82 LEU B N 1
ATOM 3084 C CA . LEU B 1 82 ? 12.328 -28.016 -1.462 1 79.5 82 LEU B CA 1
ATOM 3085 C C . LEU B 1 82 ? 13.836 -28.094 -1.209 1 79.5 82 LEU B C 1
ATOM 3087 O O . LEU B 1 82 ? 14.562 -27.125 -1.485 1 79.5 82 LEU B O 1
ATOM 3091 N N . HIS B 1 83 ? 14.359 -29.156 -0.793 1 81.38 83 HIS B N 1
ATOM 3092 C CA . HIS B 1 83 ? 15.766 -29.219 -0.423 1 81.38 83 HIS B CA 1
ATOM 3093 C C . HIS B 1 83 ? 16.672 -29.094 -1.647 1 81.38 83 HIS B C 1
ATOM 3095 O O . HIS B 1 83 ? 17.766 -28.547 -1.56 1 81.38 83 HIS B O 1
ATOM 3101 N N . ASP B 1 84 ? 16.312 -29.609 -2.785 1 85.5 84 ASP B N 1
ATOM 3102 C CA . ASP B 1 84 ? 17.172 -29.625 -3.963 1 85.5 84 ASP B CA 1
ATOM 3103 C C . ASP B 1 84 ? 16.531 -28.875 -5.129 1 85.5 84 ASP B C 1
ATOM 3105 O O . ASP B 1 84 ? 17.062 -28.891 -6.242 1 85.5 84 ASP B O 1
ATOM 3109 N N . ARG B 1 85 ? 15.359 -28.344 -4.875 1 86.88 85 ARG B N 1
ATOM 3110 C CA . ARG B 1 85 ? 14.664 -27.719 -5.992 1 86.88 85 ARG B CA 1
ATOM 3111 C C . ARG B 1 85 ? 14.172 -26.328 -5.621 1 86.88 85 ARG B C 1
ATOM 3113 O O . ARG B 1 85 ? 14.086 -25.984 -4.438 1 86.88 85 ARG B O 1
ATOM 3120 N N . THR B 1 86 ? 13.906 -25.578 -6.672 1 81.75 86 THR B N 1
ATOM 3121 C CA . THR B 1 86 ? 13.258 -24.281 -6.602 1 81.75 86 THR B CA 1
ATOM 3122 C C . THR B 1 86 ? 11.961 -24.266 -7.406 1 81.75 86 THR B C 1
ATOM 3124 O O . THR B 1 86 ? 11.898 -24.844 -8.492 1 81.75 86 THR B O 1
ATOM 3127 N N . LEU B 1 87 ? 10.984 -23.766 -6.828 1 84.5 87 LEU B N 1
ATOM 3128 C CA . LEU B 1 87 ? 9.742 -23.562 -7.566 1 84.5 87 LEU B CA 1
ATOM 3129 C C . LEU B 1 87 ? 9.727 -22.172 -8.203 1 84.5 87 LEU B C 1
ATOM 3131 O O . LEU B 1 87 ? 9.875 -21.172 -7.512 1 84.5 87 LEU B O 1
ATOM 3135 N N . VAL B 1 88 ? 9.578 -22.172 -9.484 1 85.12 88 VAL B N 1
ATOM 3136 C CA . VAL B 1 88 ? 9.5 -20.891 -10.188 1 85.12 88 VAL B CA 1
ATOM 3137 C C . VAL B 1 88 ? 8.094 -20.688 -10.758 1 85.12 88 VAL B C 1
ATOM 3139 O O . VAL B 1 88 ? 7.441 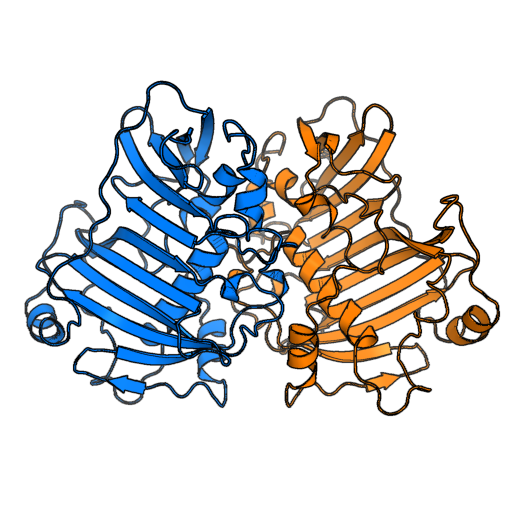-21.656 -11.148 1 85.12 88 VAL B O 1
ATOM 3142 N N . THR B 1 89 ? 7.699 -19.453 -10.75 1 88.06 89 THR B N 1
ATOM 3143 C CA . THR B 1 89 ? 6.391 -19.141 -11.32 1 88.06 89 THR B CA 1
ATOM 3144 C C . THR B 1 89 ? 6.469 -19.062 -12.836 1 88.06 89 THR B C 1
ATOM 3146 O O . THR B 1 89 ? 7.359 -18.406 -13.383 1 88.06 89 THR B O 1
ATOM 3149 N N . SER B 1 90 ? 5.598 -19.766 -13.492 1 90.12 90 SER B N 1
ATOM 3150 C CA . SER B 1 90 ? 5.578 -19.688 -14.945 1 90.12 90 SER B CA 1
ATOM 3151 C C . SER B 1 90 ? 4.383 -18.891 -15.445 1 90.12 90 SER B C 1
ATOM 3153 O O . SER B 1 90 ? 4.445 -18.25 -16.5 1 90.12 90 SER B O 1
ATOM 3155 N N . SER B 1 91 ? 3.301 -19.016 -14.68 1 92.56 91 SER B N 1
ATOM 3156 C CA . SER B 1 91 ? 2.066 -18.344 -15.094 1 92.56 91 SER B CA 1
ATOM 3157 C C . SER B 1 91 ? 1.256 -17.891 -13.891 1 92.56 91 SER B C 1
ATOM 3159 O O . SER B 1 91 ? 1.202 -18.578 -12.867 1 92.56 91 SER B O 1
ATOM 3161 N N . LEU B 1 92 ? 0.629 -16.719 -14.062 1 92.81 92 LEU B N 1
ATOM 3162 C CA . LEU B 1 92 ? -0.179 -16.156 -12.992 1 92.81 92 LEU B CA 1
ATOM 3163 C C . LEU B 1 92 ? -1.375 -15.398 -13.555 1 92.81 92 LEU B C 1
ATOM 3165 O O . LEU B 1 92 ? -1.248 -14.68 -14.555 1 92.81 92 LEU B O 1
ATOM 3169 N N . GLN B 1 93 ? -2.496 -15.617 -12.953 1 96.56 93 GLN B N 1
ATOM 3170 C CA . GLN B 1 93 ? -3.689 -14.852 -13.289 1 96.56 93 GLN B CA 1
ATOM 3171 C C . GLN B 1 93 ? -4.371 -14.312 -12.031 1 96.56 93 GLN B C 1
ATOM 3173 O O . GLN B 1 93 ? -4.477 -15.023 -11.023 1 96.56 93 GLN B O 1
ATOM 3178 N N . VAL B 1 94 ? -4.77 -13.078 -12.094 1 96.25 94 VAL B N 1
ATOM 3179 C CA . VAL B 1 94 ? -5.621 -12.477 -11.078 1 96.25 94 VAL B CA 1
ATOM 3180 C C . VAL B 1 94 ? -6.879 -11.906 -11.727 1 96.25 94 VAL B C 1
ATOM 3182 O O . VAL B 1 94 ? -6.801 -11.188 -12.727 1 96.25 94 VAL B O 1
ATOM 3185 N N . ALA B 1 95 ? -7.977 -12.281 -11.227 1 98.44 95 ALA B N 1
ATOM 3186 C CA . ALA B 1 95 ? -9.242 -11.68 -11.625 1 98.44 95 ALA B CA 1
ATOM 3187 C C . ALA B 1 95 ? -9.906 -10.961 -10.453 1 98.44 95 ALA B C 1
ATOM 3189 O O . ALA B 1 95 ? -10.016 -11.516 -9.359 1 98.44 95 ALA B O 1
ATOM 3190 N N . LEU B 1 96 ? -10.328 -9.766 -10.766 1 97.31 96 LEU B N 1
ATOM 3191 C CA . LEU B 1 96 ? -10.867 -8.922 -9.703 1 97.31 96 LEU B CA 1
ATOM 3192 C C . LEU B 1 96 ? -12.328 -8.57 -9.977 1 97.31 96 LEU B C 1
ATOM 3194 O O . LEU B 1 96 ? -12.703 -8.32 -11.125 1 97.31 96 LEU B O 1
ATOM 3198 N N . SER B 1 97 ? -13.07 -8.562 -8.883 1 96.31 97 SER B N 1
ATOM 3199 C CA . SER B 1 97 ? -14.391 -7.957 -8.945 1 96.31 97 SER B CA 1
ATOM 3200 C C . SER B 1 97 ? -14.305 -6.438 -8.852 1 96.31 97 SER B C 1
ATOM 3202 O O . SER B 1 97 ? -13.391 -5.902 -8.227 1 96.31 97 SER B O 1
ATOM 3204 N N . ARG B 1 98 ? -15.328 -5.801 -9.352 1 92.69 98 ARG B N 1
ATOM 3205 C CA . ARG B 1 98 ? -15.375 -4.348 -9.219 1 92.69 98 ARG B CA 1
ATOM 3206 C C . ARG B 1 98 ? -15.453 -3.938 -7.75 1 92.69 98 ARG B C 1
ATOM 3208 O O . ARG B 1 98 ? -15 -2.85 -7.379 1 92.69 98 ARG B O 1
ATOM 3215 N N . ASN B 1 99 ? -15.922 -4.797 -6.957 1 92.62 99 ASN B N 1
ATOM 3216 C CA . ASN B 1 99 ? -16.141 -4.52 -5.539 1 92.62 99 ASN B CA 1
ATOM 3217 C C . ASN B 1 99 ? -14.812 -4.34 -4.805 1 92.62 99 ASN B C 1
ATOM 3219 O O . ASN B 1 99 ? -14.766 -3.713 -3.744 1 92.62 99 ASN B O 1
ATOM 3223 N N . ILE B 1 100 ? -13.758 -4.855 -5.371 1 93.19 100 ILE B N 1
ATOM 3224 C CA . ILE B 1 100 ? -12.461 -4.707 -4.703 1 93.19 100 ILE B CA 1
ATOM 3225 C C . ILE B 1 100 ? -12.016 -3.25 -4.781 1 93.19 100 ILE B C 1
ATOM 3227 O O . ILE B 1 100 ? -11.258 -2.781 -3.922 1 93.19 100 ILE B O 1
ATOM 3231 N N . HIS B 1 101 ? -12.547 -2.541 -5.773 1 89.81 101 HIS B N 1
ATOM 3232 C CA . HIS B 1 101 ? -12.141 -1.16 -6.012 1 89.81 101 HIS B CA 1
ATOM 3233 C C . HIS B 1 101 ? -13.125 -0.182 -5.379 1 89.81 101 HIS B C 1
ATOM 3235 O O . HIS B 1 101 ? -12.922 1.034 -5.441 1 89.81 101 HIS B O 1
ATOM 3241 N N . ASN B 1 102 ? -14.156 -0.724 -4.801 1 87.44 102 ASN B N 1
ATOM 3242 C CA . ASN B 1 102 ? -15.188 0.106 -4.184 1 87.44 102 ASN B CA 1
ATOM 3243 C C . ASN B 1 102 ? -14.914 0.324 -2.699 1 87.44 102 ASN B C 1
ATOM 3245 O O . ASN B 1 102 ? -15.016 -0.61 -1.902 1 87.44 102 ASN B O 1
ATOM 3249 N N . TYR B 1 103 ? -14.734 1.555 -2.309 1 79.38 103 TYR B N 1
ATOM 3250 C CA . TYR B 1 103 ? -14.367 1.914 -0.944 1 79.38 103 TYR B CA 1
ATOM 3251 C C . TYR B 1 103 ? -15.492 1.582 0.028 1 79.38 103 TYR B C 1
ATOM 3253 O O . TYR B 1 103 ? -15.266 1.474 1.235 1 79.38 103 TYR B O 1
ATOM 3261 N N . GLN B 1 104 ? -16.609 1.422 -0.459 1 82.31 104 GLN B N 1
ATOM 3262 C CA . GLN B 1 104 ? -17.75 1.2 0.412 1 82.31 104 GLN B CA 1
ATOM 3263 C C . GLN B 1 104 ? -17.953 -0.286 0.699 1 82.31 104 GLN B C 1
ATOM 3265 O O . GLN B 1 104 ? -18.734 -0.657 1.579 1 82.31 104 GLN B O 1
ATOM 3270 N N . VAL B 1 105 ? -17.25 -1.068 -0.047 1 88.75 105 VAL B N 1
ATOM 3271 C CA . VAL B 1 105 ? -17.328 -2.506 0.195 1 88.75 105 VAL B CA 1
ATOM 3272 C C . VAL B 1 105 ? -16.234 -2.918 1.19 1 88.75 105 VAL B C 1
ATOM 3274 O O . VAL B 1 105 ? -15.055 -2.703 0.947 1 88.75 105 VAL B O 1
ATOM 3277 N N . PRO B 1 106 ? -16.719 -3.463 2.248 1 89.75 106 PRO B N 1
ATOM 3278 C CA . PRO B 1 106 ? -15.734 -3.865 3.26 1 89.75 106 PRO B CA 1
ATOM 3279 C C . PRO B 1 106 ? -14.766 -4.93 2.752 1 89.75 106 PRO B C 1
ATOM 3281 O O . PRO B 1 106 ? -15.18 -5.883 2.086 1 89.75 106 PRO B O 1
ATOM 3284 N N . LYS B 1 107 ? -13.508 -4.727 3.074 1 92.44 107 LYS B N 1
ATOM 3285 C CA . LYS B 1 107 ? -12.469 -5.699 2.756 1 92.44 107 LYS B CA 1
ATOM 3286 C C . LYS B 1 107 ? -11.805 -6.227 4.027 1 92.44 107 LYS B C 1
ATOM 3288 O O . LYS B 1 107 ? -10.602 -6.492 4.039 1 92.44 107 LYS B O 1
ATOM 3293 N N . TRP B 1 108 ? -12.633 -6.262 5.133 1 88.94 108 TRP B N 1
ATOM 3294 C CA . TRP B 1 108 ? -12.164 -6.695 6.445 1 88.94 108 TRP B CA 1
ATOM 3295 C C . TRP B 1 108 ? -13.32 -7.238 7.281 1 88.94 108 TRP B C 1
ATOM 3297 O O . TRP B 1 108 ? -14.352 -6.574 7.438 1 88.94 108 TRP B O 1
ATOM 3307 N N . PRO B 1 109 ? -13.289 -8.383 7.703 1 91.88 109 PRO B N 1
ATOM 3308 C CA . PRO B 1 109 ? -12.32 -9.414 7.34 1 91.88 109 PRO B CA 1
ATOM 3309 C C . PRO B 1 109 ? -12.617 -10.055 5.988 1 91.88 109 PRO B C 1
ATOM 3311 O O . PRO B 1 109 ? -13.633 -9.75 5.363 1 91.88 109 PRO B O 1
ATOM 3314 N N . LEU B 1 110 ? -11.711 -10.82 5.5 1 96 110 LEU B N 1
ATOM 3315 C CA . LEU B 1 110 ? -11.875 -11.523 4.23 1 96 110 LEU B CA 1
ATOM 3316 C C . LEU B 1 110 ? -11.773 -13.031 4.426 1 96 110 LEU B C 1
ATOM 3318 O O . LEU B 1 110 ? -10.961 -13.508 5.227 1 96 110 LEU B O 1
ATOM 3322 N N . GLN B 1 111 ? -12.555 -13.727 3.684 1 97.38 111 GLN B N 1
ATOM 3323 C CA . GLN B 1 111 ? -12.453 -15.18 3.645 1 97.38 111 GLN B CA 1
ATOM 3324 C C . GLN B 1 111 ? -11.547 -15.633 2.504 1 97.38 111 GLN B C 1
ATOM 3326 O O . GLN B 1 111 ? -11.719 -15.219 1.358 1 97.38 111 GLN B O 1
ATOM 3331 N N . ALA B 1 112 ? -10.633 -16.469 2.859 1 97.81 112 ALA B N 1
ATOM 3332 C CA . ALA B 1 112 ? -9.68 -16.969 1.871 1 97.81 112 ALA B CA 1
ATOM 3333 C C . ALA B 1 112 ? -9.836 -18.484 1.689 1 97.81 112 ALA B C 1
ATOM 3335 O O . ALA B 1 112 ? -10.008 -19.219 2.664 1 97.81 112 ALA B O 1
ATOM 3336 N N . GLU B 1 113 ? -9.805 -18.906 0.476 1 98.12 113 GLU B N 1
ATOM 3337 C CA . GLU B 1 113 ? -9.742 -20.312 0.112 1 98.12 113 GLU B CA 1
ATOM 3338 C C . GLU B 1 113 ? -8.547 -20.609 -0.793 1 98.12 113 GLU B C 1
ATOM 3340 O O . GLU B 1 113 ? -8.508 -20.156 -1.941 1 98.12 113 GLU B O 1
ATOM 3345 N N . VAL B 1 114 ? -7.625 -21.344 -0.258 1 97.44 114 VAL B N 1
ATOM 3346 C CA . VAL B 1 114 ? -6.445 -21.75 -1.01 1 97.44 114 VAL B CA 1
ATOM 3347 C C . VAL B 1 114 ? -6.574 -23.219 -1.421 1 97.44 114 VAL B C 1
ATOM 3349 O O . VAL B 1 114 ? -6.68 -24.094 -0.567 1 97.44 114 VAL B O 1
ATOM 3352 N N . THR B 1 115 ? -6.535 -23.453 -2.707 1 98 115 THR B N 1
ATOM 3353 C CA . THR B 1 115 ? -6.82 -24.797 -3.211 1 98 115 THR B CA 1
ATOM 3354 C C . THR B 1 115 ? -5.68 -25.297 -4.09 1 98 115 THR B C 1
ATOM 3356 O O . THR B 1 115 ? -5.133 -24.547 -4.898 1 98 115 THR B O 1
ATOM 3359 N N . LEU B 1 116 ? -5.367 -26.562 -3.891 1 96.81 116 LEU B N 1
ATOM 3360 C CA . LEU B 1 116 ? -4.449 -27.203 -4.828 1 96.81 116 LEU B CA 1
ATOM 3361 C C . LEU B 1 116 ? -5.109 -27.391 -6.188 1 96.81 116 LEU B C 1
ATOM 3363 O O . LEU B 1 116 ? -6.117 -28.094 -6.305 1 96.81 116 LEU B O 1
ATOM 3367 N N . GLY B 1 117 ? -4.57 -26.75 -7.16 1 97.44 117 GLY B N 1
ATOM 3368 C CA . GLY B 1 117 ? -5.137 -26.812 -8.5 1 97.44 117 GLY B CA 1
ATOM 3369 C C . GLY B 1 117 ? -4.746 -28.062 -9.258 1 97.44 117 GLY B C 1
ATOM 3370 O O . GLY B 1 117 ? -5.594 -28.906 -9.562 1 97.44 117 GLY B O 1
ATOM 3371 N N . TYR B 1 118 ? -3.455 -28.203 -9.422 1 97.56 118 TYR B N 1
ATOM 3372 C CA . TYR B 1 118 ? -2.924 -29.234 -10.289 1 97.56 118 TYR B CA 1
ATOM 3373 C C . TYR B 1 118 ? -1.523 -29.656 -9.852 1 97.56 118 TYR B C 1
ATOM 3375 O O . TYR B 1 118 ? -0.75 -28.828 -9.367 1 97.56 118 TYR B O 1
ATOM 3383 N N . VAL B 1 119 ? -1.287 -30.938 -9.977 1 96.44 119 VAL B N 1
ATOM 3384 C CA . VAL B 1 119 ? 0.07 -31.453 -9.836 1 96.44 119 VAL B CA 1
ATOM 3385 C C . VAL B 1 119 ? 0.436 -32.281 -11.055 1 96.44 119 VAL B C 1
ATOM 3387 O O . VAL B 1 119 ? -0.235 -33.281 -11.359 1 96.44 119 VAL B O 1
ATOM 3390 N N . GLY B 1 120 ? 1.409 -31.75 -11.719 1 96 120 GLY B N 1
ATOM 3391 C CA . GLY B 1 120 ? 2.004 -32.5 -12.805 1 96 120 GLY B CA 1
ATOM 3392 C C . GLY B 1 120 ? 3.344 -33.125 -12.438 1 96 120 GLY B C 1
ATOM 3393 O O . GLY B 1 120 ? 3.684 -33.25 -11.258 1 96 120 GLY B O 1
ATOM 3394 N N . LYS B 1 121 ? 4.07 -33.562 -13.469 1 95.31 121 LYS B N 1
ATOM 3395 C CA . LYS B 1 121 ?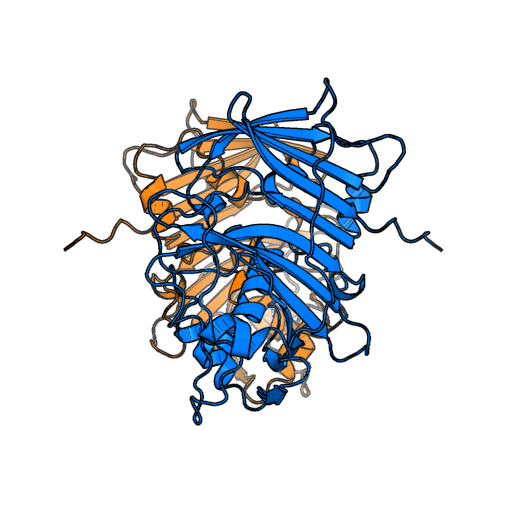 5.363 -34.188 -13.234 1 95.31 121 LYS B CA 1
ATOM 3396 C C . LYS B 1 121 ? 6.34 -33.219 -12.57 1 95.31 121 LYS B C 1
ATOM 3398 O O . LYS B 1 121 ? 6.992 -33.562 -11.578 1 95.31 121 LYS B O 1
ATOM 3403 N N . SER B 1 122 ? 6.414 -32.062 -13.102 1 95.06 122 SER B N 1
ATOM 3404 C CA . SER B 1 122 ? 7.332 -31.047 -12.57 1 95.06 122 SER B CA 1
ATOM 3405 C C . SER B 1 122 ? 6.645 -29.703 -12.406 1 95.06 122 SER B C 1
ATOM 3407 O O . SER B 1 122 ? 7.293 -28.656 -12.438 1 95.06 122 SER B O 1
ATOM 3409 N N . SER B 1 123 ? 5.312 -29.734 -12.305 1 94.56 123 SER B N 1
ATOM 3410 C CA . SER B 1 123 ? 4.586 -28.469 -12.172 1 94.56 123 SER B CA 1
ATOM 3411 C C . SER B 1 123 ? 3.41 -28.609 -11.211 1 94.56 123 SER B C 1
ATOM 3413 O O . SER B 1 123 ? 2.945 -29.719 -10.945 1 94.56 123 SER B O 1
ATOM 3415 N N . LEU B 1 124 ? 3.02 -27.531 -10.664 1 94.56 124 LEU B N 1
ATOM 3416 C CA . LEU B 1 124 ? 1.83 -27.516 -9.82 1 94.56 124 LEU B CA 1
ATOM 3417 C C . LEU B 1 124 ? 1.165 -26.141 -9.836 1 94.56 124 LEU B C 1
ATOM 3419 O O . LEU B 1 124 ? 1.816 -25.141 -10.117 1 94.56 124 LEU B O 1
ATOM 3423 N N . SER B 1 125 ? -0.101 -26.156 -9.641 1 96.62 125 SER B N 1
ATOM 3424 C CA . SER B 1 125 ? -0.843 -24.906 -9.578 1 96.62 125 SER B CA 1
ATOM 3425 C C . SER B 1 125 ? -1.605 -24.781 -8.266 1 96.62 125 SER B C 1
ATOM 3427 O O . SER B 1 125 ? -2.018 -25.781 -7.68 1 96.62 125 SER B O 1
ATOM 3429 N N . ILE B 1 126 ? -1.68 -23.609 -7.773 1 95.62 126 ILE B N 1
ATOM 3430 C CA . ILE B 1 126 ? -2.465 -23.25 -6.598 1 95.62 126 ILE B CA 1
ATOM 3431 C C . ILE B 1 126 ? -3.451 -22.141 -6.957 1 95.62 126 ILE B C 1
ATOM 3433 O O . ILE B 1 126 ? -3.107 -21.203 -7.691 1 95.62 126 ILE B O 1
ATOM 3437 N N . SER B 1 127 ? -4.66 -22.297 -6.488 1 97.69 127 SER B N 1
ATOM 3438 C CA . SER B 1 127 ? -5.656 -21.25 -6.699 1 97.69 127 SER B CA 1
ATOM 3439 C C . SER B 1 127 ? -6.078 -20.609 -5.375 1 97.69 127 SER B C 1
ATOM 3441 O O . SER B 1 127 ? -5.945 -21.219 -4.316 1 97.69 127 SER B O 1
ATOM 3443 N N . LEU B 1 128 ? -6.48 -19.375 -5.434 1 98 128 LEU B N 1
ATOM 3444 C CA . LEU B 1 128 ? -6.98 -18.594 -4.305 1 98 128 LEU B CA 1
ATOM 3445 C C . LEU B 1 128 ? -8.289 -17.906 -4.664 1 98 128 LEU B C 1
ATOM 3447 O O . LEU B 1 128 ? -8.406 -17.328 -5.75 1 98 128 LEU B O 1
ATOM 3451 N N . ALA B 1 129 ? -9.234 -18.031 -3.838 1 98.62 129 ALA B N 1
ATOM 3452 C CA . ALA B 1 129 ? -10.445 -17.219 -3.891 1 98.62 129 ALA B CA 1
ATOM 3453 C C . ALA B 1 129 ? -10.625 -16.422 -2.604 1 98.62 129 ALA B C 1
ATOM 3455 O O . ALA B 1 129 ? -10.43 -16.953 -1.505 1 98.62 129 ALA B O 1
ATOM 3456 N N . VAL B 1 130 ? -10.938 -15.164 -2.74 1 98.38 130 VAL B N 1
ATOM 3457 C CA . VAL B 1 130 ? -11.094 -14.258 -1.604 1 98.38 130 VAL B CA 1
ATOM 3458 C C . VAL B 1 130 ? -12.508 -13.672 -1.609 1 98.38 130 VAL B C 1
ATOM 3460 O O . VAL B 1 130 ? -12.945 -13.109 -2.617 1 98.38 130 VAL B O 1
ATOM 3463 N N . TYR B 1 131 ? -13.148 -13.758 -0.492 1 97.88 131 TYR B N 1
ATOM 3464 C CA . TYR B 1 131 ? -14.531 -13.32 -0.386 1 97.88 131 TYR B CA 1
ATOM 3465 C C . TYR B 1 131 ? -14.688 -12.242 0.684 1 97.88 131 TYR B C 1
ATOM 3467 O O . TYR B 1 131 ? -14.008 -12.281 1.713 1 97.88 131 TYR B O 1
ATOM 3475 N N . GLY B 1 132 ? -15.531 -11.297 0.355 1 93.88 132 GLY B N 1
ATOM 3476 C CA . GLY B 1 132 ? -15.969 -10.344 1.364 1 93.88 132 GLY B CA 1
ATOM 3477 C C . GLY B 1 132 ? -17.25 -10.758 2.066 1 93.88 132 GLY B C 1
ATOM 3478 O O . GLY B 1 132 ? -17.703 -11.898 1.926 1 93.88 132 GLY B O 1
ATOM 3479 N N . SER B 1 133 ? -17.781 -9.82 2.789 1 86.94 133 SER B N 1
ATOM 3480 C CA . SER B 1 133 ? -18.938 -10.133 3.611 1 86.94 133 SER B CA 1
ATOM 3481 C C . SER B 1 133 ? -20.234 -9.844 2.867 1 86.94 133 SER B C 1
ATOM 3483 O O . SER B 1 133 ? -21.312 -10.32 3.26 1 86.94 133 SER B O 1
ATOM 3485 N N . ILE B 1 134 ? -20.188 -9.164 1.82 1 86.44 134 ILE B N 1
ATOM 3486 C CA . ILE B 1 134 ? -21.422 -8.617 1.262 1 86.44 134 ILE B CA 1
ATOM 3487 C C . ILE B 1 134 ? -21.922 -9.523 0.132 1 86.44 134 ILE B C 1
ATOM 3489 O O . ILE B 1 134 ? -23.125 -9.594 -0.13 1 86.44 134 ILE B O 1
ATOM 3493 N N . SER B 1 135 ? -21.016 -10.195 -0.583 1 88.38 135 SER B N 1
ATOM 3494 C CA . SER B 1 135 ? -21.375 -10.984 -1.755 1 88.38 135 SER B CA 1
ATOM 3495 C C . SER B 1 135 ? -20.75 -12.375 -1.688 1 88.38 135 SER B C 1
ATOM 3497 O O . SER B 1 135 ? -19.641 -12.547 -1.194 1 88.38 135 SER B O 1
ATOM 3499 N N . PRO B 1 136 ? -21.547 -13.312 -2.164 1 92.62 136 PRO B N 1
ATOM 3500 C CA . PRO B 1 136 ? -20.969 -14.656 -2.262 1 92.62 136 PRO B CA 1
ATOM 3501 C C . PRO B 1 136 ? -19.953 -14.781 -3.398 1 92.62 136 PRO B C 1
ATOM 3503 O O . PRO B 1 136 ? -19.219 -15.766 -3.469 1 92.62 136 PRO B O 1
ATOM 3506 N N . GLU B 1 137 ? -20 -13.828 -4.293 1 95.75 137 GLU B N 1
ATOM 3507 C CA . GLU B 1 137 ? -19 -13.836 -5.363 1 95.75 137 GLU B CA 1
ATOM 3508 C C . GLU B 1 137 ? -17.641 -13.367 -4.855 1 95.75 137 GLU B C 1
ATOM 3510 O O . GLU B 1 137 ? -17.562 -12.43 -4.055 1 95.75 137 GLU B O 1
ATOM 3515 N N . PRO B 1 138 ? -16.688 -14.023 -5.336 1 98 138 PRO B N 1
ATOM 3516 C CA . PRO B 1 138 ? -15.367 -13.633 -4.84 1 98 138 PRO B CA 1
ATOM 3517 C C . PRO B 1 138 ? -14.977 -12.219 -5.258 1 98 138 PRO B C 1
ATOM 3519 O O . PRO B 1 138 ? -15.305 -11.781 -6.367 1 98 138 PRO B O 1
ATOM 3522 N N . LEU B 1 139 ? -14.305 -11.516 -4.383 1 97.5 139 LEU B N 1
ATOM 3523 C CA . LEU B 1 139 ? -13.695 -10.227 -4.688 1 97.5 139 LEU B CA 1
ATOM 3524 C C . LEU B 1 139 ? -12.5 -10.398 -5.613 1 97.5 139 LEU B C 1
ATOM 3526 O O . LEU B 1 139 ? -12.195 -9.516 -6.418 1 97.5 139 LEU B O 1
ATOM 3530 N N . LEU B 1 140 ? -11.836 -11.5 -5.469 1 97.62 140 LEU B N 1
ATOM 3531 C CA . LEU B 1 140 ? -10.609 -11.781 -6.199 1 97.62 140 LEU B CA 1
ATOM 3532 C C . LEU B 1 140 ? -10.398 -13.289 -6.355 1 97.62 140 LEU B C 1
ATOM 3534 O O . LEU B 1 140 ? -10.656 -14.055 -5.422 1 97.62 140 LEU B O 1
ATOM 3538 N N . THR B 1 141 ? -10.023 -13.695 -7.539 1 98.5 141 THR B N 1
ATOM 3539 C CA . THR B 1 141 ? -9.508 -15.047 -7.746 1 98.5 141 THR B CA 1
ATOM 3540 C C . THR B 1 141 ? -8.094 -14.992 -8.312 1 98.5 141 THR B C 1
ATOM 3542 O O . THR B 1 141 ? -7.719 -14.031 -8.984 1 98.5 141 THR B O 1
ATOM 3545 N N . HIS B 1 142 ? -7.367 -15.969 -7.98 1 97.69 142 HIS B N 1
ATOM 3546 C CA . HIS B 1 142 ? -5.969 -16.047 -8.375 1 97.69 142 HIS B CA 1
ATOM 3547 C C . HIS B 1 142 ? -5.57 -17.484 -8.711 1 97.69 142 HIS B C 1
ATOM 3549 O O . HIS B 1 142 ? -6.012 -18.422 -8.055 1 97.69 142 HIS B O 1
ATOM 3555 N N . LEU B 1 143 ? -4.852 -17.609 -9.797 1 97.81 143 LEU B N 1
ATOM 3556 C CA . LEU B 1 143 ? -4.262 -18.891 -10.211 1 97.81 143 LEU B CA 1
ATOM 3557 C C . LEU B 1 143 ? -2.787 -18.719 -10.555 1 97.81 143 LEU B C 1
ATOM 3559 O O . LEU B 1 143 ? -2.422 -17.797 -11.297 1 97.81 143 LEU B O 1
ATOM 3563 N N . ILE B 1 144 ? -1.996 -19.562 -9.906 1 94.06 144 ILE B N 1
ATOM 3564 C CA . ILE B 1 144 ? -0.561 -19.5 -10.156 1 94.06 144 ILE B CA 1
ATOM 3565 C C . ILE B 1 144 ? -0.034 -20.891 -10.516 1 94.06 144 ILE B C 1
ATOM 3567 O O . ILE B 1 144 ? -0.474 -21.891 -9.945 1 94.06 144 ILE B O 1
ATOM 3571 N N . GLN B 1 145 ? 0.872 -20.891 -11.5 1 94.44 145 GLN B N 1
ATOM 3572 C CA . GLN B 1 145 ? 1.537 -22.125 -11.922 1 94.44 145 GLN B CA 1
ATOM 3573 C C . GLN B 1 145 ? 3.025 -22.078 -11.594 1 94.44 145 GLN B C 1
ATOM 3575 O O . GLN B 1 145 ? 3.729 -21.156 -11.977 1 94.44 145 GLN B O 1
ATOM 3580 N N . PHE B 1 146 ? 3.402 -23.094 -10.875 1 90.94 146 PHE B N 1
ATOM 3581 C CA . PHE B 1 146 ? 4.812 -23.25 -10.539 1 90.94 146 PHE B CA 1
ATOM 3582 C C . PHE B 1 146 ? 5.449 -24.359 -11.359 1 90.94 146 PHE B C 1
ATOM 3584 O O . PHE B 1 146 ? 4.773 -25.328 -11.742 1 90.94 146 PHE B O 1
ATOM 3591 N N . VAL B 1 147 ? 6.703 -24.203 -11.57 1 90.5 147 VAL B N 1
ATOM 3592 C CA . VAL B 1 147 ? 7.52 -25.25 -12.164 1 90.5 147 VAL B CA 1
ATOM 3593 C C . VAL B 1 147 ? 8.68 -25.594 -11.227 1 90.5 147 VAL B C 1
ATOM 3595 O O . VAL B 1 147 ? 9.359 -24.703 -10.719 1 90.5 147 VAL B O 1
ATOM 3598 N N . SER B 1 148 ? 8.82 -26.859 -11 1 91.12 148 SER B N 1
ATOM 3599 C CA . SER B 1 148 ? 9.922 -27.359 -10.188 1 91.12 148 SER B CA 1
ATOM 3600 C C . SER B 1 148 ? 11.203 -27.484 -11.016 1 91.12 148 SER B C 1
ATOM 3602 O O . SER B 1 148 ? 11.227 -28.172 -12.031 1 91.12 148 SER B O 1
ATOM 3604 N N . ILE B 1 149 ? 12.203 -26.781 -10.5 1 88.56 149 ILE B N 1
ATOM 3605 C CA . ILE B 1 149 ? 13.477 -26.859 -11.211 1 88.56 149 ILE B CA 1
ATOM 3606 C C . ILE B 1 149 ? 14.586 -27.219 -10.234 1 88.56 149 ILE B C 1
ATOM 3608 O O . ILE B 1 149 ? 14.492 -26.938 -9.039 1 88.56 149 ILE B O 1
ATOM 3612 N N . ASP B 1 150 ? 15.562 -27.859 -10.773 1 89.94 150 ASP B N 1
ATOM 3613 C CA . ASP B 1 150 ? 16.766 -28.094 -9.984 1 89.94 150 ASP B CA 1
ATOM 3614 C C . ASP B 1 150 ? 17.469 -26.781 -9.641 1 89.94 150 ASP B C 1
ATOM 3616 O O . ASP B 1 150 ? 17.703 -25.953 -10.523 1 89.94 150 ASP B O 1
ATOM 3620 N N . THR B 1 151 ? 17.797 -26.641 -8.375 1 85.81 151 THR B N 1
ATOM 3621 C CA . THR B 1 151 ? 18.328 -25.375 -7.914 1 85.81 151 THR B CA 1
ATOM 3622 C C . THR B 1 151 ? 19.672 -25.094 -8.578 1 85.81 151 THR B C 1
ATOM 3624 O O . THR B 1 151 ? 19.984 -23.938 -8.891 1 85.81 151 THR B O 1
ATOM 3627 N N . GLU B 1 152 ? 20.438 -26 -8.844 1 87.5 152 GLU B N 1
ATOM 3628 C CA . GLU B 1 152 ? 21.797 -25.828 -9.375 1 87.5 152 GLU B CA 1
ATOM 3629 C C . GLU B 1 152 ? 21.781 -25.75 -10.898 1 87.5 152 GLU B C 1
ATOM 3631 O O . GLU B 1 152 ? 22.375 -24.828 -11.477 1 87.5 152 GLU B O 1
ATOM 3636 N N . THR B 1 153 ? 21.109 -26.609 -11.547 1 90.19 153 THR B N 1
ATOM 3637 C CA . THR B 1 153 ? 21.172 -26.719 -13 1 90.19 153 THR B CA 1
ATOM 3638 C C . THR B 1 153 ? 20.094 -25.859 -13.656 1 90.19 153 THR B C 1
ATOM 3640 O O . THR B 1 153 ? 20.172 -25.578 -14.859 1 90.19 153 THR B O 1
ATOM 3643 N N . ARG B 1 154 ? 19.062 -25.594 -12.875 1 84.88 154 ARG B N 1
ATOM 3644 C CA . ARG B 1 154 ? 17.922 -24.781 -13.312 1 84.88 154 ARG B CA 1
ATOM 3645 C C . ARG B 1 154 ? 17.094 -25.516 -14.352 1 84.88 154 ARG B C 1
ATOM 3647 O O . ARG B 1 154 ? 16.359 -24.891 -15.117 1 84.88 154 ARG B O 1
ATOM 3654 N N . LYS B 1 155 ? 17.281 -26.781 -14.406 1 90.62 155 LYS B N 1
ATOM 3655 C CA . LYS B 1 155 ? 16.469 -27.609 -15.281 1 90.62 155 LYS B CA 1
ATOM 3656 C C . LYS B 1 155 ? 15.25 -28.172 -14.547 1 90.62 155 LYS B C 1
ATOM 3658 O O . LYS B 1 155 ? 15.273 -28.328 -13.328 1 90.62 155 LYS B O 1
ATOM 3663 N N . PRO B 1 156 ? 14.203 -28.453 -15.367 1 92.56 156 PRO B N 1
ATOM 3664 C CA . PRO B 1 156 ? 13.016 -29.031 -14.734 1 92.56 156 PRO B CA 1
ATOM 3665 C C . PRO B 1 156 ? 13.32 -30.312 -13.961 1 92.56 156 PRO B C 1
ATOM 3667 O O . PRO B 1 156 ? 14.117 -31.141 -14.406 1 92.56 156 PRO B O 1
ATOM 3670 N N . MET B 1 157 ? 12.734 -30.422 -12.789 1 94.31 157 MET B N 1
ATOM 3671 C CA . MET B 1 157 ? 12.93 -31.562 -11.898 1 94.31 157 MET B CA 1
ATOM 3672 C C . MET B 1 157 ? 11.594 -32.156 -11.445 1 94.31 157 MET B C 1
ATOM 3674 O O . MET B 1 157 ? 10.797 -31.438 -10.828 1 94.31 157 MET B O 1
ATOM 3678 N N . PRO B 1 158 ? 11.359 -33.406 -11.742 1 95.94 158 PRO B N 1
ATOM 3679 C CA . PRO B 1 158 ? 10.094 -34.031 -11.336 1 95.94 158 PRO B CA 1
ATOM 3680 C C . PRO B 1 158 ? 9.914 -34.062 -9.82 1 95.94 158 PRO B C 1
ATOM 3682 O O . PRO B 1 158 ? 10.898 -34.188 -9.086 1 95.94 158 PRO B O 1
ATOM 3685 N N . PHE B 1 159 ? 8.664 -34.062 -9.43 1 95.12 159 PHE B N 1
ATOM 3686 C CA . PHE B 1 159 ? 8.367 -34.25 -8.016 1 95.12 159 PHE B CA 1
ATOM 3687 C C . PHE B 1 159 ? 8.594 -35.719 -7.613 1 95.12 159 PHE B C 1
ATOM 3689 O O . PHE B 1 159 ? 8.461 -36.625 -8.438 1 95.12 159 PHE B O 1
ATOM 3696 N N . PRO B 1 160 ? 8.961 -35.844 -6.332 1 93.12 160 PRO B N 1
ATOM 3697 C CA . PRO B 1 160 ? 9.148 -37.219 -5.887 1 93.12 160 PRO B CA 1
ATOM 3698 C C . PRO B 1 160 ? 7.84 -38.031 -5.859 1 93.12 160 PRO B C 1
ATOM 3700 O O . PRO B 1 160 ? 6.762 -37.438 -5.746 1 93.12 160 PRO B O 1
ATOM 3703 N N . ASP B 1 161 ? 7.961 -39.344 -5.844 1 93.75 161 ASP B N 1
ATOM 3704 C CA . ASP B 1 161 ? 6.812 -40.219 -5.93 1 93.75 161 ASP B CA 1
ATOM 3705 C C . ASP B 1 161 ? 5.859 -40 -4.758 1 93.75 161 ASP B C 1
ATOM 3707 O O . ASP B 1 161 ? 4.637 -40.031 -4.93 1 93.75 161 ASP B O 1
ATOM 3711 N N . TRP B 1 162 ? 6.422 -39.844 -3.617 1 91.25 162 TRP B N 1
ATOM 3712 C CA . TRP B 1 162 ? 5.555 -39.719 -2.451 1 91.25 162 TRP B CA 1
ATOM 3713 C C . TRP B 1 162 ? 4.652 -38.5 -2.59 1 91.25 162 TRP B C 1
ATOM 3715 O O . TRP B 1 162 ? 3.486 -38.531 -2.191 1 91.25 162 TRP B O 1
ATOM 3725 N N . PHE B 1 163 ? 5.223 -37.438 -3.113 1 92.56 163 PHE B N 1
ATOM 3726 C CA . PHE B 1 163 ? 4.5 -36.219 -3.318 1 92.56 163 PHE B CA 1
ATOM 3727 C C . PHE B 1 163 ? 3.385 -36.375 -4.344 1 92.56 163 PHE B C 1
ATOM 3729 O O . PHE B 1 163 ? 2.238 -36 -4.098 1 92.56 163 PHE B O 1
ATOM 3736 N N . MET B 1 164 ? 3.732 -37.031 -5.41 1 94.12 164 MET B N 1
ATOM 3737 C CA . MET B 1 164 ? 2.758 -37.312 -6.461 1 94.12 164 MET B CA 1
ATOM 3738 C C . MET B 1 164 ? 1.631 -38.219 -5.945 1 94.12 164 MET B C 1
ATOM 3740 O O . MET B 1 164 ? 0.456 -37.938 -6.199 1 94.12 164 MET B O 1
ATOM 3744 N N . ASN B 1 165 ? 1.986 -39.156 -5.246 1 93.31 165 ASN B N 1
ATOM 3745 C CA . ASN B 1 165 ? 1.011 -40.094 -4.715 1 93.31 165 ASN B CA 1
ATOM 3746 C C . ASN B 1 165 ? 0.057 -39.406 -3.732 1 93.31 165 ASN B C 1
ATOM 3748 O O . ASN B 1 165 ? -1.13 -39.75 -3.688 1 93.31 165 ASN B O 1
ATOM 3752 N N . LYS B 1 166 ? 0.614 -38.531 -3.082 1 91.31 166 LYS B N 1
ATOM 3753 C CA . LYS B 1 166 ? -0.171 -37.906 -2.035 1 91.31 166 LYS B CA 1
ATOM 3754 C C . LYS B 1 166 ? -1.126 -36.844 -2.623 1 91.31 166 LYS B C 1
ATOM 3756 O O . LYS B 1 166 ? -2.277 -36.75 -2.195 1 91.31 166 LYS B O 1
ATOM 3761 N N . TYR B 1 167 ? -0.676 -36.125 -3.592 1 94.25 167 TYR B N 1
ATOM 3762 C CA . TYR B 1 167 ? -1.385 -34.875 -3.873 1 94.25 167 TYR B CA 1
ATOM 3763 C C . TYR B 1 167 ? -2.121 -34.969 -5.207 1 94.25 167 TYR B C 1
ATOM 3765 O O . TYR B 1 167 ? -3.057 -34.188 -5.453 1 94.25 167 TYR B O 1
ATOM 3773 N N . THR B 1 168 ? -1.798 -35.812 -6.109 1 95 168 THR B N 1
ATOM 3774 C CA . THR B 1 168 ? -2.377 -35.812 -7.449 1 95 168 THR B CA 1
ATOM 3775 C C . THR B 1 168 ? -3.889 -36.031 -7.379 1 95 168 THR B C 1
ATOM 3777 O O . THR B 1 168 ? -4.633 -35.438 -8.172 1 95 168 THR B O 1
ATOM 3780 N N . LYS B 1 169 ? -4.375 -36.75 -6.438 1 95 169 LYS B N 1
ATOM 3781 C CA . LYS B 1 169 ? -5.801 -37.062 -6.352 1 95 169 LYS B CA 1
ATOM 3782 C C . LYS B 1 169 ? -6.555 -36 -5.586 1 95 169 LYS B C 1
ATOM 3784 O O . LYS B 1 169 ? -7.777 -36.031 -5.461 1 95 169 LYS B O 1
ATOM 3789 N N . GLN B 1 170 ? -5.82 -35.031 -5.121 1 95.56 170 GLN B N 1
ATOM 3790 C CA . GLN B 1 170 ? -6.434 -34 -4.297 1 95.56 170 GLN B CA 1
ATOM 3791 C C . GLN B 1 170 ? -6.551 -32.688 -5.066 1 95.56 170 GLN B C 1
ATOM 3793 O O . GLN B 1 170 ? -6.809 -31.625 -4.477 1 95.56 170 GLN B O 1
ATOM 3798 N N . CYS B 1 171 ? -6.375 -32.75 -6.379 1 97.44 171 CYS B N 1
ATOM 3799 C CA . CYS B 1 171 ? -6.355 -31.578 -7.227 1 97.44 171 CYS B CA 1
ATOM 3800 C C . CYS B 1 171 ? -7.77 -31.172 -7.629 1 97.44 171 CYS B C 1
ATOM 3802 O O . CYS B 1 171 ? -8.648 -32.031 -7.758 1 97.44 171 CYS B O 1
ATOM 3804 N N . SER B 1 172 ? -7.938 -29.828 -7.84 1 97.94 172 SER B N 1
ATOM 3805 C CA . SER B 1 172 ? -9.234 -29.312 -8.25 1 97.94 172 SER B CA 1
ATOM 3806 C C . SER B 1 172 ? -9.32 -29.156 -9.766 1 97.94 172 SER B C 1
ATOM 3808 O O . SER B 1 172 ? -10.398 -28.953 -10.312 1 97.94 172 SER B O 1
ATOM 3810 N N . MET B 1 173 ? -8.203 -29.203 -10.453 1 97.5 173 MET B N 1
ATOM 3811 C CA . MET B 1 173 ? -8.133 -28.984 -11.898 1 97.5 173 MET B CA 1
ATOM 3812 C C . MET B 1 173 ? -7.602 -30.234 -12.609 1 97.5 173 MET B C 1
ATOM 3814 O O . MET B 1 173 ? -6.836 -31 -12.023 1 97.5 173 MET B O 1
ATOM 3818 N N . GLU B 1 174 ? -7.961 -30.328 -13.836 1 95 174 GLU B N 1
ATOM 3819 C CA . GLU B 1 174 ? -7.574 -31.516 -14.617 1 95 174 GLU B CA 1
ATOM 3820 C C . GLU B 1 174 ? -6.258 -31.281 -15.352 1 95 174 GLU B C 1
ATOM 3822 O O . GLU B 1 174 ? -5.621 -32.219 -15.812 1 95 174 GLU B O 1
ATOM 3827 N N . ALA B 1 175 ? -5.992 -30.078 -15.5 1 96.31 175 ALA B N 1
ATOM 3828 C CA . ALA B 1 175 ? -4.777 -29.734 -16.234 1 96.31 175 ALA B CA 1
ATOM 3829 C C . ALA B 1 175 ? -4.094 -28.516 -15.633 1 96.31 175 ALA B C 1
ATOM 3831 O O . ALA B 1 175 ? -4.684 -27.797 -14.812 1 96.31 175 ALA B O 1
ATOM 3832 N N . GLY B 1 176 ? -2.797 -28.406 -16.031 1 96.5 176 GLY B N 1
ATOM 3833 C CA . GLY B 1 176 ? -2.049 -27.234 -15.586 1 96.5 176 GLY B CA 1
ATOM 3834 C C . GLY B 1 176 ? -2.557 -25.938 -16.188 1 96.5 176 GLY B C 1
ATOM 3835 O O . GLY B 1 176 ? -3.404 -25.953 -17.078 1 96.5 176 GLY B O 1
ATOM 3836 N N . PHE B 1 177 ? -2.092 -24.859 -15.609 1 96.81 177 PHE B N 1
ATOM 3837 C CA . PHE B 1 177 ? -2.445 -23.516 -16.016 1 96.81 177 PHE B CA 1
ATOM 3838 C C . PHE B 1 177 ? -1.293 -22.844 -16.75 1 96.81 177 PHE B C 1
ATOM 3840 O O . PHE B 1 177 ? -0.135 -22.969 -16.344 1 96.81 177 PHE B O 1
ATOM 3847 N N . ARG B 1 178 ? -1.649 -22.266 -17.891 1 96.62 178 ARG B N 1
ATOM 3848 C CA . ARG B 1 178 ? -0.596 -21.609 -18.656 1 96.62 178 ARG B CA 1
ATOM 3849 C C . ARG B 1 178 ? -1.098 -20.312 -19.281 1 96.62 178 ARG B C 1
ATOM 3851 O O . ARG B 1 178 ? -2.148 -20.297 -19.938 1 96.62 178 ARG B O 1
ATOM 3858 N N . VAL B 1 179 ? -0.323 -19.234 -19.016 1 96.25 179 VAL B N 1
ATOM 3859 C CA . VAL B 1 179 ? -0.507 -17.984 -19.75 1 96.25 179 VAL B CA 1
ATOM 3860 C C . VAL B 1 179 ? 0.446 -17.938 -20.938 1 96.25 179 VAL B C 1
ATOM 3862 O O . VAL B 1 179 ? 1.661 -18.078 -20.781 1 96.25 179 VAL B O 1
ATOM 3865 N N . GLU B 1 180 ? -0.089 -17.719 -22.109 1 96.75 180 GLU B N 1
ATOM 3866 C CA . GLU B 1 180 ? 0.72 -17.734 -23.312 1 96.75 180 GLU B CA 1
ATOM 3867 C C . GLU B 1 180 ? 1.396 -16.391 -23.547 1 96.75 180 GLU B C 1
ATOM 3869 O O . GLU B 1 180 ? 0.83 -15.344 -23.234 1 96.75 180 GLU B O 1
ATOM 3874 N N . THR B 1 181 ? 2.59 -16.578 -24.109 1 95.88 181 THR B N 1
ATOM 3875 C CA . THR B 1 181 ? 3.242 -15.359 -24.562 1 95.88 181 THR B CA 1
ATOM 3876 C C . THR B 1 181 ? 2.512 -14.773 -25.766 1 95.88 181 THR B C 1
ATOM 3878 O O . THR B 1 181 ? 1.714 -15.461 -26.406 1 95.88 181 THR B O 1
ATOM 3881 N N . PHE B 1 182 ? 2.736 -13.531 -26.016 1 96.25 182 PHE B N 1
ATOM 3882 C CA . PHE B 1 182 ? 2.148 -12.859 -27.156 1 96.25 182 PHE B CA 1
ATOM 3883 C C . PHE B 1 182 ? 3.188 -12 -27.875 1 96.25 182 PHE B C 1
ATOM 3885 O O . PHE B 1 182 ? 4.176 -11.578 -27.266 1 96.25 182 PHE B O 1
ATOM 3892 N N . PRO B 1 183 ? 2.98 -11.812 -29.156 1 95.31 183 PRO B N 1
ATOM 3893 C CA . PRO B 1 183 ? 3.969 -11.031 -29.906 1 95.31 183 PRO B CA 1
ATOM 3894 C C . PRO B 1 183 ? 3.973 -9.555 -29.516 1 95.31 183 PRO B C 1
ATOM 3896 O O . PRO B 1 183 ? 2.914 -8.977 -29.266 1 95.31 183 PRO B O 1
ATOM 3899 N N . ARG B 1 184 ? 5.117 -9.016 -29.453 1 93.44 184 ARG B N 1
ATOM 3900 C CA . ARG B 1 184 ? 5.285 -7.582 -29.25 1 93.44 184 ARG B CA 1
ATOM 3901 C C . ARG B 1 184 ? 5.379 -6.852 -30.578 1 93.44 184 ARG B C 1
ATOM 3903 O O . ARG B 1 184 ? 6.156 -7.238 -31.453 1 93.44 184 ARG B O 1
ATOM 3910 N N . PRO B 1 185 ? 4.684 -5.758 -30.734 1 93.62 185 PRO B N 1
ATOM 3911 C CA . PRO B 1 185 ? 4.859 -4.973 -31.953 1 93.62 185 PRO B CA 1
ATOM 3912 C C . PRO B 1 185 ? 6.199 -4.238 -32 1 93.62 185 PRO B C 1
ATOM 3914 O O . PRO B 1 185 ? 6.879 -4.129 -30.984 1 93.62 185 PRO B O 1
ATOM 3917 N N . ALA B 1 186 ? 6.484 -3.766 -33.188 1 92.38 186 ALA B N 1
ATOM 3918 C CA . ALA B 1 186 ? 7.754 -3.078 -33.406 1 92.38 186 ALA B CA 1
ATOM 3919 C C . ALA B 1 186 ? 7.781 -1.741 -32.656 1 92.38 186 ALA B C 1
ATOM 3921 O O . ALA B 1 186 ? 8.812 -1.353 -32.094 1 92.38 186 ALA B O 1
ATOM 3922 N N . LYS B 1 187 ? 6.676 -1.087 -32.656 1 89.06 187 LYS B N 1
ATOM 3923 C CA . LYS B 1 187 ? 6.605 0.222 -32.031 1 89.06 187 LYS B CA 1
ATOM 3924 C C . LYS B 1 187 ? 5.883 0.139 -30.672 1 89.06 187 LYS B C 1
ATOM 3926 O O . LYS B 1 187 ? 4.707 -0.226 -30.625 1 89.06 187 LYS B O 1
ATOM 3931 N N . THR B 1 188 ? 6.621 0.417 -29.625 1 88.31 188 THR B N 1
ATOM 3932 C CA . THR B 1 188 ? 6.086 0.452 -28.281 1 88.31 188 THR B CA 1
ATOM 3933 C C . THR B 1 188 ? 6.664 1.632 -27.5 1 88.31 188 THR B C 1
ATOM 3935 O O . THR B 1 188 ? 7.637 2.254 -27.938 1 88.31 188 THR B O 1
ATOM 3938 N N . PHE B 1 189 ? 5.945 2.025 -26.531 1 80.56 189 PHE B N 1
ATOM 3939 C CA . PHE B 1 189 ? 6.594 2.887 -25.547 1 80.56 189 PHE B CA 1
ATOM 3940 C C . PHE B 1 189 ? 7.598 2.098 -24.719 1 80.56 189 PHE B C 1
ATOM 3942 O O . PHE B 1 189 ? 7.242 1.106 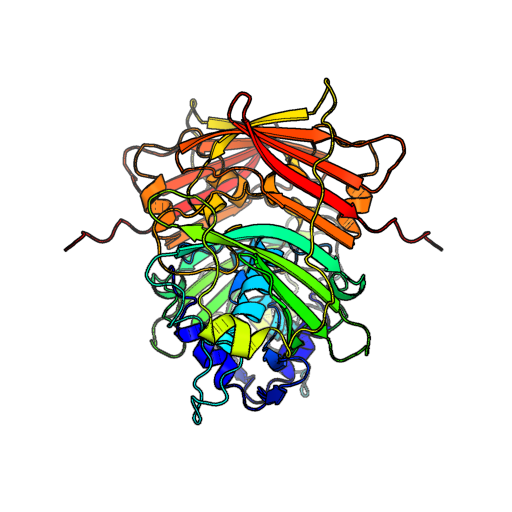-24.078 1 80.56 189 PHE B O 1
ATOM 3949 N N . MET B 1 190 ? 8.844 2.537 -24.812 1 81.19 190 MET B N 1
ATOM 3950 C CA . MET B 1 190 ? 9.883 1.755 -24.156 1 81.19 190 MET B CA 1
ATOM 3951 C C . MET B 1 190 ? 10.594 2.58 -23.094 1 81.19 190 MET B C 1
ATOM 3953 O O . MET B 1 190 ? 10.898 3.754 -23.312 1 81.19 190 MET B O 1
ATOM 3957 N N . GLN B 1 191 ? 10.727 1.981 -21.969 1 72.38 191 GLN B N 1
ATOM 3958 C CA . GLN B 1 191 ? 11.539 2.559 -20.906 1 72.38 191 GLN B CA 1
ATOM 3959 C C . GLN B 1 191 ? 12.633 1.591 -20.453 1 72.38 191 GLN B C 1
ATOM 3961 O O . GLN B 1 191 ? 12.359 0.421 -20.188 1 72.38 191 GLN B O 1
ATOM 3966 N N . ARG B 1 192 ? 13.922 2.068 -20.5 1 79.44 192 ARG B N 1
ATOM 3967 C CA . ARG B 1 192 ? 15.047 1.281 -20 1 79.44 192 ARG B CA 1
ATOM 3968 C C . ARG B 1 192 ? 15.305 1.559 -18.531 1 79.44 192 ARG B C 1
ATOM 3970 O O . ARG B 1 192 ? 15.258 2.711 -18.094 1 79.44 192 ARG B O 1
ATOM 3977 N N . ARG B 1 193 ? 15.43 0.494 -17.719 1 70.69 193 ARG B N 1
ATOM 3978 C CA . ARG B 1 193 ? 15.695 0.681 -16.297 1 70.69 193 ARG B CA 1
ATOM 3979 C C . ARG B 1 193 ? 16.594 -0.425 -15.75 1 70.69 193 ARG B C 1
ATOM 3981 O O . ARG B 1 193 ? 16.719 -1.486 -16.359 1 70.69 193 ARG B O 1
ATOM 3988 N N . GLU B 1 194 ? 17.219 -0.071 -14.703 1 69.56 194 GLU B N 1
ATOM 3989 C CA . GLU B 1 194 ? 17.969 -1.079 -13.961 1 69.56 194 GLU B CA 1
ATOM 3990 C C . GLU B 1 194 ? 17.078 -1.808 -12.961 1 69.56 194 GLU B C 1
ATOM 3992 O O . GLU B 1 194 ? 16.312 -1.175 -12.219 1 69.56 194 GLU B O 1
ATOM 3997 N N . GLN B 1 195 ? 17.125 -3.043 -13.156 1 65.38 195 GLN B N 1
ATOM 3998 C CA . GLN B 1 195 ? 16.328 -3.854 -12.242 1 65.38 195 GLN B CA 1
ATOM 3999 C C . GLN B 1 195 ? 16.859 -3.785 -10.82 1 65.38 195 GLN B C 1
ATOM 4001 O O . GLN B 1 195 ? 18.031 -4.117 -10.578 1 65.38 195 GLN B O 1
ATOM 4006 N N . LYS B 1 196 ? 15.93 -3.221 -9.961 1 54.84 196 LYS B N 1
ATOM 4007 C CA . LYS B 1 196 ? 16.328 -3.119 -8.555 1 54.84 196 LYS B CA 1
ATOM 4008 C C . LYS B 1 196 ? 15.766 -4.285 -7.746 1 54.84 196 LYS B C 1
ATOM 4010 O O . LYS B 1 196 ? 14.789 -4.922 -8.148 1 54.84 196 LYS B O 1
ATOM 4015 N N . TRP B 1 197 ? 16.516 -4.57 -6.684 1 46.12 197 TRP B N 1
ATOM 4016 C CA . TRP B 1 197 ? 16.203 -5.727 -5.848 1 46.12 197 TRP B CA 1
ATOM 4017 C C . TRP B 1 197 ? 14.75 -5.695 -5.387 1 46.12 197 TRP B C 1
ATOM 4019 O O . TRP B 1 197 ? 14.078 -6.73 -5.355 1 46.12 197 TRP B O 1
ATOM 4029 N N . GLU B 1 198 ? 14.281 -4.48 -4.926 1 45.91 198 GLU B N 1
ATOM 4030 C CA . GLU B 1 198 ? 12.953 -4.34 -4.344 1 45.91 198 GLU B CA 1
ATOM 4031 C C . GLU B 1 198 ? 11.875 -4.852 -5.297 1 45.91 198 GLU B C 1
ATOM 4033 O O . GLU B 1 198 ? 10.828 -5.332 -4.859 1 45.91 198 GLU B O 1
ATOM 4038 N N . GLN B 1 199 ? 12.234 -4.59 -6.562 1 41.12 199 GLN B N 1
ATOM 4039 C CA . GLN B 1 199 ? 11.258 -4.879 -7.605 1 41.12 199 GLN B CA 1
ATOM 4040 C C . GLN B 1 199 ? 11.305 -6.348 -8.016 1 41.12 199 GLN B C 1
ATOM 4042 O O . GLN B 1 199 ? 10.375 -6.855 -8.633 1 41.12 199 GLN B O 1
ATOM 4047 N N . VAL B 1 200 ? 12.398 -6.906 -7.465 1 35.09 200 VAL B N 1
ATOM 4048 C CA . VAL B 1 200 ? 12.648 -8.281 -7.879 1 35.09 200 VAL B CA 1
ATOM 4049 C C . VAL B 1 200 ? 11.773 -9.234 -7.062 1 35.09 200 VAL B C 1
ATOM 4051 O O . VAL B 1 200 ? 11.32 -10.266 -7.57 1 35.09 200 VAL B O 1
ATOM 4054 N N . GLN B 1 201 ? 11.484 -8.828 -5.734 1 38.94 201 GLN B N 1
ATOM 4055 C CA . GLN B 1 201 ? 10.945 -9.836 -4.832 1 38.94 201 GLN B CA 1
ATOM 4056 C C . GLN B 1 201 ? 9.461 -10.078 -5.094 1 38.94 201 GLN B C 1
ATOM 4058 O O . GLN B 1 201 ? 8.969 -11.195 -4.93 1 38.94 201 GLN B O 1
ATOM 4063 N N . HIS B 1 202 ? 8.664 -8.953 -4.949 1 37.25 202 HIS B N 1
ATOM 4064 C CA . HIS B 1 202 ? 7.234 -9.219 -4.879 1 37.25 202 HIS B CA 1
ATOM 4065 C C . HIS B 1 202 ? 6.77 -10.055 -6.07 1 37.25 202 HIS B C 1
ATOM 4067 O O . HIS B 1 202 ? 5.648 -10.562 -6.078 1 37.25 202 HIS B O 1
ATOM 4073 N N . MET B 1 203 ? 7.289 -9.711 -7.051 1 32.81 203 MET B N 1
ATOM 4074 C CA . MET B 1 203 ? 7.004 -10.688 -8.094 1 32.81 203 MET B CA 1
ATOM 4075 C C . MET B 1 203 ? 7.258 -12.102 -7.598 1 32.81 203 MET B C 1
ATOM 4077 O O . MET B 1 203 ? 6.965 -13.078 -8.297 1 32.81 203 MET B O 1
ATOM 4081 N N . ASN B 1 204 ? 8.188 -12.18 -6.648 1 30.89 204 ASN B N 1
ATOM 4082 C CA . ASN B 1 204 ? 8.367 -13.484 -6.027 1 30.89 204 ASN B CA 1
ATOM 4083 C C . ASN B 1 204 ? 7.199 -13.844 -5.117 1 30.89 204 ASN B C 1
ATOM 4085 O O . ASN B 1 204 ? 7.211 -13.531 -3.926 1 30.89 204 ASN B O 1
ATOM 4089 N N . CYS B 1 205 ? 6.07 -13.367 -5.289 1 30.84 205 CYS B N 1
ATOM 4090 C CA . CYS B 1 205 ? 5.016 -13.93 -4.457 1 30.84 205 CYS B CA 1
ATOM 4091 C C . CYS B 1 205 ? 5.523 -15.133 -3.666 1 30.84 205 CYS B C 1
ATOM 4093 O O . CYS B 1 205 ? 5.324 -15.211 -2.453 1 30.84 205 CYS B O 1
ATOM 4095 N N . GLY B 1 206 ? 5.059 -16.312 -4.066 1 28.59 206 GLY B N 1
ATOM 4096 C CA . GLY B 1 206 ? 5.121 -17.484 -3.217 1 28.59 206 GLY B CA 1
ATOM 4097 C C . GLY B 1 206 ? 6.496 -17.719 -2.617 1 28.59 206 GLY B C 1
ATOM 4098 O O . GLY B 1 206 ? 6.613 -18.078 -1.446 1 28.59 206 GLY B O 1
ATOM 4099 N N . LEU B 1 207 ? 7.355 -18.406 -3.443 1 28.95 207 LEU B N 1
ATOM 4100 C CA . LEU B 1 207 ? 8.125 -19.578 -3.037 1 28.95 207 LEU B CA 1
ATOM 4101 C C . LEU B 1 207 ? 9.266 -19.188 -2.105 1 28.95 207 LEU B C 1
ATOM 4103 O O . LEU B 1 207 ? 9.68 -18.031 -2.08 1 28.95 207 LEU B O 1
ATOM 4107 N N . SER B 1 208 ? 10.023 -20.281 -1.705 1 28.47 208 SER B N 1
ATOM 4108 C CA . SER B 1 208 ? 10.977 -20.688 -0.677 1 28.47 208 SER B CA 1
ATOM 4109 C C . SER B 1 208 ? 12.109 -19.688 -0.53 1 28.47 208 SER B C 1
ATOM 4111 O O . SER B 1 208 ? 12.328 -18.859 -1.413 1 28.47 208 SER B O 1
ATOM 4113 N N . ASN B 1 209 ? 13.148 -20 0.172 1 28.23 209 ASN B N 1
ATOM 4114 C CA . ASN B 1 209 ? 14.469 -19.828 0.76 1 28.23 209 ASN B CA 1
ATOM 4115 C C . ASN B 1 209 ? 15.422 -19.125 -0.198 1 28.23 209 ASN B C 1
ATOM 4117 O O . ASN B 1 209 ? 16.562 -18.828 0.161 1 28.23 209 ASN B O 1
ATOM 4121 N N . SER B 1 210 ? 15.727 -19.781 -1.394 1 28.47 210 SER B N 1
ATOM 4122 C CA . SER B 1 210 ? 17.016 -19.562 -2.037 1 28.47 210 SER B CA 1
ATOM 4123 C C . SER B 1 210 ? 17.094 -18.172 -2.666 1 28.47 210 SER B C 1
ATOM 4125 O O . SER B 1 210 ? 16.062 -17.547 -2.934 1 28.47 210 SER B O 1
ATOM 4127 N N . GLY B 1 211 ? 18.312 -17.656 -2.945 1 28.38 211 GLY B N 1
ATOM 4128 C CA . GLY B 1 211 ? 19.094 -16.609 -3.582 1 28.38 211 GLY B CA 1
ATOM 4129 C C . GLY B 1 211 ? 18.422 -16.031 -4.812 1 28.38 211 GLY B C 1
ATOM 4130 O O . GLY B 1 211 ? 18.844 -15.008 -5.344 1 28.38 211 GLY B O 1
ATOM 4131 N N . SER B 1 212 ? 17.953 -16.984 -5.684 1 28.69 212 SER B N 1
ATOM 4132 C CA . SER B 1 212 ? 17.688 -16.453 -7.016 1 28.69 212 SER B CA 1
ATOM 4133 C C . SER B 1 212 ? 16.391 -15.648 -7.051 1 28.69 212 SER B C 1
ATOM 4135 O O . SER B 1 212 ? 15.312 -16.219 -7.195 1 28.69 212 SER B O 1
ATOM 4137 N N . GLN B 1 213 ? 16.188 -14.836 -6.215 1 31.66 213 GLN B N 1
ATOM 4138 C CA . GLN B 1 213 ? 15.039 -13.945 -6.215 1 31.66 213 GLN B CA 1
ATOM 4139 C C . GLN B 1 213 ? 14.805 -13.359 -7.602 1 31.66 213 GLN B C 1
ATOM 4141 O O . GLN B 1 213 ? 15.656 -12.648 -8.133 1 31.66 213 GLN B O 1
ATOM 4146 N N . GLU B 1 214 ? 14.203 -14.266 -8.445 1 30.22 214 GLU B N 1
ATOM 4147 C CA . GLU B 1 214 ? 13.836 -13.836 -9.789 1 30.22 214 GLU B CA 1
ATOM 4148 C C . GLU B 1 214 ? 13.031 -12.539 -9.75 1 30.22 214 GLU B C 1
ATOM 4150 O O . GLU B 1 214 ? 12.211 -12.336 -8.859 1 30.22 214 GLU B O 1
ATOM 4155 N N . SER B 1 215 ? 13.531 -11.539 -10.336 1 32.03 215 SER B N 1
ATOM 4156 C CA . SER B 1 215 ? 13.188 -10.164 -10.672 1 32.03 215 SER B CA 1
ATOM 4157 C C . SER B 1 215 ? 11.844 -10.078 -11.383 1 32.03 215 SER B C 1
ATOM 4159 O O . SER B 1 215 ? 11.672 -10.656 -12.461 1 32.03 215 SER B O 1
ATOM 4161 N N . VAL B 1 216 ? 10.742 -10.469 -10.695 1 34.28 216 VAL B N 1
ATOM 4162 C CA . VAL B 1 216 ? 9.641 -10.047 -11.555 1 34.28 216 VAL B CA 1
ATOM 4163 C C . VAL B 1 216 ? 9.609 -8.516 -11.648 1 34.28 216 VAL B C 1
ATOM 4165 O O . VAL B 1 216 ? 9.891 -7.824 -10.672 1 34.28 216 VAL B O 1
ATOM 4168 N N . VAL B 1 217 ? 9.656 -8.016 -12.781 1 37.56 217 VAL B N 1
ATOM 4169 C CA . VAL B 1 217 ? 9.641 -6.625 -13.211 1 37.56 217 VAL B CA 1
ATOM 4170 C C . VAL B 1 217 ? 8.5 -5.883 -12.516 1 37.56 217 VAL B C 1
ATOM 4172 O O . VAL B 1 217 ? 7.375 -6.387 -12.445 1 37.56 217 VAL B O 1
ATOM 4175 N N . PRO B 1 218 ? 8.836 -5.109 -11.648 1 39.91 218 PRO B N 1
ATOM 4176 C CA . PRO B 1 218 ? 7.816 -4.246 -11.047 1 39.91 218 PRO B CA 1
ATOM 4177 C C . PRO B 1 218 ? 6.801 -3.727 -12.062 1 39.91 218 PRO B C 1
ATOM 4179 O O . PRO B 1 218 ? 7.109 -2.811 -12.828 1 39.91 218 PRO B O 1
ATOM 4182 N N . VAL B 1 219 ? 5.793 -4.461 -12.359 1 40.91 219 VAL B N 1
ATOM 4183 C CA . VAL B 1 219 ? 4.711 -4.145 -13.281 1 40.91 219 VAL B CA 1
ATOM 4184 C C . VAL B 1 219 ? 4.23 -2.713 -13.047 1 40.91 219 VAL B C 1
ATOM 4186 O O . VAL B 1 219 ? 3.906 -1.996 -13.992 1 40.91 219 VAL B O 1
ATOM 4189 N N . PRO B 1 220 ? 4.008 -2.391 -11.766 1 42.34 220 PRO B N 1
ATOM 4190 C CA . PRO B 1 220 ? 3.193 -1.202 -11.492 1 42.34 220 PRO B CA 1
ATOM 4191 C C . PRO B 1 220 ? 3.779 0.066 -12.109 1 42.34 220 PRO B C 1
ATOM 4193 O O . PRO B 1 220 ? 3.033 0.973 -12.492 1 42.34 220 PRO B O 1
ATOM 4196 N N . GLN B 1 221 ? 5.191 0.101 -12.094 1 44.28 221 GLN B N 1
ATOM 4197 C CA . GLN B 1 221 ? 5.703 1.385 -12.562 1 44.28 221 GLN B CA 1
ATOM 4198 C C . GLN B 1 221 ? 5.344 1.622 -14.023 1 44.28 221 GLN B C 1
ATOM 4200 O O . GLN B 1 221 ? 5.316 2.766 -14.484 1 44.28 221 GLN B O 1
ATOM 4205 N N . ILE B 1 222 ? 5.102 0.586 -14.648 1 42 222 ILE B N 1
ATOM 4206 C CA . ILE B 1 222 ? 4.781 0.671 -16.062 1 42 222 ILE B CA 1
ATOM 4207 C C . ILE B 1 222 ? 3.461 1.415 -16.25 1 42 222 ILE B C 1
ATOM 4209 O O . ILE B 1 222 ? 3.314 2.205 -17.188 1 42 222 ILE B O 1
ATOM 4213 N N . THR B 1 223 ? 2.531 0.958 -15.391 1 43.25 223 THR B N 1
ATOM 4214 C CA . THR B 1 223 ? 1.237 1.58 -15.648 1 43.25 223 THR B CA 1
ATOM 4215 C C . THR B 1 223 ? 1.287 3.076 -15.352 1 43.25 223 THR B C 1
ATOM 4217 O O . THR B 1 223 ? 0.538 3.857 -15.938 1 43.25 223 THR B O 1
ATOM 4220 N N . LYS B 1 224 ? 2.135 3.268 -14.453 1 45.53 224 LYS B N 1
ATOM 4221 C CA . LYS B 1 224 ? 2.188 4.695 -14.148 1 45.53 224 LYS B CA 1
ATOM 4222 C C . LYS B 1 224 ? 2.891 5.469 -15.266 1 45.53 224 LYS B C 1
ATOM 4224 O O . LYS B 1 224 ? 2.637 6.66 -15.453 1 45.53 224 LYS B O 1
ATOM 4229 N N . SER B 1 225 ? 3.789 4.703 -15.953 1 42.5 225 SER B N 1
ATOM 4230 C CA . SER B 1 225 ? 4.402 5.406 -17.078 1 42.5 225 SER B CA 1
ATOM 4231 C C . SER B 1 225 ? 3.398 5.625 -18.203 1 42.5 225 SER B C 1
ATOM 4233 O O . SER B 1 225 ? 2.895 4.664 -18.797 1 42.5 225 SER B O 1
ATOM 4235 N N . ARG B 1 226 ? 2.555 6.484 -17.984 1 49.94 226 ARG B N 1
ATOM 4236 C CA . ARG B 1 226 ? 1.479 6.84 -18.906 1 49.94 226 ARG B CA 1
ATOM 4237 C C . ARG B 1 226 ? 2.029 7.191 -20.281 1 49.94 226 ARG B C 1
ATOM 4239 O O . ARG B 1 226 ? 1.29 7.66 -21.156 1 49.94 226 ARG B O 1
ATOM 4246 N N . GLY B 1 227 ? 3.324 6.812 -20.344 1 53.09 227 GLY B N 1
ATOM 4247 C CA . GLY B 1 227 ? 3.725 7.086 -21.703 1 53.09 227 GLY B CA 1
ATOM 4248 C C . GLY B 1 227 ? 3.299 6.004 -22.688 1 53.09 227 GLY B C 1
ATOM 4249 O O . GLY B 1 227 ? 3.232 4.828 -22.312 1 53.09 227 GLY B O 1
ATOM 4250 N N . GLY B 1 228 ? 2.541 6.344 -23.75 1 60.53 228 GLY B N 1
ATOM 4251 C CA . GLY B 1 228 ? 2.18 5.453 -24.844 1 60.53 228 GLY B CA 1
ATOM 4252 C C . GLY B 1 228 ? 0.735 4.992 -24.781 1 60.53 228 GLY B C 1
ATOM 4253 O O . GLY B 1 228 ? 0.293 4.203 -25.609 1 60.53 228 GLY B O 1
ATOM 4254 N N . LEU B 1 229 ? 0.152 5.406 -23.578 1 71.12 229 LEU B N 1
ATOM 4255 C CA . LEU B 1 229 ? -1.23 4.953 -23.484 1 71.12 229 LEU B CA 1
ATOM 4256 C C . LEU B 1 229 ? -2.17 5.902 -24.219 1 71.12 229 LEU B C 1
ATOM 4258 O O . LEU B 1 229 ? -1.89 7.098 -24.328 1 71.12 229 LEU B O 1
ATOM 4262 N N . ARG B 1 230 ? -3.139 5.227 -24.781 1 70.19 230 ARG B N 1
ATOM 4263 C CA . ARG B 1 230 ? -4.133 5.988 -25.531 1 70.19 230 ARG B CA 1
ATOM 4264 C C . ARG B 1 230 ? -4.941 6.891 -24.609 1 70.19 230 ARG B C 1
ATOM 4266 O O . ARG B 1 230 ? -4.984 6.668 -23.391 1 70.19 230 ARG B O 1
ATOM 4273 N N . GLU B 1 231 ? -5.504 7.777 -25.297 1 64.81 231 GLU B N 1
ATOM 4274 C CA . GLU B 1 231 ? -6.426 8.664 -24.594 1 64.81 231 GLU B CA 1
ATOM 4275 C C . GLU B 1 231 ? -7.562 7.871 -23.953 1 64.81 231 GLU B C 1
ATOM 4277 O O . GLU B 1 231 ? -8.078 6.922 -24.547 1 64.81 231 GLU B O 1
ATOM 4282 N N . GLY B 1 232 ? -7.961 8.047 -22.797 1 64.62 232 GLY B N 1
ATOM 4283 C CA . GLY B 1 232 ? -9.047 7.367 -22.125 1 64.62 232 GLY B CA 1
ATOM 4284 C C . GLY B 1 232 ? -8.57 6.289 -21.172 1 64.62 232 GLY B C 1
ATOM 4285 O O . GLY B 1 232 ? -9.297 5.891 -20.25 1 64.62 232 GLY B O 1
ATOM 4286 N N . MET B 1 233 ? -7.43 5.785 -21.625 1 66.25 233 MET B N 1
ATOM 4287 C CA . MET B 1 233 ? -6.918 4.707 -20.781 1 66.25 233 MET B CA 1
ATOM 4288 C C . MET B 1 233 ? -6.734 5.18 -19.344 1 66.25 233 MET B C 1
ATOM 4290 O O . MET B 1 233 ? -6.898 4.402 -18.406 1 66.25 233 MET B O 1
ATOM 4294 N N . ARG B 1 234 ? -6.676 6.406 -19.234 1 65.5 234 ARG B N 1
ATOM 4295 C CA . ARG B 1 234 ? -6.531 6.957 -17.891 1 65.5 234 ARG B CA 1
ATOM 4296 C C . ARG B 1 234 ? -7.805 6.758 -17.062 1 65.5 234 ARG B C 1
ATOM 4298 O O . ARG B 1 234 ? -7.746 6.395 -15.891 1 65.5 234 ARG B O 1
ATOM 4305 N N . ASP B 1 235 ? -8.859 6.938 -17.703 1 69.44 235 ASP B N 1
ATOM 4306 C CA . ASP B 1 235 ? -10.141 6.754 -17.031 1 69.44 235 ASP B CA 1
ATOM 4307 C C . ASP B 1 235 ? -10.375 5.285 -16.688 1 69.44 235 ASP B C 1
ATOM 4309 O O . ASP B 1 235 ? -10.93 4.965 -15.633 1 69.44 235 ASP B O 1
ATOM 4313 N N . MET B 1 236 ? -9.898 4.527 -17.578 1 71.44 236 MET B N 1
ATOM 4314 C CA . MET B 1 236 ? -10.086 3.096 -17.344 1 71.44 236 MET B CA 1
ATOM 4315 C C . MET B 1 236 ? -9.234 2.611 -16.172 1 71.44 236 MET B C 1
ATOM 4317 O O . MET B 1 236 ? -9.688 1.79 -15.375 1 71.44 236 MET B O 1
ATOM 4321 N N . ILE B 1 237 ? -8.133 3.146 -16.094 1 72.31 237 ILE B N 1
ATOM 4322 C CA . ILE B 1 237 ? -7.258 2.795 -14.984 1 72.31 237 ILE B CA 1
ATOM 4323 C C . ILE B 1 237 ? -7.902 3.217 -13.664 1 72.31 237 ILE B C 1
ATOM 4325 O O . ILE B 1 237 ? -7.82 2.498 -12.672 1 72.31 237 ILE B O 1
ATOM 4329 N N . ARG B 1 238 ? -8.664 4.211 -13.766 1 73.25 238 ARG B N 1
ATOM 4330 C CA . ARG B 1 238 ? -9.359 4.699 -12.586 1 73.25 238 ARG B CA 1
ATOM 4331 C C . ARG B 1 238 ? -10.484 3.748 -12.18 1 73.25 238 ARG B C 1
ATOM 4333 O O . ARG B 1 238 ? -10.773 3.596 -10.992 1 73.25 238 ARG B O 1
ATOM 4340 N N . ASP B 1 239 ? -10.938 3.062 -13.133 1 83.62 239 ASP B N 1
ATOM 4341 C CA . ASP B 1 239 ? -12.039 2.143 -12.867 1 83.62 239 ASP B CA 1
ATOM 4342 C C . ASP B 1 239 ? -11.523 0.824 -12.297 1 83.62 239 ASP B C 1
ATOM 4344 O O . ASP B 1 239 ? -12.305 0.027 -11.766 1 83.62 239 ASP B O 1
ATOM 4348 N N . GLY B 1 240 ? -10.281 0.648 -12.445 1 88.5 240 GLY B N 1
ATOM 4349 C CA . GLY B 1 240 ? -9.664 -0.442 -11.711 1 88.5 240 GLY B CA 1
ATOM 4350 C C . GLY B 1 240 ? -9.305 -1.63 -12.586 1 88.5 240 GLY B C 1
ATOM 4351 O O . GLY B 1 240 ? -9.93 -1.851 -13.625 1 88.5 240 GLY B O 1
ATOM 4352 N N . LEU B 1 241 ? -8.383 -2.385 -12.211 1 91.19 241 LEU B N 1
ATOM 4353 C CA . LEU B 1 241 ? -7.918 -3.598 -12.875 1 91.19 241 LEU B CA 1
ATOM 4354 C C . LEU B 1 241 ? -8.961 -4.707 -12.773 1 91.19 241 LEU B C 1
ATOM 4356 O O . LEU B 1 241 ? -9.555 -4.91 -11.711 1 91.19 241 LEU B O 1
ATOM 4360 N N . LYS B 1 242 ? -9.195 -5.312 -13.867 1 95.56 242 LYS B N 1
ATOM 4361 C CA . LYS B 1 242 ? -10.156 -6.41 -13.93 1 95.56 242 LYS B CA 1
ATOM 4362 C C . LYS B 1 242 ? -9.445 -7.762 -13.961 1 95.56 242 LYS B C 1
ATOM 4364 O O . LYS B 1 242 ? -9.781 -8.664 -13.195 1 95.56 242 LYS B O 1
ATOM 4369 N N . VAL B 1 243 ? -8.461 -7.855 -14.852 1 96.5 243 VAL B N 1
ATOM 4370 C CA . VAL B 1 243 ? -7.727 -9.109 -14.984 1 96.5 243 VAL B CA 1
ATOM 4371 C C . VAL B 1 243 ? -6.246 -8.82 -15.211 1 96.5 243 VAL B C 1
ATOM 4373 O O . VAL B 1 243 ? -5.898 -7.902 -15.961 1 96.5 243 VAL B O 1
ATOM 4376 N N . LEU B 1 244 ? -5.43 -9.555 -14.562 1 93.19 244 LEU B N 1
ATOM 4377 C CA . LEU B 1 244 ? -3.986 -9.539 -14.758 1 93.19 244 LEU B CA 1
ATOM 4378 C C . LEU B 1 244 ? -3.471 -10.922 -15.133 1 93.19 244 LEU B C 1
ATOM 4380 O O . LEU B 1 244 ? -3.707 -11.898 -14.414 1 93.19 244 LEU B O 1
ATOM 4384 N N . ASN B 1 245 ? -2.855 -11.008 -16.266 1 94.31 245 ASN B N 1
ATOM 4385 C CA . ASN B 1 245 ? -2.135 -12.203 -16.672 1 94.31 245 ASN B CA 1
ATOM 4386 C C . ASN B 1 245 ? -0.637 -11.945 -16.797 1 94.31 245 ASN B C 1
ATOM 4388 O O . ASN B 1 245 ? -0.222 -10.945 -17.391 1 94.31 245 ASN B O 1
ATOM 4392 N N . ILE B 1 246 ? 0.111 -12.828 -16.234 1 89.62 246 ILE B N 1
ATOM 4393 C CA . ILE B 1 246 ? 1.561 -12.719 -16.359 1 89.62 246 ILE B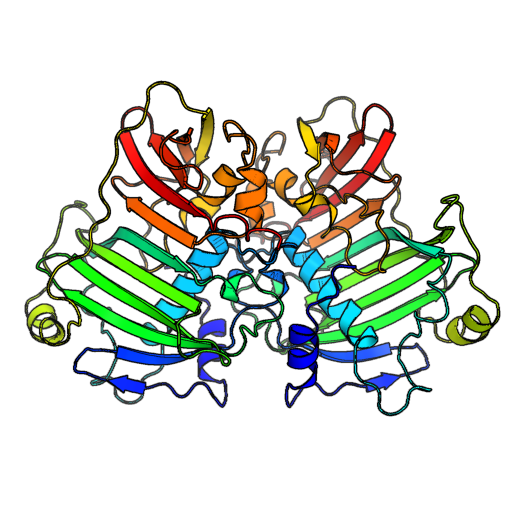 CA 1
ATOM 4394 C C . ILE B 1 246 ? 2.143 -14.055 -16.828 1 89.62 246 ILE B C 1
ATOM 4396 O O . ILE B 1 246 ? 1.793 -15.109 -16.281 1 89.62 246 ILE B O 1
ATOM 4400 N N . CYS B 1 247 ? 2.938 -14.031 -17.797 1 91.69 247 CYS B N 1
ATOM 4401 C CA . CYS B 1 247 ? 3.752 -15.172 -18.188 1 91.69 247 CYS B CA 1
ATOM 4402 C C . CYS B 1 247 ? 5.227 -14.914 -17.922 1 91.69 247 CYS B C 1
ATOM 4404 O O . CYS B 1 247 ? 5.777 -13.906 -18.375 1 91.69 247 CYS B O 1
ATOM 4406 N N . TYR B 1 248 ? 5.824 -15.75 -17.219 1 87.44 248 TYR B N 1
ATOM 4407 C CA . TYR B 1 248 ? 7.25 -15.672 -16.922 1 87.44 248 TYR B CA 1
ATOM 4408 C C . TYR B 1 248 ? 8.039 -16.641 -17.781 1 87.44 248 TYR B C 1
ATOM 4410 O O . TYR B 1 248 ? 7.73 -17.844 -17.828 1 87.44 248 TYR B O 1
ATOM 4418 N N . VAL B 1 249 ? 9.078 -16.094 -18.406 1 88.12 249 VAL B N 1
ATOM 4419 C CA . VAL B 1 249 ? 9.773 -16.906 -19.391 1 88.12 249 VAL B CA 1
ATOM 4420 C C . VAL B 1 249 ? 11.219 -17.141 -18.938 1 88.12 249 VAL B C 1
ATOM 4422 O O . VAL B 1 249 ? 11.719 -18.266 -19 1 88.12 249 VAL B O 1
ATOM 4425 N N . ASN B 1 250 ? 11.859 -16.062 -18.5 1 83.94 250 ASN B N 1
ATOM 4426 C CA . ASN B 1 250 ? 13.242 -16.156 -18.031 1 83.94 250 ASN B CA 1
ATOM 4427 C C . ASN B 1 250 ? 13.445 -15.406 -16.734 1 83.94 250 ASN B C 1
ATOM 4429 O O . ASN B 1 250 ? 12.609 -14.586 -16.344 1 83.94 250 ASN B O 1
ATOM 4433 N N . GLU B 1 251 ? 14.578 -15.742 -16.141 1 77.31 251 GLU B N 1
ATOM 4434 C CA . GLU B 1 251 ? 14.883 -15.117 -14.859 1 77.31 251 GLU B CA 1
ATOM 4435 C C . GLU B 1 251 ? 15.578 -13.773 -15.055 1 77.31 251 GLU B C 1
ATOM 4437 O O . GLU B 1 251 ? 16.234 -13.547 -16.078 1 77.31 251 GLU B O 1
ATOM 4442 N N . CYS B 1 252 ? 15.32 -12.891 -14.164 1 75.56 252 CYS B N 1
ATOM 4443 C CA . CYS B 1 252 ? 16 -11.602 -14.109 1 75.56 252 CYS B CA 1
ATOM 4444 C C . CYS B 1 252 ? 16.766 -11.438 -12.797 1 75.56 252 CYS B C 1
ATOM 4446 O O . CYS B 1 252 ? 16.359 -11.992 -11.766 1 75.56 252 CYS B O 1
ATOM 4448 N N . HIS B 1 253 ? 17.875 -10.711 -12.812 1 71.12 253 HIS B N 1
ATOM 4449 C CA . HIS B 1 253 ? 18.703 -10.516 -11.625 1 71.12 253 HIS B CA 1
ATOM 4450 C C . HIS B 1 253 ? 18.859 -9.031 -11.297 1 71.12 253 HIS B C 1
ATOM 4452 O O . HIS B 1 253 ? 18.641 -8.18 -12.164 1 71.12 253 HIS B O 1
ATOM 4458 N N . GLU B 1 254 ? 19.094 -8.867 -10.008 1 67.25 254 GLU B N 1
ATOM 4459 C CA . GLU B 1 254 ? 19.375 -7.488 -9.617 1 67.25 254 GLU B CA 1
ATOM 4460 C C . GLU B 1 254 ? 20.531 -6.914 -10.438 1 67.25 254 GLU B C 1
ATOM 4462 O O . GLU B 1 254 ? 21.531 -7.59 -10.672 1 67.25 254 GLU B O 1
ATOM 4467 N N . GLY B 1 255 ? 20.297 -5.66 -10.859 1 68.25 255 GLY B N 1
ATOM 4468 C CA . GLY B 1 255 ? 21.344 -4.996 -11.633 1 68.25 255 GLY B CA 1
ATOM 4469 C C . GLY B 1 255 ? 21.156 -5.152 -13.133 1 68.25 255 GLY B C 1
ATOM 4470 O O . GLY B 1 255 ? 21.781 -4.43 -13.914 1 68.25 255 GLY B O 1
ATOM 4471 N N . ASP B 1 256 ? 20.344 -6.09 -13.539 1 74.88 256 ASP B N 1
ATOM 4472 C CA . ASP B 1 256 ? 20.078 -6.242 -14.969 1 74.88 256 ASP B CA 1
ATOM 4473 C C . ASP B 1 256 ? 19.469 -4.965 -15.555 1 74.88 256 ASP B C 1
ATOM 4475 O O . ASP B 1 256 ? 18.656 -4.309 -14.906 1 74.88 256 ASP B O 1
ATOM 4479 N N . ILE B 1 257 ? 19.922 -4.68 -16.703 1 81.25 257 ILE B N 1
ATOM 4480 C CA . ILE B 1 257 ? 19.281 -3.604 -17.453 1 81.25 257 ILE B CA 1
ATOM 4481 C C . ILE B 1 257 ? 18.156 -4.172 -18.297 1 81.25 257 ILE B C 1
ATOM 4483 O O . ILE B 1 257 ? 18.391 -5.039 -19.156 1 81.25 257 ILE B O 1
ATOM 4487 N N . ILE B 1 258 ? 16.938 -3.674 -18 1 80.75 258 ILE B N 1
ATOM 4488 C CA . ILE B 1 258 ? 15.789 -4.254 -18.688 1 80.75 258 ILE B CA 1
ATOM 4489 C C . ILE B 1 258 ? 15.055 -3.168 -19.484 1 80.75 258 ILE B C 1
ATOM 4491 O O . ILE B 1 258 ? 15.102 -1.992 -19.109 1 80.75 258 ILE B O 1
ATOM 4495 N N . ASP B 1 259 ? 14.461 -3.658 -20.547 1 83 259 ASP B N 1
ATOM 4496 C CA . ASP B 1 259 ? 13.57 -2.824 -21.344 1 83 259 ASP B CA 1
ATOM 4497 C C . ASP B 1 259 ? 12.109 -3.205 -21.109 1 83 259 ASP B C 1
ATOM 4499 O O . ASP B 1 259 ? 11.734 -4.371 -21.25 1 83 259 ASP B O 1
ATOM 4503 N N . VAL B 1 260 ? 11.352 -2.145 -20.656 1 80.5 260 VAL B N 1
ATOM 4504 C CA . VAL B 1 260 ? 9.914 -2.348 -20.453 1 80.5 260 VAL B CA 1
ATOM 4505 C C . VAL B 1 260 ? 9.141 -1.734 -21.625 1 80.5 260 VAL B C 1
ATOM 4507 O O . VAL B 1 260 ? 9.148 -0.515 -21.797 1 80.5 260 VAL B O 1
ATOM 4510 N N . HIS B 1 261 ? 8.516 -2.646 -22.359 1 84.44 261 HIS B N 1
ATOM 4511 C CA . HIS B 1 261 ? 7.688 -2.219 -23.484 1 84.44 261 HIS B CA 1
ATOM 4512 C C . HIS B 1 261 ? 6.211 -2.227 -23.109 1 84.44 261 HIS B C 1
ATOM 4514 O O . HIS B 1 261 ? 5.699 -3.225 -22.594 1 84.44 261 HIS B O 1
ATOM 4520 N N . VAL B 1 262 ? 5.531 -1.084 -23.375 1 83.56 262 VAL B N 1
ATOM 4521 C CA . VAL B 1 262 ? 4.109 -0.972 -23.078 1 83.56 262 VAL B CA 1
ATOM 4522 C C . VAL B 1 262 ? 3.348 -0.523 -24.312 1 83.56 262 VAL B C 1
ATOM 4524 O O . VAL B 1 262 ? 3.781 0.39 -25.031 1 83.56 262 VAL B O 1
ATOM 4527 N N . TRP B 1 263 ? 2.27 -1.23 -24.562 1 84.88 263 TRP B N 1
ATOM 4528 C CA . TRP B 1 263 ? 1.456 -0.81 -25.703 1 84.88 263 TRP B CA 1
ATOM 4529 C C . TRP B 1 263 ? 0.006 -1.249 -25.531 1 84.88 263 TRP B C 1
ATOM 4531 O O . TRP B 1 263 ? -0.32 -1.973 -24.594 1 84.88 263 TRP B O 1
ATOM 4541 N N . GLN B 1 264 ? -0.823 -0.676 -26.391 1 87.31 264 GLN B N 1
ATOM 4542 C CA . GLN B 1 264 ? -2.229 -1.057 -26.5 1 87.31 264 GLN B CA 1
ATOM 4543 C C . GLN B 1 264 ? -2.578 -1.458 -27.922 1 87.31 264 GLN B C 1
ATOM 4545 O O . GLN B 1 264 ? -2.098 -0.848 -28.875 1 87.31 264 GLN B O 1
ATOM 4550 N N . GLU B 1 265 ? -3.322 -2.525 -27.984 1 88.12 265 GLU B N 1
ATOM 4551 C CA . GLU B 1 265 ? -3.836 -2.912 -29.281 1 88.12 265 GLU B CA 1
ATOM 4552 C C . GLU B 1 265 ? -5.164 -2.221 -29.594 1 88.12 265 GLU B C 1
ATOM 4554 O O . GLU B 1 265 ? -5.996 -2.051 -28.688 1 88.12 265 GLU B O 1
ATOM 4559 N N . ASP B 1 266 ? -5.418 -1.929 -30.781 1 83.56 266 ASP B N 1
ATOM 4560 C CA . ASP B 1 266 ? -6.621 -1.211 -31.203 1 83.56 266 ASP B CA 1
ATOM 4561 C C . ASP B 1 266 ? -7.879 -2.027 -30.906 1 83.56 266 ASP B C 1
ATOM 4563 O O . ASP B 1 266 ? -8.922 -1.466 -30.562 1 83.56 266 ASP B O 1
ATOM 4567 N N . SER B 1 267 ? -7.738 -3.291 -30.984 1 86.25 267 SER B N 1
ATOM 4568 C CA . SER B 1 267 ? -8.883 -4.18 -30.844 1 86.25 267 SER B CA 1
ATOM 4569 C C . SER B 1 267 ? -9.25 -4.371 -29.375 1 86.25 267 SER B C 1
ATOM 4571 O O . SER B 1 267 ? -10.312 -4.91 -29.062 1 86.25 267 SER B O 1
ATOM 4573 N N . GLU B 1 268 ? -8.438 -3.941 -28.484 1 86.25 268 GLU B N 1
ATOM 4574 C CA . GLU B 1 268 ? -8.664 -4.121 -27.062 1 86.25 268 GLU B CA 1
ATOM 4575 C C . GLU B 1 268 ? -8.484 -2.809 -26.297 1 86.25 268 GLU B C 1
ATOM 4577 O O . GLU B 1 268 ? -7.453 -2.596 -25.656 1 86.25 268 GLU B O 1
ATOM 4582 N N . ALA B 1 269 ? -9.523 -2.066 -26.172 1 82.38 269 ALA B N 1
ATOM 4583 C CA . ALA B 1 269 ? -9.422 -0.693 -25.688 1 82.38 269 ALA B CA 1
ATOM 4584 C C . ALA B 1 269 ? -9.133 -0.66 -24.188 1 82.38 269 ALA B C 1
ATOM 4586 O O . ALA B 1 269 ? -8.523 0.292 -23.688 1 82.38 269 ALA B O 1
ATOM 4587 N N . CYS B 1 270 ? -9.477 -1.752 -23.531 1 88.69 270 CYS B N 1
ATOM 4588 C CA . CYS B 1 270 ? -9.328 -1.706 -22.078 1 88.69 270 CYS B CA 1
ATOM 4589 C C . CYS B 1 270 ? -8.133 -2.529 -21.625 1 88.69 270 CYS B C 1
ATOM 4591 O O . CYS B 1 270 ? -7.996 -2.838 -20.438 1 88.69 270 CYS B O 1
ATOM 4593 N N . THR B 1 271 ? -7.273 -2.836 -22.625 1 90.5 271 THR B N 1
ATOM 4594 C CA . THR B 1 271 ? -6.191 -3.756 -22.297 1 90.5 271 THR B CA 1
ATOM 4595 C C . THR B 1 271 ? -4.836 -3.107 -22.547 1 90.5 271 THR B C 1
ATOM 4597 O O . THR B 1 271 ? -4.625 -2.477 -23.578 1 90.5 271 THR B O 1
ATOM 4600 N N . VAL B 1 272 ? -3.98 -3.211 -21.531 1 86.62 272 VAL B N 1
ATOM 4601 C CA . VAL B 1 272 ? -2.588 -2.795 -21.656 1 86.62 272 VAL B CA 1
ATOM 4602 C C . VAL B 1 272 ? -1.681 -4.023 -21.672 1 86.62 272 VAL B C 1
ATOM 4604 O O . VAL B 1 272 ? -1.861 -4.945 -20.875 1 86.62 272 VAL B O 1
ATOM 4607 N N . ARG B 1 273 ? -0.739 -4.012 -22.609 1 89.56 273 ARG B N 1
ATOM 4608 C CA . ARG B 1 273 ? 0.232 -5.098 -22.703 1 89.56 273 ARG B CA 1
ATOM 4609 C C . ARG B 1 273 ? 1.638 -4.605 -22.375 1 89.56 273 ARG B C 1
ATOM 4611 O O . ARG B 1 273 ? 1.986 -3.463 -22.688 1 89.56 273 ARG B O 1
ATOM 4618 N N . CYS B 1 274 ? 2.34 -5.469 -21.734 1 86.44 274 CYS B N 1
ATOM 4619 C CA . CYS B 1 274 ? 3.711 -5.152 -21.344 1 86.44 274 CYS B CA 1
ATOM 4620 C C . CYS B 1 274 ? 4.645 -6.324 -21.641 1 86.44 274 CYS B C 1
ATOM 4622 O O . CYS B 1 274 ? 4.289 -7.477 -21.391 1 86.44 274 CYS B O 1
ATOM 4624 N N . SER B 1 275 ? 5.793 -5.969 -22.219 1 88.12 275 SER B N 1
ATOM 4625 C CA . SER B 1 275 ? 6.875 -6.934 -22.391 1 88.12 275 SER B CA 1
ATOM 4626 C C . SER B 1 275 ? 8.156 -6.453 -21.719 1 88.12 275 SER B C 1
ATOM 4628 O O . SER B 1 275 ? 8.594 -5.32 -21.938 1 88.12 275 SER B O 1
ATOM 4630 N N . ILE B 1 276 ? 8.656 -7.266 -20.875 1 85.12 276 ILE B N 1
ATOM 4631 C CA . ILE B 1 276 ? 9.914 -6.961 -20.203 1 85.12 276 ILE B CA 1
ATOM 4632 C C . ILE B 1 276 ? 11.031 -7.832 -20.766 1 85.12 276 ILE B C 1
ATOM 4634 O O . ILE B 1 276 ? 10.93 -9.062 -20.781 1 85.12 276 ILE B O 1
ATOM 4638 N N . GLU B 1 277 ? 12.094 -7.129 -21.156 1 87.75 277 GLU B N 1
ATOM 4639 C CA . GLU B 1 277 ? 13.141 -7.828 -21.891 1 87.75 277 GLU B CA 1
ATOM 4640 C C . GLU B 1 277 ? 14.531 -7.402 -21.438 1 87.75 277 GLU B C 1
ATOM 4642 O O . GLU B 1 277 ? 14.719 -6.273 -20.969 1 87.75 277 GLU B O 1
ATOM 4647 N N . LYS B 1 278 ? 15.375 -8.312 -21.453 1 87.5 278 LYS B N 1
ATOM 4648 C CA . LYS B 1 278 ? 16.797 -8.07 -21.281 1 87.5 278 LYS B CA 1
ATOM 4649 C C . LYS B 1 278 ? 17.562 -8.336 -22.578 1 87.5 278 LYS B C 1
ATOM 4651 O O . LYS B 1 278 ? 17.875 -9.492 -22.891 1 87.5 278 LYS B O 1
ATOM 4656 N N . GLY B 1 279 ? 17.938 -7.234 -23.234 1 89.69 279 GLY B N 1
ATOM 4657 C CA . GLY B 1 279 ? 18.422 -7.43 -24.578 1 89.69 279 GLY B CA 1
ATOM 4658 C C . GLY B 1 279 ? 17.422 -8.141 -25.484 1 89.69 279 GLY B C 1
ATOM 4659 O O . GLY B 1 279 ? 16.297 -7.676 -25.641 1 89.69 279 GLY B O 1
ATOM 4660 N N . SER B 1 280 ? 17.797 -9.297 -25.984 1 90.62 280 SER B N 1
ATOM 4661 C CA . SER B 1 280 ? 16.922 -10.047 -26.875 1 90.62 280 SER B CA 1
ATOM 4662 C C . SER B 1 280 ? 16.141 -11.117 -26.109 1 90.62 280 SER B C 1
ATOM 4664 O O . SER B 1 280 ? 15.289 -11.805 -26.672 1 90.62 280 SER B O 1
ATOM 4666 N N . GLN B 1 281 ? 16.391 -11.188 -24.844 1 91.25 281 GLN B N 1
ATOM 4667 C CA . GLN B 1 281 ? 15.766 -12.234 -24.047 1 91.25 281 GLN B CA 1
ATOM 4668 C C . GLN B 1 281 ? 14.461 -11.742 -23.422 1 91.25 281 GLN B C 1
ATOM 4670 O O . GLN B 1 281 ? 14.453 -10.727 -22.719 1 91.25 281 GLN B O 1
ATOM 4675 N N . LEU B 1 282 ? 13.438 -12.516 -23.734 1 91.19 282 LEU B N 1
ATOM 4676 C CA . LEU B 1 282 ? 12.164 -12.227 -23.094 1 91.19 282 LEU B CA 1
ATOM 4677 C C . LEU B 1 282 ? 12.164 -12.719 -21.641 1 91.19 282 LEU B C 1
ATOM 4679 O O . LEU B 1 282 ? 12.469 -13.883 -21.375 1 91.19 282 LEU B O 1
ATOM 4683 N N . LEU B 1 283 ? 11.805 -11.805 -20.734 1 85.62 283 LEU B N 1
ATOM 4684 C CA . LEU B 1 283 ? 11.758 -12.172 -19.312 1 85.62 283 LEU B CA 1
ATOM 4685 C C . LEU B 1 283 ? 10.328 -12.492 -18.891 1 85.62 283 LEU B C 1
ATOM 4687 O O . LEU B 1 283 ? 10.062 -13.562 -18.344 1 85.62 283 LEU B O 1
ATOM 4691 N N . CYS B 1 284 ? 9.445 -11.609 -19.125 1 88.19 284 CYS B N 1
ATOM 4692 C CA . CYS B 1 284 ? 8.039 -11.836 -18.797 1 88.19 284 CYS B CA 1
ATOM 4693 C C . CYS B 1 284 ? 7.137 -10.891 -19.578 1 88.19 284 CYS B C 1
ATOM 4695 O O . CYS B 1 284 ? 7.605 -9.891 -20.125 1 88.19 284 CYS B O 1
ATOM 4697 N N . GLN B 1 285 ? 5.898 -11.266 -19.688 1 89.12 285 GLN B N 1
ATOM 4698 C CA . GLN B 1 285 ? 4.875 -10.438 -20.328 1 89.12 285 GLN B CA 1
ATOM 4699 C C . GLN B 1 285 ? 3.629 -10.328 -19.453 1 89.12 285 GLN B C 1
ATOM 4701 O O . GLN B 1 285 ? 3.281 -11.273 -18.734 1 89.12 285 GLN B O 1
ATOM 4706 N N . LEU B 1 286 ? 3.033 -9.18 -19.484 1 89.31 286 LEU B N 1
ATOM 4707 C CA . LEU B 1 286 ? 1.821 -8.906 -18.719 1 89.31 286 LEU B CA 1
ATOM 4708 C C . LEU B 1 286 ? 0.695 -8.438 -19.625 1 89.31 286 LEU B C 1
ATOM 4710 O O . LEU B 1 286 ? 0.93 -7.676 -20.562 1 89.31 286 LEU B O 1
ATOM 4714 N N . ARG B 1 287 ? -0.389 -8.906 -19.328 1 91.31 287 ARG B N 1
ATOM 4715 C CA . ARG B 1 287 ? -1.629 -8.391 -19.906 1 91.31 287 ARG B CA 1
ATOM 4716 C C . ARG B 1 287 ? -2.568 -7.891 -18.812 1 91.31 287 ARG B C 1
ATOM 4718 O O . ARG B 1 287 ? -3.02 -8.664 -17.969 1 91.31 287 ARG B O 1
ATOM 4725 N N . LEU B 1 288 ? -2.838 -6.562 -18.828 1 90.38 288 LEU B N 1
ATOM 4726 C CA . LEU B 1 288 ? -3.713 -5.926 -17.844 1 90.38 288 LEU B CA 1
ATOM 4727 C C . LEU B 1 288 ? -5.016 -5.473 -18.5 1 90.38 288 LEU B C 1
ATOM 4729 O O . LEU B 1 288 ? -5.012 -4.609 -19.375 1 90.38 288 LEU B O 1
ATOM 4733 N N . GLU B 1 289 ? -6.023 -6.086 -18.094 1 93.12 289 GLU B N 1
ATOM 4734 C CA . GLU B 1 289 ? -7.348 -5.664 -18.547 1 93.12 289 GLU B CA 1
ATOM 4735 C C . GLU B 1 289 ? -8.07 -4.859 -17.469 1 93.12 289 GLU B C 1
ATOM 4737 O O . GLU B 1 289 ? -8.172 -5.305 -16.328 1 93.12 289 GLU B O 1
ATOM 4742 N N . TYR B 1 290 ? -8.555 -3.707 -17.844 1 90.69 290 TYR B N 1
ATOM 4743 C CA . TYR B 1 290 ? -9.25 -2.828 -16.906 1 90.69 290 TYR B CA 1
ATOM 4744 C C . TYR B 1 290 ? -10.75 -2.83 -17.172 1 90.69 290 TYR B C 1
ATOM 4746 O O . TYR B 1 290 ? -11.195 -3.189 -18.266 1 90.69 290 TYR B O 1
ATOM 4754 N N . PHE B 1 291 ? -11.492 -2.475 -16.094 1 92.75 291 PHE B N 1
ATOM 4755 C CA . PHE B 1 291 ? -12.938 -2.336 -16.266 1 92.75 291 PHE B CA 1
ATOM 4756 C C . PHE B 1 291 ? -13.266 -1.173 -17.188 1 92.75 291 PHE B C 1
ATOM 4758 O O . PHE B 1 291 ? -12.633 -0.12 -17.125 1 92.75 291 PHE B O 1
ATOM 4765 N N . ALA B 1 292 ? -14.219 -1.413 -18 1 86.75 292 ALA B N 1
ATOM 4766 C CA . ALA B 1 292 ? -14.742 -0.314 -18.812 1 86.75 292 ALA B CA 1
ATOM 4767 C C . ALA B 1 292 ? -15.508 0.687 -17.938 1 86.75 292 ALA B C 1
ATOM 4769 O O . ALA B 1 292 ? -16.062 0.325 -16.906 1 86.75 292 ALA B O 1
ATOM 4770 N N . PRO B 1 293 ? -15.32 1.977 -18.375 1 78.25 293 PRO B N 1
ATOM 4771 C CA . PRO B 1 293 ? -16.109 2.955 -17.609 1 78.25 293 PRO B CA 1
ATOM 4772 C C . PRO B 1 293 ? -17.594 2.604 -17.547 1 78.25 293 PRO B C 1
ATOM 4774 O O . PRO B 1 293 ? -18.141 2.07 -18.516 1 78.25 293 PRO B O 1
ATOM 4777 N N . LEU B 1 294 ? -18.047 2.713 -16.297 1 66.25 294 LEU B N 1
ATOM 4778 C CA . LEU B 1 294 ? -19.484 2.496 -16.172 1 66.25 294 LEU B CA 1
ATOM 4779 C C . LEU B 1 294 ? -20.266 3.568 -16.922 1 66.25 294 LEU B C 1
ATOM 4781 O O . LEU B 1 294 ? -19.875 4.734 -16.938 1 66.25 294 LEU B O 1
ATOM 4785 N N . ALA B 1 295 ? -20.953 3.07 -17.953 1 50.94 295 ALA B N 1
ATOM 4786 C CA . ALA B 1 295 ? -21.797 4.039 -18.641 1 50.94 295 ALA B CA 1
ATOM 4787 C C . ALA B 1 295 ? -22.484 4.98 -17.656 1 50.94 295 ALA B C 1
ATOM 4789 O O . ALA B 1 295 ? -22.984 4.543 -16.609 1 50.94 295 ALA B O 1
ATOM 4790 N N . LYS B 1 296 ? -21.781 6.207 -17.516 1 45.47 296 LYS B N 1
ATOM 4791 C CA . LYS B 1 296 ? -22.547 7.215 -16.797 1 45.47 296 LYS B CA 1
ATOM 4792 C C . LYS B 1 296 ? -24.031 7.125 -17.125 1 45.47 296 LYS B C 1
ATOM 4794 O O . LYS B 1 296 ? -24.406 7.156 -18.297 1 45.47 296 LYS B O 1
ATOM 4799 N N . LEU B 1 297 ? -24.859 6.434 -16.297 1 27.91 297 LEU B N 1
ATOM 4800 C CA . LEU B 1 297 ? -26.266 6.699 -16.578 1 27.91 297 LEU B CA 1
ATOM 4801 C C . LEU B 1 297 ? -26.578 8.188 -16.469 1 27.91 297 LEU B C 1
ATOM 4803 O O . LEU B 1 297 ? -26.031 8.883 -15.617 1 27.91 297 LEU B O 1
#

InterPro domains:
  IPR029069 HotDog domain superfamily [SSF54637] (109-169)

Sequence (594 aa):
MAIPQVAWMQHIASQPECNFTVTQQPLRASYTHPGLSYCVFDRDGNIDVFRLLSFIADMRFFPEYYSYTDQENKWFQWDGVLHDRTLVTSSLQVALSRNIHNYQVPKWPLQAEVTLGYVGKSSLSISLAVYGSISPEPLLTHLIQFVSIDTETRKPMPFPDWFMNKYTKQCSMEAGFRVETFPRPAKTFMQRREQKWEQVQHMNCGLSNSGSQESVVPVPQITKSRGGLREGMRDMIRDGLKVLNICYVNECHEGDIIDVHVWQEDSEACTVRCSIEKGSQLLCQLRLEYFAPLAKLMAIPQVAWMQHIASQPECNFTVTQQPLRASYTHPGLSYCVFDRDGNIDVFRLLSFIADMRFFPEYYSYTDQENKWFQWDGVLHDRTLVTSSLQVALSRNIHNYQVPKWPLQAEVTLGYVGKSSLSISLAVYGSISPEPLLTHLIQFVSIDTETRKPMPFPDWFMNKYTKQCSMEAGFRVETFPRPAKTFMQRREQKWEQVQHMNCGLSNSGSQESVVPVPQITKSRGGLREGMRDMIRDGLKVLNICYVNECHEGDIIDVHVWQEDSEACTVRCSIEKGSQLLCQLRLEYFAPLAKL

Radius of gyration: 24.76 Å; Cα contacts (8 Å, |Δi|>4): 1312; chains: 2; bounding box: 55×75×62 Å

Organism: NCBI:txid100452

Foldseek 3Di:
DPPPPPVQLVVLQPDPQQPWDFDVQQTKIKGKAQFDDPVQADPLQEHFPLVVLQVVLVLQCSQVVDDDPDPVRRSDDPPVFPPFKDKDWFKKKKFFDLLSSPPVFDGGIKMKMKTWAADDFFKTKIKMFICGDPDPHTRMIMMIMIGIAGPVVRHGDGTDPVNCVRNHSNHPYDDTDHDDDDDDDPDFDKDKDFQAPVQQASVVRYDDDDDQSFRPGNVRVVVVPPPAQDPPLVVQVSSYWGMKMKGFDDGDDGGQIKMKTWYDDPVQNQKIKIWIDRVVHTGMIMITGGDDPDPPD/DPPPPPVQLVVLQPDPQQPWDFDVQQTKIKGKAQFDDPVQADPLQEHFPLVVLQVVLVLQCSQVVDDDPDPVRRSDDCPVWPPFKDKDWFKKKKFFDLLSSPPVFDGGIKMKMKTWAADDFFKTKIKMFICGDPDPHTRMIMMIMIGIAGPVVRHGDGTDPVNCVRNHSNHPYDDDDHDDDDDDDPDFDKDKDFQAPVQQASVVRYDDDDDQSFRPGNVRVVVVPPPAADPPLVVQVSSYWGMKMKGFDDGDDGGQIKMKTWYDDPVQNQKIKIWIDRVVHTGMIMITGTDDPDPPD